Protein AF-A0A968SR70-F1 (afdb_monomer_lite)

Sequence (744 aa):
PLADAAARPAPLVAADLVRGLHWPAAMPRSLVYAEPDGQPLRLDLYQPPVSSAAAPAVIVIHGGSWQSGDSAQLASLNSYLAEHGYVVAAINYRFSPQHVWPAARDDVLAAIAYLKTNAAEFGLDPERLVLLGRSAGGQLALATAYGSADPAIRGVVSFYAPTDLLYGYENPSNPLVIDSRGTLEAYLAGTPASAEAAYMAASAALLVNENTPPTLIFHGDRDELVRVRHAEILSERLSAAGRSHLFVRLPWATHGFDFNFGGPGGQISTYAIEHFFGGGSSVRIQDSGFRSRTAAALNCHVTPSAATLGWKVLYLNRVSALTPTPLCFQSRIGASGSTGTRYLPPARTPPARNPLPGKGMQRKTMQHHVDGSHITDHTSRISGILNPESGILNPESGIPNAPMNILLIHTGGTIGMCRQDDGSYAPAPGYLAALMAAMPELRAAQIPQYTIHEHAPLLDSANMTPSDWNGIAAVIAAHYNDYDGFVVLHGTDTMAYTASALAFMLRNLRKPVLLTGSQIPLCELRSDGRDNLITALIVAARYRLPEVCLLFGDCLLRGCRATKLSATGFDAFESPNFPVLGSFGIHIEIAERLLLPMPAADAPLAVQTIDPELAVGALRLFPGISARLIARVLEPLSGLVLEAYGAGNAPANDGALLDVLAAATARGVVIVVCTQCVRGGVDLSTYATGAALARAGAISGFDMTAEAALAKLRYLFSAGYSSAQARRLMQQDLRGELSGRRQE

pLDDT: mean 81.17, std 25.19, range [20.86, 98.88]

Radius of gyration: 33.08 Å; chains: 1; bounding box: 105×76×99 Å

Structure (mmCIF, N/CA/C/O backbone):
data_AF-A0A968SR70-F1
#
_entry.id   AF-A0A968SR70-F1
#
loop_
_atom_site.group_PDB
_atom_site.id
_atom_site.type_symbol
_atom_site.label_atom_id
_atom_site.label_alt_id
_atom_site.label_comp_id
_atom_site.label_asym_id
_atom_site.label_entity_id
_atom_site.label_seq_id
_atom_site.pdbx_PDB_ins_code
_atom_site.Cartn_x
_atom_site.Cartn_y
_atom_site.Cartn_z
_atom_site.occupancy
_atom_site.B_iso_or_equiv
_atom_site.auth_seq_id
_atom_site.auth_comp_id
_atom_site.auth_asym_id
_atom_site.auth_atom_id
_atom_site.pdbx_PDB_model_num
ATOM 1 N N . PRO A 1 1 ? -1.082 26.981 33.521 1.00 27.78 1 PRO A N 1
ATOM 2 C CA . PRO A 1 1 ? -2.450 27.092 32.963 1.00 27.78 1 PRO A CA 1
ATOM 3 C C . PRO A 1 1 ? -2.381 27.078 31.433 1.00 27.78 1 PRO A C 1
ATOM 5 O O . PRO A 1 1 ? -1.737 27.950 30.861 1.00 27.78 1 PRO A O 1
ATOM 8 N N . LEU A 1 2 ? -2.953 26.051 30.804 1.00 33.69 2 LEU A N 1
ATOM 9 C CA . LEU A 1 2 ? -3.063 25.949 29.344 1.00 33.69 2 LEU A CA 1
ATOM 10 C C . LEU A 1 2 ? -4.369 26.622 28.895 1.00 33.69 2 LEU A C 1
ATOM 12 O O . LEU A 1 2 ? -5.319 26.665 29.678 1.00 33.69 2 LEU A O 1
ATOM 16 N N . ALA A 1 3 ? -4.399 27.169 27.681 1.00 30.38 3 ALA A N 1
ATOM 17 C CA . ALA A 1 3 ? -5.535 27.929 27.164 1.00 30.38 3 ALA A CA 1
ATOM 18 C C . ALA A 1 3 ? -6.407 27.074 26.233 1.00 30.38 3 ALA A C 1
ATOM 20 O O . ALA A 1 3 ? -5.918 26.615 25.208 1.00 30.38 3 ALA A O 1
ATOM 21 N N . ASP A 1 4 ? -7.673 26.888 26.617 1.00 35.72 4 ASP A N 1
ATOM 22 C CA . ASP A 1 4 ? -8.902 26.669 25.824 1.00 35.72 4 ASP A CA 1
ATOM 23 C C . ASP A 1 4 ? -8.918 25.765 24.566 1.00 35.72 4 ASP A C 1
ATOM 25 O O . ASP A 1 4 ? -9.938 25.693 23.879 1.00 35.72 4 ASP A O 1
ATOM 29 N N . ALA A 1 5 ? -7.885 24.961 24.314 1.00 45.00 5 ALA A N 1
ATOM 30 C CA . ALA A 1 5 ? -7.999 23.755 23.501 1.00 45.00 5 ALA A CA 1
ATOM 31 C C . ALA A 1 5 ? -8.715 22.668 24.327 1.00 45.00 5 ALA A C 1
ATOM 33 O O . ALA A 1 5 ? -8.144 22.071 25.244 1.00 45.00 5 ALA A O 1
ATOM 34 N N . ALA A 1 6 ? -10.001 22.446 24.051 1.00 54.94 6 ALA A N 1
ATOM 35 C CA . ALA A 1 6 ? -10.818 21.487 24.789 1.00 54.94 6 ALA A CA 1
ATOM 36 C C . ALA A 1 6 ? -10.435 20.038 24.431 1.00 54.94 6 ALA A C 1
ATOM 38 O O . ALA A 1 6 ? -10.835 19.532 23.383 1.00 54.94 6 ALA A O 1
ATOM 39 N N . ALA A 1 7 ? -9.693 19.375 25.328 1.00 63.03 7 ALA A N 1
ATOM 40 C CA . ALA A 1 7 ? -9.310 17.964 25.207 1.00 63.03 7 ALA A CA 1
ATOM 41 C C . ALA A 1 7 ? -10.513 17.053 24.898 1.00 63.03 7 ALA A C 1
ATOM 43 O O . ALA A 1 7 ? -11.646 17.325 25.317 1.00 63.03 7 ALA A O 1
ATOM 44 N N . ARG A 1 8 ? -10.271 15.953 24.172 1.00 70.69 8 ARG A N 1
ATOM 45 C CA . ARG A 1 8 ? -11.327 15.119 23.586 1.00 70.69 8 ARG A CA 1
ATOM 46 C C . ARG A 1 8 ? -12.319 14.640 24.656 1.00 70.69 8 ARG A C 1
ATOM 48 O O . ARG A 1 8 ? -11.908 14.058 25.659 1.00 70.69 8 ARG A O 1
ATOM 55 N N . PRO A 1 9 ? -13.642 14.795 24.444 1.00 70.25 9 PRO A N 1
ATOM 56 C CA . PRO A 1 9 ? -14.648 14.517 25.475 1.00 70.25 9 PRO A CA 1
ATOM 57 C C . PRO A 1 9 ? -14.836 13.021 25.777 1.00 70.25 9 PRO A C 1
ATOM 59 O O . PRO A 1 9 ? -15.522 12.666 26.735 1.00 70.25 9 PRO A O 1
ATOM 62 N N . ALA A 1 10 ? -14.267 12.135 24.954 1.00 78.81 10 ALA A N 1
ATOM 63 C CA . ALA A 1 10 ? -14.294 10.690 25.135 1.00 78.81 10 ALA A CA 1
ATOM 64 C C . ALA A 1 10 ? -13.070 10.033 24.464 1.00 78.81 10 ALA A C 1
ATOM 66 O O . ALA A 1 10 ? -12.607 10.535 23.437 1.00 78.81 10 ALA A O 1
ATOM 67 N N . PRO A 1 11 ? -12.602 8.869 24.962 1.00 80.19 11 PRO A N 1
ATOM 68 C CA . PRO A 1 11 ? -11.508 8.109 24.344 1.00 80.19 11 PRO A CA 1
ATOM 69 C C . PRO A 1 11 ? -11.862 7.523 22.972 1.00 80.19 11 PRO A C 1
ATOM 71 O O . PRO A 1 11 ? -10.977 7.112 22.232 1.00 80.19 11 PRO A O 1
ATOM 74 N N . LEU A 1 12 ? -13.149 7.460 22.626 1.00 81.94 12 LEU A N 1
ATOM 75 C CA . LEU A 1 12 ? -13.618 7.022 21.319 1.00 81.94 12 LEU A CA 1
ATOM 76 C C . LEU A 1 12 ? -14.918 7.746 20.971 1.00 81.94 12 LEU A C 1
ATOM 78 O O . LEU A 1 12 ? -15.869 7.731 21.756 1.00 81.94 12 LEU A O 1
ATOM 82 N N . VAL A 1 13 ? -14.970 8.339 19.782 1.00 81.19 13 VAL A N 1
ATOM 83 C CA . VAL A 1 13 ? -16.135 9.039 19.242 1.00 81.19 13 VAL A CA 1
ATOM 84 C C . VAL A 1 13 ? -16.549 8.345 17.946 1.00 81.19 13 VAL A C 1
ATOM 86 O O . VAL A 1 13 ? -15.812 8.308 16.962 1.00 81.19 13 VAL A O 1
ATOM 89 N N . ALA A 1 14 ? -17.755 7.773 17.935 1.00 78.12 14 ALA A N 1
ATOM 90 C CA . ALA A 1 14 ? -18.233 6.970 16.808 1.00 78.12 14 ALA A CA 1
ATOM 91 C C . ALA A 1 14 ? -18.461 7.781 15.515 1.00 78.12 14 ALA A C 1
ATOM 93 O O . ALA A 1 14 ? -18.447 7.207 14.432 1.00 78.12 14 ALA A O 1
ATOM 94 N N . ALA A 1 15 ? -18.647 9.103 15.614 1.00 76.31 15 ALA A N 1
ATOM 95 C CA . ALA A 1 15 ? -18.710 9.986 14.449 1.00 76.31 15 ALA A CA 1
ATOM 96 C C . ALA A 1 15 ? -17.329 10.159 13.791 1.00 76.31 15 ALA A C 1
ATOM 98 O O . ALA A 1 15 ? -17.220 10.066 12.570 1.00 76.31 15 ALA A O 1
ATOM 99 N N . ASP A 1 16 ? -16.280 10.338 14.594 1.00 77.31 16 ASP A N 1
ATOM 100 C CA . ASP A 1 16 ? -14.891 10.514 14.149 1.00 77.31 16 ASP A CA 1
ATOM 101 C C . ASP A 1 16 ? -14.359 9.248 13.448 1.00 77.31 16 ASP A C 1
ATOM 103 O O . ASP A 1 16 ? -13.570 9.344 12.515 1.00 77.31 16 ASP A O 1
ATOM 107 N N . LEU A 1 17 ? -14.860 8.056 13.812 1.00 74.25 17 LEU A N 1
ATOM 108 C CA . LEU A 1 17 ? -14.570 6.799 13.096 1.00 74.25 17 LEU A CA 1
ATOM 109 C C . LEU A 1 17 ? -15.104 6.762 11.651 1.00 74.25 17 LEU A C 1
ATOM 111 O O . LEU A 1 17 ? -14.649 5.941 10.860 1.00 74.25 17 LEU A O 1
ATOM 115 N N . VAL A 1 18 ? -16.087 7.605 11.318 1.00 73.50 18 VAL A N 1
ATOM 116 C CA . VAL A 1 18 ? -16.736 7.660 9.993 1.00 73.50 18 VAL A CA 1
ATOM 117 C C . VAL A 1 18 ? -16.327 8.915 9.218 1.00 73.50 18 VAL A C 1
ATOM 119 O O . VAL A 1 18 ? -16.268 8.888 7.993 1.00 73.50 18 VAL A O 1
ATOM 122 N N . ARG A 1 19 ? -16.047 10.018 9.920 1.00 69.19 19 ARG A N 1
ATOM 123 C CA . ARG A 1 19 ? -15.651 11.312 9.333 1.00 69.19 19 ARG A CA 1
ATOM 124 C C . ARG A 1 19 ? -14.135 11.507 9.249 1.00 69.19 19 ARG A C 1
ATOM 126 O O . ARG A 1 19 ? -13.679 12.373 8.511 1.00 69.19 19 ARG A O 1
ATOM 133 N N . GLY A 1 20 ? -13.370 10.717 10.000 1.00 64.00 20 GLY A N 1
ATOM 134 C CA . GLY A 1 20 ? -11.992 11.036 10.351 1.00 64.00 20 GLY A CA 1
ATOM 135 C C . GLY A 1 20 ? -11.920 12.090 11.460 1.00 64.00 20 GLY A C 1
ATOM 136 O O . GLY A 1 20 ? -12.928 12.657 11.889 1.00 64.00 20 GLY A O 1
ATOM 137 N N . LEU A 1 21 ? -10.700 12.361 11.922 1.00 64.88 21 LEU A N 1
ATOM 138 C CA . LEU A 1 21 ? -10.409 13.511 12.775 1.00 64.88 21 LEU A CA 1
ATOM 139 C C . LEU A 1 21 ? -10.043 14.691 11.872 1.00 64.88 21 LEU A C 1
ATOM 141 O O . LEU A 1 21 ? -9.039 14.624 11.170 1.00 64.88 21 LEU A O 1
ATOM 145 N N . HIS A 1 22 ? -10.854 15.749 11.881 1.00 59.81 22 HIS A N 1
ATOM 146 C CA . HIS A 1 22 ? -10.579 16.974 11.128 1.00 59.81 22 HIS A CA 1
ATOM 147 C C . HIS A 1 22 ? -9.769 17.960 11.982 1.00 59.81 22 HIS A C 1
ATOM 149 O O . HIS A 1 22 ? -10.242 18.414 13.022 1.00 59.81 22 HIS A O 1
ATOM 155 N N . TRP A 1 23 ? -8.573 18.305 11.517 1.00 65.38 23 TRP A N 1
ATOM 156 C CA . TRP A 1 23 ? -7.678 19.338 12.055 1.00 65.38 23 TRP A CA 1
ATOM 157 C C . TRP A 1 23 ? -6.812 19.857 10.888 1.00 65.38 23 TRP A C 1
ATOM 159 O O . TRP A 1 23 ? -6.639 19.131 9.903 1.00 65.38 23 TRP A O 1
ATOM 169 N N . PRO A 1 24 ? -6.304 21.102 10.930 1.00 66.75 24 PRO A N 1
ATOM 170 C CA . PRO A 1 24 ? -5.429 21.624 9.883 1.00 66.75 24 PRO A CA 1
ATOM 171 C C . PRO A 1 24 ? -4.128 20.824 9.762 1.00 66.75 24 PRO A C 1
ATOM 173 O O . PRO A 1 24 ? -3.431 20.599 10.749 1.00 66.75 24 PRO A O 1
ATOM 176 N N . ALA A 1 25 ? -3.759 20.433 8.541 1.00 73.00 25 ALA A N 1
ATOM 177 C CA . ALA A 1 25 ? -2.441 19.866 8.277 1.00 73.00 25 ALA A CA 1
ATOM 178 C C . ALA A 1 25 ? -1.374 20.967 8.399 1.00 73.00 25 ALA A C 1
ATOM 180 O O . ALA A 1 25 ? -1.136 21.727 7.459 1.00 73.00 25 ALA A O 1
ATOM 181 N N . ALA A 1 26 ? -0.752 21.071 9.574 1.00 78.00 26 ALA A N 1
ATOM 182 C CA . ALA A 1 26 ? 0.340 22.004 9.817 1.00 78.00 26 ALA A CA 1
ATOM 183 C C . ALA A 1 26 ? 1.557 21.612 8.962 1.00 78.00 26 ALA A C 1
ATOM 185 O O . ALA A 1 26 ? 2.097 20.516 9.121 1.00 78.00 26 ALA A O 1
ATOM 186 N N . MET A 1 27 ? 1.986 22.498 8.058 1.00 83.19 27 MET A N 1
ATOM 187 C CA . MET A 1 27 ? 3.170 22.271 7.226 1.00 83.19 27 MET A CA 1
ATOM 188 C C . MET A 1 27 ? 4.445 22.430 8.072 1.00 83.19 27 MET A C 1
ATOM 190 O O . MET A 1 27 ? 4.660 23.517 8.614 1.00 83.19 27 MET A O 1
ATOM 194 N N . PRO A 1 28 ? 5.297 21.397 8.194 1.00 91.88 28 PRO A N 1
ATOM 195 C CA . PRO A 1 28 ? 6.516 21.499 8.981 1.00 91.88 28 PRO A CA 1
ATOM 196 C C . PRO A 1 28 ? 7.602 22.310 8.272 1.00 91.88 28 PRO A C 1
ATOM 198 O O . PRO A 1 28 ? 7.694 22.341 7.043 1.00 91.88 28 PRO A O 1
ATOM 201 N N . ARG A 1 29 ? 8.497 22.897 9.068 1.00 94.75 29 ARG A N 1
ATOM 202 C CA . ARG A 1 29 ? 9.779 23.432 8.609 1.00 94.75 29 ARG A CA 1
ATOM 203 C C . ARG A 1 29 ? 10.866 22.380 8.830 1.00 94.75 29 ARG A C 1
ATOM 205 O O . ARG A 1 29 ? 11.270 22.152 9.969 1.00 94.75 29 ARG A O 1
ATOM 212 N N . SER A 1 30 ? 11.345 21.759 7.755 1.00 95.75 30 SER A N 1
ATOM 213 C CA . SER A 1 30 ? 12.465 20.813 7.815 1.00 95.75 30 SER A CA 1
ATOM 214 C C . SER A 1 30 ? 13.789 21.546 8.076 1.00 95.75 30 SER A C 1
ATOM 216 O O . SER A 1 30 ? 14.155 22.457 7.332 1.00 95.75 30 SER A O 1
ATOM 218 N N . LEU A 1 31 ? 14.523 21.138 9.110 1.00 96.31 31 LEU A N 1
ATOM 219 C CA . LEU A 1 31 ? 15.784 21.734 9.567 1.00 96.31 31 LEU A CA 1
ATOM 220 C C . LEU A 1 31 ? 16.865 20.657 9.712 1.00 96.31 31 LEU A C 1
ATOM 222 O O . LEU A 1 31 ? 16.553 19.526 10.073 1.00 96.31 31 LEU A O 1
ATOM 226 N N . VAL A 1 32 ? 18.135 21.003 9.482 1.00 97.75 32 VAL A N 1
ATOM 227 C CA . VAL A 1 32 ? 19.276 20.163 9.896 1.00 97.75 32 VAL A CA 1
ATOM 228 C C . VAL A 1 32 ? 19.615 20.506 11.344 1.00 97.75 32 VAL A C 1
ATOM 230 O O . VAL A 1 32 ? 19.763 21.684 11.670 1.00 97.75 32 VAL A O 1
ATOM 233 N N . TYR A 1 33 ? 19.716 19.491 12.205 1.00 97.44 33 TYR A N 1
ATOM 234 C CA . TYR A 1 33 ? 19.955 19.677 13.642 1.00 97.44 33 TYR A CA 1
ATOM 235 C C . TYR A 1 33 ? 21.336 19.196 14.111 1.00 97.44 33 TYR A C 1
ATOM 237 O O . TYR A 1 33 ? 21.834 19.667 15.133 1.00 97.44 33 TYR A O 1
ATOM 245 N N . ALA A 1 34 ? 21.957 18.274 13.372 1.00 97.00 34 ALA A N 1
ATOM 246 C CA . ALA A 1 34 ? 23.304 17.769 13.614 1.00 97.00 34 ALA A CA 1
ATOM 247 C C . ALA A 1 34 ? 23.901 17.208 12.312 1.00 97.00 34 ALA A C 1
ATOM 249 O O . ALA A 1 34 ? 23.157 16.767 11.439 1.00 97.00 34 ALA A O 1
ATOM 250 N N . GLU A 1 35 ? 25.231 17.181 12.199 1.00 95.88 35 GLU A N 1
ATOM 251 C CA . GLU A 1 35 ? 25.947 16.577 11.058 1.00 95.88 35 GLU A CA 1
ATOM 252 C C . GLU A 1 35 ? 27.024 15.566 11.520 1.00 95.88 35 GLU A C 1
ATOM 254 O O . GLU A 1 35 ? 28.208 15.731 11.208 1.00 95.88 35 GLU A O 1
ATOM 259 N N . PRO A 1 36 ? 26.670 14.543 12.330 1.00 92.38 36 PRO A N 1
ATOM 260 C CA . PRO A 1 36 ? 27.632 13.546 12.797 1.00 92.38 36 PRO A CA 1
ATOM 261 C C . PRO A 1 36 ? 28.261 12.803 11.614 1.00 92.38 36 PRO A C 1
ATOM 263 O O . PRO A 1 36 ? 27.571 12.415 10.674 1.00 92.38 36 PRO A O 1
ATOM 266 N N . ASP A 1 37 ? 29.581 12.624 11.654 1.00 88.12 37 ASP A N 1
ATOM 267 C CA . ASP A 1 37 ? 30.374 11.966 10.603 1.00 88.12 37 ASP A CA 1
ATOM 268 C C . ASP A 1 37 ? 30.199 12.578 9.188 1.00 88.12 37 ASP A C 1
ATOM 270 O O . ASP A 1 37 ? 30.536 11.954 8.183 1.00 88.12 37 ASP A O 1
ATOM 274 N N . GLY A 1 38 ? 29.690 13.817 9.099 1.00 87.62 38 GLY A N 1
ATOM 275 C CA . GLY A 1 38 ? 29.356 14.496 7.841 1.00 87.62 38 GLY A CA 1
ATOM 276 C C . GLY A 1 38 ? 27.986 14.129 7.253 1.00 87.62 38 GLY A C 1
ATOM 277 O O . GLY A 1 38 ? 27.662 14.576 6.154 1.00 87.62 38 GLY A O 1
ATOM 278 N N . GLN A 1 39 ? 27.170 13.339 7.959 1.00 89.00 39 GLN A N 1
ATOM 279 C CA . GLN A 1 39 ? 25.808 12.986 7.556 1.00 89.00 39 GLN A CA 1
ATOM 280 C C . GLN A 1 39 ? 24.790 13.974 8.163 1.00 89.00 39 GLN A C 1
ATOM 282 O O . GLN A 1 39 ? 24.600 13.967 9.380 1.00 89.00 39 GLN A O 1
ATOM 287 N N . PRO A 1 40 ? 24.088 14.802 7.364 1.00 94.31 40 PRO A N 1
ATOM 288 C CA . PRO A 1 40 ? 23.146 15.786 7.895 1.00 94.31 40 PRO A CA 1
ATOM 289 C C . PRO A 1 40 ? 21.841 15.140 8.378 1.00 94.31 40 PRO A C 1
ATOM 291 O O . PRO A 1 40 ? 21.027 14.669 7.580 1.00 94.31 40 PRO A O 1
ATOM 294 N N . LEU A 1 41 ? 21.612 15.175 9.692 1.00 95.44 41 LEU A N 1
ATOM 295 C CA . LEU A 1 41 ? 20.391 14.701 10.339 1.00 95.44 41 LEU A CA 1
ATOM 296 C C . LEU A 1 41 ? 19.340 15.801 10.415 1.00 95.44 41 LEU A C 1
ATOM 298 O O . LEU A 1 41 ? 19.619 16.946 10.783 1.00 95.44 41 LEU A O 1
ATOM 302 N N . ARG A 1 42 ? 18.110 15.437 10.047 1.00 97.00 42 ARG A N 1
ATOM 303 C CA . ARG A 1 42 ? 17.001 16.371 9.850 1.00 97.00 42 ARG A CA 1
ATOM 304 C C . ARG A 1 42 ? 15.893 16.174 10.870 1.00 97.00 42 ARG A C 1
ATOM 306 O O . ARG A 1 42 ? 15.603 15.046 11.265 1.00 97.00 42 ARG A O 1
ATOM 313 N N . LEU A 1 43 ? 15.235 17.270 11.229 1.00 97.38 43 LEU A N 1
ATOM 314 C CA . LEU A 1 43 ? 13.963 17.263 11.937 1.00 97.38 43 LEU A CA 1
ATOM 315 C C . LEU A 1 43 ? 12.917 18.085 11.191 1.00 97.38 43 LEU A C 1
ATOM 317 O O . LEU A 1 43 ? 13.251 19.073 10.543 1.00 97.38 43 LEU A O 1
ATOM 321 N N . ASP A 1 44 ? 11.659 17.688 11.319 1.00 97.88 44 ASP A N 1
ATOM 322 C CA . ASP A 1 44 ? 10.494 18.428 10.856 1.00 97.88 44 ASP A CA 1
ATOM 323 C C . ASP A 1 44 ? 9.863 19.149 12.048 1.00 97.88 44 ASP A C 1
ATOM 325 O O . ASP A 1 44 ? 9.348 18.516 12.976 1.00 97.88 44 ASP A O 1
ATOM 329 N N . LEU A 1 45 ? 9.944 20.482 12.033 1.00 97.31 45 LEU A N 1
ATOM 330 C CA . LEU A 1 45 ? 9.439 21.349 13.092 1.00 97.31 45 LEU A CA 1
ATOM 331 C C . LEU A 1 45 ? 8.020 21.831 12.765 1.00 97.31 45 LEU A C 1
ATOM 333 O O . LEU A 1 45 ? 7.824 22.619 11.840 1.00 97.31 45 LEU A O 1
ATOM 337 N N . TYR A 1 46 ? 7.045 21.401 13.558 1.00 95.62 46 TYR A N 1
ATOM 338 C CA . TYR A 1 46 ? 5.662 21.872 13.539 1.00 95.62 46 TYR A CA 1
ATOM 339 C C . TYR A 1 46 ? 5.487 22.857 14.705 1.00 95.62 46 TYR A C 1
ATOM 341 O O . TYR A 1 46 ? 5.826 22.538 15.848 1.00 95.62 46 TYR A O 1
ATOM 349 N N . GLN A 1 47 ? 4.981 24.059 14.433 1.00 90.06 47 GLN A N 1
ATOM 350 C CA . GLN A 1 47 ? 4.815 25.125 15.429 1.00 90.06 47 GLN A CA 1
ATOM 351 C C . GLN A 1 47 ? 3.327 25.485 15.586 1.00 90.06 47 GLN A C 1
ATOM 353 O O . GLN A 1 47 ? 2.585 25.385 14.607 1.00 90.06 47 GLN A O 1
ATOM 358 N N . PRO A 1 48 ? 2.876 25.903 16.784 1.00 87.06 48 PRO A N 1
ATOM 359 C CA . PRO A 1 48 ? 1.478 26.256 17.010 1.00 87.06 48 PRO A CA 1
ATOM 360 C C . PRO A 1 48 ? 1.085 27.521 16.226 1.00 87.06 48 PRO A C 1
ATOM 362 O O . PRO A 1 48 ? 1.865 28.478 16.198 1.00 87.06 48 PRO A O 1
ATOM 365 N N . PRO A 1 49 ? -0.124 27.582 15.632 1.00 76.56 49 PRO A N 1
ATOM 366 C CA . PRO A 1 49 ? -0.528 28.680 14.743 1.00 76.56 49 PRO A CA 1
ATOM 367 C C . PRO A 1 49 ? -0.657 30.036 15.456 1.00 76.56 49 PRO A C 1
ATOM 369 O O . PRO A 1 49 ? -0.560 31.084 14.819 1.00 76.56 49 PRO A O 1
ATOM 372 N N . VAL A 1 50 ? -0.854 30.032 16.779 1.00 67.00 50 VAL A N 1
ATOM 373 C CA . VAL A 1 50 ? -0.808 31.222 17.637 1.00 67.00 50 VAL A CA 1
ATOM 374 C C . VAL A 1 50 ? -0.110 30.859 18.946 1.00 67.00 50 VAL A C 1
ATOM 376 O O . VAL A 1 50 ? -0.599 30.015 19.693 1.00 67.00 50 VAL A O 1
ATOM 379 N N . SER A 1 51 ? 0.990 31.540 19.275 1.00 58.16 51 SER A N 1
ATOM 380 C CA . SER A 1 51 ? 1.511 31.570 20.645 1.00 58.16 51 SER A CA 1
ATOM 381 C C . SER A 1 51 ? 2.150 32.916 20.980 1.00 58.16 51 SER A C 1
ATOM 383 O O . SER A 1 51 ? 2.871 33.498 20.173 1.00 58.16 51 SER A O 1
ATOM 385 N N . SER A 1 52 ? 1.900 33.392 22.200 1.00 55.34 52 SER A N 1
ATOM 386 C CA . SER A 1 52 ? 2.546 34.560 22.815 1.00 55.34 52 SER A CA 1
ATOM 387 C C . SER A 1 52 ? 3.468 34.183 23.985 1.00 55.34 52 SER A C 1
ATOM 389 O O . SER A 1 52 ? 3.923 35.055 24.724 1.00 55.34 52 SER A O 1
ATOM 391 N N . ALA A 1 53 ? 3.733 32.886 24.175 1.00 69.25 53 ALA A N 1
ATOM 392 C CA . ALA A 1 53 ? 4.541 32.343 25.263 1.00 69.25 53 ALA A CA 1
ATOM 393 C C . ALA A 1 53 ? 5.341 31.110 24.807 1.00 69.25 53 ALA A C 1
ATOM 395 O O . ALA A 1 53 ? 5.006 30.472 23.810 1.00 69.25 53 ALA A O 1
ATOM 396 N N . ALA A 1 54 ? 6.377 30.746 25.566 1.00 85.25 54 ALA A N 1
ATOM 397 C CA . ALA A 1 54 ? 7.162 29.544 25.302 1.00 85.25 54 ALA A CA 1
ATOM 398 C C . ALA A 1 54 ? 6.285 28.278 25.427 1.00 85.25 54 ALA A C 1
ATOM 400 O O . ALA A 1 54 ? 5.736 27.979 26.496 1.00 85.25 54 ALA A O 1
ATOM 401 N N . ALA A 1 55 ? 6.125 27.549 24.326 1.00 89.75 55 ALA A N 1
ATOM 402 C CA . ALA A 1 55 ? 5.288 26.359 24.229 1.00 89.75 55 ALA A CA 1
ATOM 403 C C . ALA A 1 55 ? 6.033 25.098 24.714 1.00 89.75 55 ALA A C 1
ATOM 405 O O . ALA A 1 55 ? 7.227 24.958 24.454 1.00 89.75 55 ALA A O 1
ATOM 406 N N . PRO A 1 56 ? 5.374 24.151 25.407 1.00 93.31 56 PRO A N 1
ATOM 407 C CA . PRO A 1 56 ? 5.989 22.858 25.710 1.00 93.31 56 PRO A CA 1
ATOM 408 C C . PRO A 1 56 ? 6.318 22.106 24.410 1.00 93.31 56 PRO A C 1
ATOM 410 O O . PRO A 1 56 ? 5.560 22.182 23.441 1.00 93.31 56 PRO A O 1
ATOM 413 N N . ALA A 1 57 ? 7.431 21.372 24.387 1.00 96.12 57 ALA A N 1
ATOM 414 C CA . ALA A 1 57 ? 7.912 20.696 23.184 1.00 96.12 57 ALA A CA 1
ATOM 415 C C . ALA A 1 57 ? 7.695 19.175 23.234 1.00 96.12 57 ALA A C 1
ATOM 417 O O . ALA A 1 57 ? 7.892 18.545 24.274 1.00 96.12 57 ALA A O 1
ATOM 418 N N . VAL A 1 58 ? 7.345 18.570 22.097 1.00 98.12 58 VAL A N 1
ATOM 419 C CA . VAL A 1 58 ? 7.251 17.111 21.927 1.00 98.12 58 VAL A CA 1
ATOM 420 C C . VAL A 1 58 ? 8.237 16.674 20.850 1.00 98.12 58 VAL A C 1
ATOM 422 O O . VAL A 1 58 ? 8.141 17.092 19.699 1.00 98.12 58 VAL A O 1
ATOM 425 N N . ILE A 1 59 ? 9.193 15.830 21.222 1.00 98.69 59 ILE A N 1
ATOM 426 C CA . ILE A 1 59 ? 10.206 15.283 20.319 1.00 98.69 59 ILE A CA 1
ATOM 427 C C . ILE A 1 59 ? 9.726 13.905 19.877 1.00 98.69 59 ILE A C 1
ATOM 429 O O . ILE A 1 59 ? 9.547 13.018 20.712 1.00 98.69 59 ILE A O 1
ATOM 433 N N . VAL A 1 60 ? 9.478 13.745 18.580 1.00 98.69 60 VAL A N 1
ATOM 434 C CA . VAL A 1 60 ? 8.815 12.570 18.005 1.00 98.69 60 VAL A CA 1
ATOM 435 C C . VAL A 1 60 ? 9.826 11.711 17.249 1.00 98.69 60 VAL A C 1
ATOM 437 O O . VAL A 1 60 ? 10.503 12.186 16.341 1.00 98.69 60 VAL A O 1
ATOM 440 N N . ILE A 1 61 ? 9.923 10.439 17.632 1.00 98.75 61 ILE A N 1
ATOM 441 C CA . ILE A 1 61 ? 10.943 9.498 17.159 1.00 98.75 61 ILE A CA 1
ATOM 442 C C . ILE A 1 61 ? 10.255 8.316 16.465 1.00 98.75 61 ILE A C 1
ATOM 444 O O . ILE A 1 61 ? 9.465 7.584 17.073 1.00 98.75 61 ILE A O 1
ATOM 448 N N . HIS A 1 62 ? 10.541 8.132 15.178 1.00 98.12 62 HIS A N 1
ATOM 449 C CA . HIS A 1 62 ? 9.856 7.150 14.339 1.00 98.12 62 HIS A CA 1
ATOM 450 C C . HIS A 1 62 ? 10.270 5.696 14.622 1.00 98.12 62 HIS A C 1
ATOM 452 O O . HIS A 1 62 ? 11.387 5.402 15.057 1.00 98.12 62 HIS A O 1
ATOM 458 N N . GLY A 1 63 ? 9.355 4.766 14.337 1.00 95.38 63 GLY A N 1
ATOM 459 C CA . GLY A 1 63 ? 9.659 3.335 14.276 1.00 95.38 63 GLY A CA 1
ATOM 460 C C . GLY A 1 63 ? 10.332 2.941 12.958 1.00 95.38 63 GLY A C 1
ATOM 461 O O . GLY A 1 63 ? 10.456 3.769 12.057 1.00 95.38 63 GLY A O 1
ATOM 462 N N . GLY A 1 64 ? 10.713 1.666 12.847 1.00 93.19 64 GLY A N 1
ATOM 463 C CA . GLY A 1 64 ? 11.382 1.101 11.662 1.00 93.19 64 GLY A CA 1
ATOM 464 C C . GLY A 1 64 ? 12.588 0.216 11.991 1.00 93.19 64 GLY A C 1
ATOM 465 O O . GLY A 1 64 ? 13.594 0.262 11.290 1.00 93.19 64 GLY A O 1
ATOM 466 N N . SER A 1 65 ? 12.517 -0.552 13.089 1.00 93.19 65 SER A N 1
ATOM 467 C CA . SER A 1 65 ? 13.546 -1.524 13.514 1.00 93.19 65 SER A CA 1
ATOM 468 C C . SER A 1 65 ? 14.981 -0.976 13.609 1.00 93.19 65 SER A C 1
ATOM 470 O O . SER A 1 65 ? 15.931 -1.722 13.408 1.00 93.19 65 SER A O 1
ATOM 472 N N . TRP A 1 66 ? 15.139 0.325 13.888 1.00 97.81 66 TRP A N 1
ATOM 473 C CA . TRP A 1 66 ? 16.418 1.060 13.859 1.00 97.81 66 TRP A CA 1
ATOM 474 C C . TRP A 1 66 ? 17.171 0.990 12.513 1.00 97.81 66 TRP A C 1
ATOM 476 O O . TRP A 1 66 ? 18.377 1.227 12.470 1.00 97.81 66 TRP A O 1
ATOM 486 N N . GLN A 1 67 ? 16.470 0.639 11.431 1.00 95.00 67 GLN A N 1
ATOM 487 C CA . GLN A 1 67 ? 17.005 0.368 10.089 1.00 95.00 67 GLN A CA 1
ATOM 488 C C . GLN A 1 67 ? 16.317 1.213 8.995 1.00 95.00 67 GLN A C 1
ATOM 490 O O . GLN A 1 67 ? 16.803 1.281 7.871 1.00 95.00 67 GLN A O 1
ATOM 495 N N . SER A 1 68 ? 15.166 1.827 9.299 1.00 93.12 68 SER A N 1
ATOM 496 C CA . SER A 1 68 ? 14.317 2.552 8.343 1.00 93.12 68 SER A CA 1
ATOM 497 C C . SER A 1 68 ? 13.350 3.531 9.035 1.00 93.12 68 SER A C 1
ATOM 499 O O . SER A 1 68 ? 13.285 3.597 10.267 1.00 93.12 68 SER A O 1
ATOM 501 N N . GLY A 1 69 ? 12.557 4.251 8.234 1.00 90.19 69 GLY A N 1
ATOM 502 C CA . GLY A 1 69 ? 11.548 5.223 8.668 1.00 90.19 69 GLY A CA 1
ATOM 503 C C . GLY A 1 69 ? 12.018 6.675 8.540 1.00 90.19 69 GLY A C 1
ATOM 504 O O . GLY A 1 69 ? 13.151 6.923 8.138 1.00 90.19 69 GLY A O 1
ATOM 505 N N . ASP A 1 70 ? 11.135 7.623 8.858 1.00 94.44 70 ASP A N 1
ATOM 506 C CA . ASP A 1 70 ? 11.410 9.059 8.765 1.00 94.44 70 ASP A CA 1
ATOM 507 C C . ASP A 1 70 ? 10.558 9.908 9.735 1.00 94.44 70 ASP A C 1
ATOM 509 O O . ASP A 1 70 ? 9.644 9.420 10.412 1.00 94.44 70 ASP A O 1
ATOM 513 N N . SER A 1 71 ? 10.839 11.211 9.782 1.00 92.56 71 SER A N 1
ATOM 514 C CA . SER A 1 71 ? 10.108 12.224 10.557 1.00 92.56 71 SER A CA 1
ATOM 515 C C . SER A 1 71 ? 8.649 12.465 10.122 1.00 92.56 71 SER A C 1
ATOM 517 O O . SER A 1 71 ? 7.871 13.033 10.898 1.00 92.56 71 SER A O 1
ATOM 519 N N . ALA A 1 72 ? 8.228 12.008 8.939 1.00 89.50 72 ALA A N 1
ATOM 520 C CA . ALA A 1 72 ? 6.855 12.144 8.450 1.00 89.50 72 ALA A CA 1
ATOM 521 C C . ALA A 1 72 ? 5.915 11.033 8.964 1.00 89.50 72 ALA A C 1
ATOM 523 O O . ALA A 1 72 ? 4.698 11.232 8.979 1.00 89.50 72 ALA A O 1
ATOM 524 N N . GLN A 1 73 ? 6.447 9.914 9.477 1.00 86.69 73 GLN A N 1
ATOM 525 C CA . GLN A 1 73 ? 5.685 8.740 9.952 1.00 86.69 73 GLN A CA 1
ATOM 526 C C . GLN A 1 73 ? 4.561 9.045 10.977 1.00 86.69 73 GLN A C 1
ATOM 528 O O . GLN A 1 73 ? 3.645 8.239 11.146 1.00 86.69 73 GLN A O 1
ATOM 533 N N . LEU A 1 74 ? 4.612 10.188 11.672 1.00 87.44 74 LEU A N 1
ATOM 534 C CA . LEU A 1 74 ? 3.588 10.644 12.626 1.00 87.44 74 LEU A CA 1
ATOM 535 C C . LEU A 1 74 ? 2.959 12.009 12.290 1.00 87.44 74 LEU A C 1
ATOM 537 O O . LEU A 1 74 ? 2.298 12.592 13.149 1.00 87.44 74 LEU A O 1
ATOM 541 N N . ALA A 1 75 ? 3.095 12.506 11.055 1.00 89.81 75 ALA A N 1
ATOM 542 C CA . ALA A 1 75 ? 2.664 13.851 10.649 1.00 89.81 75 ALA A CA 1
ATOM 543 C C . ALA A 1 75 ? 1.245 14.244 11.117 1.00 89.81 75 ALA A C 1
ATOM 545 O O . ALA A 1 75 ? 1.035 15.382 11.520 1.00 89.81 75 ALA A O 1
ATOM 546 N N . SER A 1 76 ? 0.293 13.300 11.167 1.00 89.81 76 SER A N 1
ATOM 547 C CA . SER A 1 76 ? -1.060 13.557 11.694 1.00 89.81 76 SER A CA 1
ATOM 548 C C . SER A 1 76 ? -1.101 13.893 13.191 1.00 89.81 76 SER A C 1
ATOM 550 O O . SER A 1 76 ? -1.726 14.874 13.590 1.00 89.81 76 SER A O 1
ATOM 552 N N . LEU A 1 77 ? -0.411 13.113 14.032 1.00 90.75 77 LEU A N 1
ATOM 553 C CA . LEU A 1 77 ? -0.298 13.404 15.465 1.00 90.75 77 LEU A CA 1
ATOM 554 C C . LEU A 1 77 ? 0.549 14.664 15.698 1.00 90.75 77 LEU A C 1
ATOM 556 O O . LEU A 1 77 ? 0.247 15.438 16.603 1.00 90.75 77 LEU A O 1
ATOM 560 N N . ASN A 1 78 ? 1.569 14.892 14.865 1.00 94.38 78 ASN A N 1
ATOM 561 C CA . ASN A 1 78 ? 2.422 16.076 14.940 1.00 94.38 78 ASN A CA 1
ATOM 562 C C . ASN A 1 78 ? 1.618 17.359 14.678 1.00 94.38 78 ASN A C 1
ATOM 564 O O . ASN A 1 78 ? 1.664 18.282 15.488 1.00 94.38 78 ASN A O 1
ATOM 568 N N . SER A 1 79 ? 0.829 17.400 13.597 1.00 91.69 79 SER A N 1
ATOM 569 C CA . SER A 1 79 ? -0.077 18.517 13.309 1.00 91.69 79 SER A CA 1
ATOM 570 C C . SER A 1 79 ? -1.134 18.687 14.401 1.00 91.69 79 SER A C 1
ATOM 572 O O . SER A 1 79 ? -1.344 19.804 14.862 1.00 91.69 79 SER A O 1
ATOM 574 N N . TYR A 1 80 ? -1.750 17.597 14.880 1.00 89.81 80 TYR A N 1
ATOM 575 C CA . TYR A 1 80 ? -2.722 17.661 15.976 1.00 89.81 80 TYR A CA 1
ATOM 576 C C . TYR A 1 80 ? -2.129 18.313 17.232 1.00 89.81 80 TYR A C 1
ATOM 578 O O . TYR A 1 80 ? -2.733 19.217 17.805 1.00 89.81 80 TYR A O 1
ATOM 586 N N . LEU A 1 81 ? -0.934 17.889 17.653 1.00 90.81 81 LEU A N 1
ATOM 587 C CA . LEU A 1 81 ? -0.253 18.451 18.820 1.00 90.81 81 LEU A CA 1
ATOM 588 C C . LEU A 1 81 ? 0.196 19.905 18.592 1.00 90.81 81 LEU A C 1
ATOM 590 O O . LEU A 1 81 ? 0.098 20.707 19.519 1.00 90.81 81 LEU A O 1
ATOM 594 N N . ALA A 1 82 ? 0.608 20.276 17.376 1.00 91.38 82 ALA A N 1
ATOM 595 C CA . ALA A 1 82 ? 0.917 21.667 17.038 1.00 91.38 82 ALA A CA 1
ATOM 596 C C . ALA A 1 82 ? -0.311 22.583 17.197 1.00 91.38 82 ALA A C 1
ATOM 598 O O . ALA A 1 82 ? -0.250 23.589 17.902 1.00 91.38 82 ALA A O 1
ATOM 599 N N . GLU A 1 83 ? -1.458 22.184 16.646 1.00 88.00 83 GLU A N 1
ATOM 600 C CA . GLU A 1 83 ? -2.735 22.900 16.799 1.00 88.00 83 GLU A CA 1
ATOM 601 C C . GLU A 1 83 ? -3.198 22.986 18.270 1.00 88.00 83 GLU A C 1
ATOM 603 O O . GLU A 1 83 ? -3.857 23.948 18.657 1.00 88.00 83 GLU A O 1
ATOM 608 N N . HIS A 1 84 ? -2.798 22.033 19.122 1.00 84.75 84 HIS A N 1
ATOM 609 C CA . HIS A 1 84 ? -3.078 22.030 20.567 1.00 84.75 84 HIS A CA 1
ATOM 610 C C . HIS A 1 84 ? -2.003 22.746 21.416 1.00 84.75 84 HIS A C 1
ATOM 612 O O . HIS A 1 84 ? -1.973 22.590 22.639 1.00 84.75 84 HIS A O 1
ATOM 618 N N . GLY A 1 85 ? -1.140 23.564 20.802 1.00 88.56 85 GLY A N 1
ATOM 619 C CA . GLY A 1 85 ? -0.241 24.479 21.517 1.00 88.56 85 GLY A CA 1
ATOM 620 C C . GLY A 1 85 ? 1.129 23.908 21.898 1.00 88.56 85 GLY A C 1
ATOM 621 O O . GLY A 1 85 ? 1.803 24.487 22.752 1.00 88.56 85 GLY A O 1
ATOM 622 N N . TYR A 1 86 ? 1.550 22.797 21.288 1.00 91.31 86 TYR A N 1
ATOM 623 C CA . TYR A 1 86 ? 2.882 22.208 21.472 1.00 91.31 86 TYR A CA 1
ATOM 624 C C . TYR A 1 86 ? 3.800 22.572 20.298 1.00 91.31 86 TYR A C 1
ATOM 626 O O . TYR A 1 86 ? 3.346 22.695 19.166 1.00 91.31 86 TYR A O 1
ATOM 634 N N . VAL A 1 87 ? 5.107 22.696 20.532 1.00 95.44 87 VAL A N 1
ATOM 635 C CA . VAL A 1 87 ? 6.090 22.686 19.431 1.00 95.44 87 VAL A CA 1
ATOM 636 C C . VAL A 1 87 ? 6.525 21.244 19.210 1.00 95.44 87 VAL A C 1
ATOM 638 O O . VAL A 1 87 ? 7.063 20.615 20.119 1.00 95.44 87 VAL A O 1
ATOM 641 N N . VAL A 1 88 ? 6.279 20.694 18.023 1.00 97.62 88 VAL A N 1
ATOM 642 C CA . VAL A 1 88 ? 6.597 19.293 17.722 1.00 97.62 88 VAL A CA 1
ATOM 643 C C . VAL A 1 88 ? 7.817 19.229 16.820 1.00 97.62 88 VAL A C 1
ATOM 645 O O . VAL A 1 88 ? 7.837 19.842 15.758 1.00 97.62 88 VAL A O 1
ATOM 648 N N . ALA A 1 89 ? 8.827 18.471 17.229 1.00 98.38 89 ALA A N 1
ATOM 649 C CA . ALA A 1 89 ? 10.026 18.216 16.443 1.00 98.38 89 ALA A CA 1
ATOM 650 C C . ALA A 1 89 ? 10.114 16.716 16.155 1.00 98.38 89 ALA A C 1
ATOM 652 O O . ALA A 1 89 ? 10.499 15.936 17.026 1.00 98.38 89 ALA A O 1
ATOM 653 N N . ALA A 1 90 ? 9.726 16.301 14.950 1.00 98.50 90 ALA A N 1
ATOM 654 C CA . ALA A 1 90 ? 9.861 14.912 14.524 1.00 98.50 90 ALA A CA 1
ATOM 655 C C . ALA A 1 90 ? 11.241 14.700 13.899 1.00 98.50 90 ALA A C 1
ATOM 657 O O . ALA A 1 90 ? 11.612 15.450 13.002 1.00 98.50 90 ALA A O 1
ATOM 658 N N . ILE A 1 91 ? 12.020 13.729 14.378 1.00 98.62 91 ILE A N 1
ATOM 659 C CA . ILE A 1 91 ? 13.461 13.637 14.085 1.00 98.62 91 ILE A CA 1
ATOM 660 C C . ILE A 1 91 ? 13.823 12.367 13.312 1.00 98.62 91 ILE A C 1
ATOM 662 O O . ILE A 1 91 ? 13.257 11.304 13.565 1.00 98.62 91 ILE A O 1
ATOM 666 N N . ASN A 1 92 ? 14.807 12.480 12.419 1.00 98.12 92 ASN A N 1
ATOM 667 C CA . ASN A 1 92 ? 15.466 11.360 11.747 1.00 98.12 92 ASN A CA 1
ATOM 668 C C . ASN A 1 92 ? 16.804 11.074 12.447 1.00 98.12 92 ASN A C 1
ATOM 670 O O . ASN A 1 92 ? 17.561 12.008 12.708 1.00 98.12 92 ASN A O 1
ATOM 674 N N . TYR A 1 93 ? 17.106 9.805 12.713 1.00 98.12 93 TYR A N 1
ATOM 675 C CA . TYR A 1 93 ? 18.332 9.342 13.381 1.00 98.12 93 TYR A CA 1
ATOM 676 C C . TYR A 1 93 ? 19.121 8.378 12.480 1.00 98.12 93 TYR A C 1
ATOM 678 O O . TYR A 1 93 ? 18.591 7.892 11.482 1.00 98.12 93 TYR A O 1
ATOM 686 N N . ARG A 1 94 ? 20.389 8.089 12.800 1.00 97.69 94 ARG A N 1
ATOM 687 C CA . ARG A 1 94 ? 21.212 7.165 12.000 1.00 97.69 94 ARG A CA 1
ATOM 688 C C . ARG A 1 94 ? 20.827 5.706 12.218 1.00 97.69 94 ARG A C 1
ATOM 690 O O . ARG A 1 94 ? 20.495 5.295 13.328 1.00 97.69 94 ARG A O 1
ATOM 697 N N . PHE A 1 95 ? 20.902 4.918 11.150 1.00 97.25 95 PHE A N 1
ATOM 698 C CA . PHE A 1 95 ? 20.423 3.538 11.130 1.00 97.25 95 PHE A CA 1
ATOM 699 C C . PHE A 1 95 ? 21.533 2.505 11.317 1.00 97.25 95 PHE A C 1
ATOM 701 O O . PHE A 1 95 ? 22.664 2.666 10.859 1.00 97.25 95 PHE A O 1
ATOM 708 N N . SER A 1 96 ? 21.164 1.408 11.967 1.00 92.38 96 SER A N 1
ATOM 709 C CA . SER A 1 96 ? 21.938 0.171 12.015 1.00 92.38 96 SER A CA 1
ATOM 710 C C . SER A 1 96 ? 21.769 -0.620 10.702 1.00 92.38 96 SER A C 1
ATOM 712 O O . SER A 1 96 ? 20.770 -0.417 10.011 1.00 92.38 96 SER A O 1
ATOM 714 N N . PRO A 1 97 ? 22.699 -1.524 10.334 1.00 94.00 97 PRO A N 1
ATOM 715 C CA . PRO A 1 97 ? 23.943 -1.874 11.030 1.00 94.00 97 PRO A CA 1
ATOM 716 C C . PRO A 1 97 ? 25.084 -0.852 10.880 1.00 94.00 97 PRO A C 1
ATOM 718 O O . PRO A 1 97 ? 26.098 -0.995 11.555 1.00 94.00 97 PRO A O 1
ATOM 721 N N . GLN A 1 98 ? 24.956 0.168 10.024 1.00 95.25 98 GLN A N 1
ATOM 722 C CA . GLN A 1 98 ? 26.021 1.153 9.776 1.00 95.25 98 GLN A CA 1
ATOM 723 C C . GLN A 1 98 ? 26.349 1.973 11.034 1.00 95.25 98 GLN A C 1
ATOM 725 O O . GLN A 1 98 ? 27.516 2.216 11.333 1.00 95.25 98 GLN A O 1
ATOM 730 N N . HIS A 1 99 ? 25.320 2.353 11.794 1.00 96.81 99 HIS A N 1
ATOM 731 C CA . HIS A 1 99 ? 25.423 3.104 13.040 1.00 96.81 99 HIS A CA 1
ATOM 732 C C . HIS A 1 99 ? 24.721 2.337 14.167 1.00 96.81 99 HIS A C 1
ATOM 734 O O . HIS A 1 99 ? 23.521 2.471 14.409 1.00 96.81 99 HIS A O 1
ATOM 740 N N . VAL A 1 100 ? 25.497 1.490 14.840 1.00 97.50 100 VAL A N 1
ATOM 741 C CA . VAL A 1 100 ? 25.072 0.698 16.004 1.00 97.50 100 VAL A CA 1
ATOM 742 C C . VAL A 1 100 ? 24.839 1.572 17.245 1.00 97.50 100 VAL A C 1
ATOM 744 O O . VAL A 1 100 ? 25.276 2.723 17.318 1.00 97.50 100 VAL A O 1
ATOM 747 N N . TRP A 1 101 ? 24.175 1.020 18.260 1.00 97.69 101 TRP A N 1
ATOM 748 C CA . TRP A 1 101 ? 24.035 1.644 19.577 1.00 97.69 101 TRP A CA 1
ATOM 749 C C . TRP A 1 101 ? 25.405 2.075 20.150 1.00 97.69 101 TRP A C 1
ATOM 751 O O . TRP A 1 101 ? 26.340 1.272 20.131 1.00 97.69 101 TRP A O 1
ATOM 761 N N . PRO A 1 102 ? 25.547 3.298 20.703 1.00 97.75 102 PRO A N 1
ATOM 762 C CA . PRO A 1 102 ? 24.490 4.251 21.063 1.00 97.75 102 PRO A CA 1
ATOM 763 C C . PRO A 1 102 ? 24.124 5.300 19.997 1.00 97.75 102 PRO A C 1
ATOM 765 O O . PRO A 1 102 ? 23.333 6.185 20.314 1.00 97.75 102 PRO A O 1
ATOM 768 N N . ALA A 1 103 ? 24.636 5.227 18.760 1.00 98.12 103 ALA A N 1
ATOM 769 C CA . ALA A 1 103 ? 24.572 6.326 17.783 1.00 98.12 103 ALA A CA 1
ATOM 770 C C . ALA A 1 103 ? 23.170 6.945 17.621 1.00 98.12 103 ALA A C 1
ATOM 772 O O . ALA A 1 103 ? 23.001 8.141 17.843 1.00 98.12 103 ALA A O 1
ATOM 773 N N . ALA A 1 104 ? 22.145 6.126 17.361 1.00 97.81 104 ALA A N 1
ATOM 774 C CA . ALA A 1 104 ? 20.762 6.587 17.219 1.00 97.81 104 ALA A CA 1
ATOM 775 C C . ALA A 1 104 ? 20.189 7.278 18.476 1.00 97.81 104 ALA A C 1
ATOM 777 O O . ALA A 1 104 ? 19.302 8.116 18.360 1.00 97.81 104 ALA A O 1
ATOM 778 N N . ARG A 1 105 ? 20.678 6.957 19.683 1.00 98.19 105 ARG A N 1
ATOM 779 C CA . ARG A 1 105 ? 20.296 7.608 20.954 1.00 98.19 105 ARG A CA 1
ATOM 780 C C . ARG A 1 105 ? 21.073 8.902 21.182 1.00 98.19 105 ARG A C 1
ATOM 782 O O . ARG A 1 105 ? 20.507 9.869 21.690 1.00 98.19 105 ARG A O 1
ATOM 789 N N . ASP A 1 106 ? 22.335 8.945 20.777 1.00 98.44 106 ASP A N 1
ATOM 790 C CA . ASP A 1 106 ? 23.134 10.171 20.809 1.00 98.44 106 ASP A CA 1
ATOM 791 C C . ASP A 1 106 ? 22.611 11.196 19.787 1.00 98.44 106 ASP A C 1
ATOM 793 O O . ASP A 1 106 ? 22.587 12.392 20.071 1.00 98.44 106 ASP A O 1
ATOM 797 N N . ASP A 1 107 ? 22.047 10.731 18.670 1.00 98.62 107 ASP A N 1
ATOM 798 C CA . ASP A 1 107 ? 21.321 11.560 17.704 1.00 98.62 107 ASP A CA 1
ATOM 799 C C . ASP A 1 107 ? 20.033 12.170 18.304 1.00 98.62 107 ASP A C 1
ATOM 801 O O . ASP A 1 107 ? 19.694 13.312 17.989 1.00 98.62 107 ASP A O 1
ATOM 805 N N . VAL A 1 108 ? 19.334 11.471 19.214 1.00 98.75 108 VAL A N 1
ATOM 806 C CA . VAL A 1 108 ? 18.198 12.042 19.975 1.00 98.75 108 VAL A CA 1
ATOM 807 C C . VAL A 1 108 ? 18.689 13.103 20.967 1.00 98.75 108 VAL A C 1
ATOM 809 O O . VAL A 1 108 ? 18.058 14.150 21.112 1.00 98.75 108 VAL A O 1
ATOM 812 N N . LEU A 1 109 ? 19.823 12.871 21.638 1.00 98.62 109 LEU A N 1
ATOM 813 C CA . LEU A 1 109 ? 20.433 13.864 22.533 1.00 98.62 109 LEU A CA 1
ATOM 814 C C . LEU A 1 109 ? 20.892 15.115 21.774 1.00 98.62 109 LEU A C 1
ATOM 816 O O . LEU A 1 109 ? 20.690 16.227 22.263 1.00 98.62 109 LEU A O 1
ATOM 820 N N . ALA A 1 110 ? 21.440 14.956 20.569 1.00 98.56 110 ALA A N 1
ATOM 821 C CA . ALA A 1 110 ? 21.790 16.072 19.698 1.00 98.56 110 ALA A CA 1
ATOM 822 C C . ALA A 1 110 ? 20.547 16.879 19.275 1.00 98.56 110 ALA A C 1
ATOM 824 O O . ALA A 1 110 ? 20.594 18.109 19.288 1.00 98.56 110 ALA A O 1
ATOM 825 N N . ALA A 1 111 ? 19.411 16.224 19.000 1.00 98.62 111 ALA A N 1
ATOM 826 C CA . ALA A 1 111 ? 18.146 16.916 18.746 1.00 98.62 111 ALA A CA 1
ATOM 827 C C . ALA A 1 111 ? 17.640 17.687 19.980 1.00 98.62 111 ALA A C 1
ATOM 829 O O . ALA A 1 111 ? 17.255 18.849 19.859 1.00 98.62 111 ALA A O 1
ATOM 830 N N . ILE A 1 112 ? 17.690 17.085 21.177 1.00 98.62 112 ILE A N 1
ATOM 831 C CA . ILE A 1 112 ? 17.346 17.761 22.444 1.00 98.62 112 ILE A CA 1
ATOM 832 C C . ILE A 1 112 ? 18.228 19.002 22.648 1.00 98.62 112 ILE A C 1
ATOM 834 O O . ILE A 1 112 ? 17.711 20.079 22.949 1.00 98.62 112 ILE A O 1
ATOM 838 N N . ALA A 1 113 ? 19.543 18.878 22.448 1.00 98.38 113 ALA A N 1
ATOM 839 C CA . ALA A 1 113 ? 20.484 19.986 22.575 1.00 98.38 113 ALA A CA 1
ATOM 840 C C . ALA A 1 113 ? 20.198 21.103 21.557 1.00 98.38 113 ALA A C 1
ATOM 842 O O . ALA A 1 113 ? 20.092 22.265 21.944 1.00 98.38 113 ALA A O 1
ATOM 843 N N . TYR A 1 114 ? 19.986 20.760 20.283 1.00 98.44 114 TYR A N 1
ATOM 844 C CA . TYR A 1 114 ? 19.641 21.714 19.225 1.00 98.44 114 TYR A CA 1
ATOM 845 C C . TYR A 1 114 ? 18.341 22.477 19.524 1.00 98.44 114 TYR A C 1
ATOM 847 O O . TYR A 1 114 ? 18.290 23.699 19.371 1.00 98.44 114 TYR A O 1
ATOM 855 N N . LEU A 1 115 ? 17.300 21.783 19.996 1.00 98.00 115 LEU A N 1
ATOM 856 C CA . LEU A 1 115 ? 16.023 22.396 20.371 1.00 98.00 115 LEU A CA 1
ATOM 857 C C . LEU A 1 115 ? 16.162 23.301 21.604 1.00 98.00 115 LEU A C 1
ATOM 859 O O . LEU A 1 115 ? 15.585 24.385 21.616 1.00 98.00 115 LEU A O 1
ATOM 863 N N . LYS A 1 116 ? 16.962 22.908 22.607 1.00 97.69 116 LYS A N 1
ATOM 864 C CA . LYS A 1 116 ? 17.269 23.751 23.776 1.00 97.69 116 LYS A CA 1
ATOM 865 C C . LYS A 1 116 ? 18.069 25.003 23.392 1.00 97.69 116 LYS A C 1
ATOM 867 O O . LYS A 1 116 ? 17.734 26.093 23.848 1.00 97.69 116 LYS A O 1
ATOM 872 N N . THR A 1 117 ? 19.082 24.881 22.530 1.00 97.88 117 THR A N 1
ATOM 873 C CA . THR A 1 117 ? 19.899 26.013 22.052 1.00 97.88 117 THR A CA 1
ATOM 874 C C . THR A 1 117 ? 19.081 27.023 21.246 1.00 97.88 117 THR A C 1
ATOM 876 O O . THR A 1 117 ? 19.224 28.225 21.454 1.00 97.88 117 THR A O 1
ATOM 879 N N . ASN A 1 118 ? 18.196 26.555 20.364 1.00 96.69 118 ASN A N 1
ATOM 880 C CA . ASN A 1 118 ? 17.399 27.411 19.477 1.00 96.69 118 ASN A CA 1
ATOM 881 C C . ASN A 1 118 ? 15.986 27.705 20.023 1.00 96.69 118 ASN A C 1
ATOM 883 O O . ASN A 1 118 ? 15.116 28.180 19.291 1.00 96.69 118 ASN A O 1
ATOM 887 N N . ALA A 1 119 ? 15.745 27.452 21.315 1.00 95.25 119 ALA A N 1
ATOM 888 C CA . ALA A 1 119 ? 14.412 27.475 21.918 1.00 95.25 119 ALA A CA 1
ATOM 889 C C . ALA A 1 119 ? 13.644 28.791 21.688 1.00 95.25 119 ALA A C 1
ATOM 891 O O . ALA A 1 119 ? 12.445 28.778 21.403 1.00 95.25 119 ALA A O 1
ATOM 892 N N . ALA A 1 120 ? 14.354 29.923 21.749 1.00 92.19 120 ALA A N 1
ATOM 893 C CA . ALA A 1 120 ? 13.793 31.253 21.525 1.00 92.19 120 ALA A CA 1
ATOM 894 C C . ALA A 1 120 ? 13.381 31.518 20.063 1.00 92.19 120 ALA A C 1
ATOM 896 O O . ALA A 1 120 ? 12.437 32.271 19.841 1.00 92.19 120 ALA A O 1
ATOM 897 N N . GLU A 1 121 ? 14.041 30.902 19.075 1.00 92.12 121 GLU A N 1
ATOM 898 C CA . GLU A 1 121 ? 13.632 30.996 17.664 1.00 92.12 121 GLU A CA 1
ATOM 899 C C . GLU A 1 121 ? 12.388 30.136 17.404 1.00 92.12 121 GLU A C 1
ATOM 901 O O . GLU A 1 121 ? 11.460 30.543 16.709 1.00 92.12 121 GLU A O 1
ATOM 906 N N . PHE A 1 122 ? 12.348 28.941 17.998 1.00 92.81 122 PHE A N 1
ATOM 907 C CA . PHE A 1 122 ? 11.269 27.976 17.776 1.00 92.81 122 PHE A CA 1
ATOM 908 C C . PHE A 1 122 ? 10.023 28.257 18.634 1.00 92.81 122 PHE A C 1
ATOM 910 O O . PHE A 1 122 ? 8.992 27.607 18.451 1.00 92.81 122 PHE A O 1
ATOM 917 N N . GLY A 1 123 ? 10.097 29.226 19.553 1.00 91.44 123 GLY A N 1
ATOM 918 C CA . GLY A 1 123 ? 9.012 29.583 20.467 1.00 91.44 123 GLY A CA 1
ATOM 919 C C . GLY A 1 123 ? 8.721 28.513 21.525 1.00 91.44 123 GLY A C 1
ATOM 920 O O . GLY A 1 123 ? 7.610 28.476 22.054 1.00 91.44 123 GLY A O 1
ATOM 921 N N . LEU A 1 124 ? 9.685 27.635 21.823 1.00 93.81 124 LEU A N 1
ATOM 922 C CA . LEU A 1 124 ? 9.522 26.517 22.757 1.00 93.81 124 LEU A CA 1
ATOM 923 C C . LEU A 1 124 ? 10.134 26.802 24.134 1.00 93.81 124 LEU A C 1
ATOM 925 O O . LEU A 1 124 ? 11.004 27.655 24.297 1.00 93.81 124 LEU A O 1
ATOM 929 N N . ASP A 1 125 ? 9.672 26.065 25.138 1.00 93.94 125 ASP A N 1
ATOM 930 C CA . ASP A 1 125 ? 10.207 26.063 26.495 1.00 93.94 125 ASP A CA 1
ATOM 931 C C . ASP A 1 125 ? 11.232 24.922 26.646 1.00 93.94 125 ASP A C 1
ATOM 933 O O . ASP A 1 125 ? 10.845 23.748 26.584 1.00 93.94 125 ASP A O 1
ATOM 937 N N . PRO A 1 126 ? 12.530 25.230 26.846 1.00 95.81 126 PRO A N 1
ATOM 938 C CA . PRO A 1 126 ? 13.584 24.221 26.908 1.00 95.81 126 PRO A CA 1
ATOM 939 C C . PRO A 1 126 ? 13.480 23.316 28.143 1.00 95.81 126 PRO A C 1
ATOM 941 O O . PRO A 1 126 ? 14.072 22.241 28.135 1.00 95.81 126 PRO A O 1
ATOM 944 N N . GLU A 1 127 ? 12.715 23.707 29.169 1.00 95.94 127 GLU A N 1
ATOM 945 C CA . GLU A 1 127 ? 12.512 22.962 30.418 1.00 95.94 127 GLU A CA 1
ATOM 946 C C . GLU A 1 127 ? 11.190 22.167 30.434 1.00 95.94 127 GLU A C 1
ATOM 948 O O . GLU A 1 127 ? 10.850 21.528 31.434 1.00 95.94 127 GLU A O 1
ATOM 953 N N . ARG A 1 128 ? 10.417 22.183 29.335 1.00 94.88 128 ARG A N 1
ATOM 954 C CA . ARG A 1 128 ? 9.155 21.434 29.198 1.00 94.88 128 ARG A CA 1
ATOM 955 C C . ARG A 1 128 ? 9.129 20.557 27.949 1.00 94.88 128 ARG A C 1
ATOM 957 O O . ARG A 1 128 ? 8.321 20.771 27.048 1.00 94.88 128 ARG A O 1
ATOM 964 N N . LEU A 1 129 ? 9.988 19.540 27.938 1.00 97.44 129 LEU A N 1
ATOM 965 C CA . LEU A 1 129 ? 10.110 18.554 26.864 1.00 97.44 129 LEU A CA 1
ATOM 966 C C . LEU A 1 129 ? 9.342 17.258 27.178 1.00 97.44 129 LEU A C 1
ATOM 968 O O . LEU A 1 129 ? 9.267 16.821 28.328 1.00 97.44 129 LEU A O 1
ATOM 972 N N . VAL A 1 130 ? 8.839 16.594 26.141 1.00 98.12 130 VAL A N 1
ATOM 973 C CA . VAL A 1 130 ? 8.349 15.207 26.165 1.00 98.12 130 VAL A CA 1
ATOM 974 C C . VAL A 1 130 ? 9.023 14.435 25.037 1.00 98.12 130 VAL A C 1
ATOM 976 O O . VAL A 1 130 ? 9.091 14.941 23.919 1.00 98.12 130 VAL A O 1
ATOM 979 N N . LEU A 1 131 ? 9.474 13.203 25.295 1.00 98.69 131 LEU A N 1
ATOM 980 C CA . LEU A 1 131 ? 9.887 12.286 24.224 1.00 98.69 131 LEU A CA 1
ATOM 981 C C . LEU A 1 131 ? 8.723 11.351 23.871 1.00 98.69 131 LEU A C 1
ATOM 983 O O . LEU A 1 131 ? 8.143 10.727 24.759 1.00 98.69 131 LEU A O 1
ATOM 987 N N . LEU A 1 132 ? 8.382 11.238 22.590 1.00 98.62 132 LEU A N 1
ATOM 988 C CA . LEU A 1 132 ? 7.330 10.360 22.076 1.00 98.62 132 LEU A CA 1
ATOM 989 C C . LEU A 1 132 ? 7.907 9.459 20.985 1.00 98.62 132 LEU A C 1
ATOM 991 O O . LEU A 1 132 ? 8.600 9.943 20.096 1.00 98.62 132 LEU A O 1
ATOM 995 N N . GLY A 1 133 ? 7.609 8.159 21.003 1.00 98.25 133 GLY A N 1
ATOM 996 C CA . GLY A 1 133 ? 8.087 7.277 19.937 1.00 98.25 133 GLY A CA 1
ATOM 997 C C . GLY A 1 133 ? 7.362 5.944 19.795 1.00 98.25 133 GLY A C 1
ATOM 998 O O . GLY A 1 133 ? 6.690 5.473 20.716 1.00 98.25 133 GLY A O 1
ATOM 999 N N . ARG A 1 134 ? 7.528 5.335 18.614 1.00 97.69 134 ARG A N 1
ATOM 1000 C CA . ARG A 1 134 ? 6.881 4.080 18.186 1.00 97.69 134 ARG A CA 1
ATOM 1001 C C . ARG A 1 134 ? 7.911 2.977 17.969 1.00 97.69 134 ARG A C 1
ATOM 1003 O O . ARG A 1 134 ? 8.917 3.223 17.310 1.00 97.69 134 ARG A O 1
ATOM 1010 N N . SER A 1 135 ? 7.657 1.759 18.455 1.00 98.12 135 SER A N 1
ATOM 1011 C CA . SER A 1 135 ? 8.549 0.598 18.267 1.00 98.12 135 SER A CA 1
ATOM 1012 C C . SER A 1 135 ? 10.006 0.948 18.635 1.00 98.12 135 SER A C 1
ATOM 1014 O O . SER A 1 135 ? 10.248 1.433 19.741 1.00 98.12 135 SER A O 1
ATOM 1016 N N . ALA A 1 136 ? 10.954 0.786 17.708 1.00 98.25 136 ALA A N 1
ATOM 1017 C CA . ALA A 1 136 ? 12.337 1.265 17.786 1.00 98.25 136 ALA A CA 1
ATOM 1018 C C . ALA A 1 136 ? 12.482 2.705 18.331 1.00 98.25 136 ALA A C 1
ATOM 1020 O O . ALA A 1 136 ? 13.188 2.925 19.314 1.00 98.25 136 ALA A O 1
ATOM 1021 N N . GLY A 1 137 ? 11.749 3.678 17.780 1.00 98.56 137 GLY A N 1
ATOM 1022 C CA . GLY A 1 137 ? 11.749 5.061 18.268 1.00 98.56 137 GLY A CA 1
ATOM 1023 C C . GLY A 1 137 ? 11.159 5.218 19.673 1.00 98.56 137 GLY A C 1
ATOM 1024 O O . GLY A 1 137 ? 11.559 6.102 20.425 1.00 98.56 137 GLY A O 1
ATOM 1025 N N . GLY A 1 138 ? 10.252 4.324 20.072 1.00 98.50 138 GLY A N 1
ATOM 1026 C CA . GLY A 1 138 ? 9.726 4.250 21.438 1.00 98.50 138 GLY A CA 1
ATOM 1027 C C . GLY A 1 138 ? 10.742 3.688 22.436 1.00 98.50 138 GLY A C 1
ATOM 1028 O O . GLY A 1 138 ? 10.755 4.114 23.591 1.00 98.50 138 GLY A O 1
ATOM 1029 N N . GLN A 1 139 ? 11.624 2.784 21.996 1.00 98.62 139 GLN A N 1
ATOM 1030 C CA . GLN A 1 139 ? 12.785 2.342 22.773 1.00 98.62 139 GLN A CA 1
ATOM 1031 C C . GLN A 1 139 ? 13.816 3.468 22.891 1.00 98.62 139 GLN A C 1
ATOM 1033 O O . GLN A 1 139 ? 14.283 3.724 23.999 1.00 98.62 139 GLN A O 1
ATOM 1038 N N . LEU A 1 140 ? 14.107 4.189 21.801 1.00 98.81 140 LEU A N 1
ATOM 1039 C CA . LEU A 1 140 ? 14.988 5.362 21.823 1.00 98.81 140 LEU A CA 1
ATOM 1040 C C . LEU A 1 140 ? 14.455 6.445 22.776 1.00 98.81 140 LEU A C 1
ATOM 1042 O O . LEU A 1 140 ? 15.204 6.932 23.618 1.00 98.81 140 LEU A O 1
ATOM 1046 N N . ALA A 1 141 ? 13.157 6.766 22.727 1.00 98.81 141 ALA A N 1
ATOM 1047 C CA . ALA A 1 141 ? 12.523 7.721 23.641 1.00 98.81 141 ALA A CA 1
ATOM 1048 C C . ALA A 1 141 ? 12.718 7.332 25.119 1.00 98.81 141 ALA A C 1
ATOM 1050 O O . ALA A 1 141 ? 13.137 8.155 25.934 1.00 98.81 141 ALA A O 1
ATOM 1051 N N . LEU A 1 142 ? 12.454 6.068 25.467 1.00 98.75 142 LEU A N 1
ATOM 1052 C CA . LEU A 1 142 ? 12.612 5.565 26.833 1.00 98.75 142 LEU A CA 1
ATOM 1053 C C . LEU A 1 142 ? 14.085 5.534 27.274 1.00 98.75 142 LEU A C 1
ATOM 1055 O O . LEU A 1 142 ? 14.416 6.049 28.341 1.00 98.75 142 LEU A O 1
ATOM 1059 N N . ALA A 1 143 ? 14.979 4.964 26.461 1.00 98.25 143 ALA A N 1
ATOM 1060 C CA . ALA A 1 143 ? 16.387 4.792 26.815 1.00 98.25 143 ALA A CA 1
ATOM 1061 C C . ALA A 1 143 ? 17.135 6.136 26.901 1.00 98.25 143 ALA A C 1
ATOM 1063 O O . ALA A 1 143 ? 17.928 6.339 27.823 1.00 98.25 143 ALA A O 1
ATOM 1064 N N . THR A 1 144 ? 16.832 7.094 26.016 1.00 98.62 144 THR A N 1
ATOM 1065 C CA . THR A 1 144 ? 17.361 8.463 26.103 1.00 98.62 144 THR A CA 1
ATOM 1066 C C . THR A 1 144 ? 16.871 9.173 27.362 1.00 98.62 144 THR A C 1
ATOM 1068 O O . THR A 1 144 ? 17.683 9.720 28.108 1.00 98.62 144 THR A O 1
ATOM 1071 N N . ALA A 1 145 ? 15.565 9.152 27.644 1.00 98.12 145 ALA A N 1
ATOM 1072 C CA . ALA A 1 145 ? 15.009 9.840 28.809 1.00 98.12 145 ALA A CA 1
ATOM 1073 C C . ALA A 1 145 ? 15.514 9.260 30.139 1.00 98.12 145 ALA A C 1
ATOM 1075 O O . ALA A 1 145 ? 15.856 10.003 31.056 1.00 98.12 145 ALA A O 1
ATOM 1076 N N . TYR A 1 146 ? 15.581 7.932 30.251 1.00 97.75 146 TYR A N 1
ATOM 1077 C CA . TYR A 1 146 ? 15.949 7.272 31.503 1.00 97.75 146 TYR A CA 1
ATOM 1078 C C . TYR A 1 146 ? 17.469 7.284 31.722 1.00 97.75 146 TYR A C 1
ATOM 1080 O O . TYR A 1 146 ? 17.917 7.387 32.861 1.00 97.75 146 TYR A O 1
ATOM 1088 N N . GLY A 1 147 ? 18.254 7.212 30.639 1.00 95.31 147 GLY A N 1
ATOM 1089 C CA . GLY A 1 147 ? 19.718 7.224 30.667 1.00 95.31 147 GLY A CA 1
ATOM 1090 C C . GLY A 1 147 ? 20.374 8.610 30.596 1.00 95.31 147 GLY A C 1
ATOM 1091 O O . GLY A 1 147 ? 21.598 8.684 30.649 1.00 95.31 147 GLY A O 1
ATOM 1092 N N . SER A 1 148 ? 19.609 9.698 30.441 1.00 93.69 148 SER A N 1
ATOM 1093 C CA . SER A 1 148 ? 20.120 11.081 30.548 1.00 93.69 148 SER A CA 1
ATOM 1094 C C . SER A 1 148 ? 19.814 11.736 31.895 1.00 93.69 148 SER A C 1
ATOM 1096 O O . SER A 1 148 ? 20.581 12.588 32.331 1.00 93.69 148 SER A O 1
ATOM 1098 N N . ALA A 1 149 ? 18.702 11.350 32.537 1.00 88.00 149 ALA A N 1
ATOM 1099 C CA . ALA A 1 149 ? 18.153 12.003 33.729 1.00 88.00 149 ALA A CA 1
ATOM 1100 C C . ALA A 1 149 ? 17.938 13.530 33.572 1.00 88.00 149 ALA A C 1
ATOM 1102 O O . ALA A 1 149 ? 17.953 14.265 34.559 1.00 88.00 149 ALA A O 1
ATOM 1103 N N . ASP A 1 150 ? 17.724 14.011 32.340 1.00 95.12 150 ASP A N 1
ATOM 1104 C CA . ASP A 1 150 ? 17.504 15.431 32.044 1.00 95.12 150 ASP A CA 1
ATOM 1105 C C . ASP A 1 150 ? 16.167 15.916 32.658 1.00 95.12 150 ASP A C 1
ATOM 1107 O O . ASP A 1 150 ? 15.100 15.439 32.254 1.00 95.12 150 ASP A O 1
ATOM 1111 N N . PRO A 1 151 ? 16.177 16.863 33.622 1.00 94.38 151 PRO A N 1
ATOM 1112 C CA . PRO A 1 151 ? 14.974 17.284 34.348 1.00 94.38 151 PRO A CA 1
ATOM 1113 C C . PRO A 1 151 ? 13.942 18.008 33.468 1.00 94.38 151 PRO A C 1
ATOM 1115 O O . PRO A 1 151 ? 12.759 18.070 33.840 1.00 94.38 151 PRO A O 1
ATOM 1118 N N . ALA A 1 152 ? 14.366 18.508 32.301 1.00 95.75 152 ALA A N 1
ATOM 1119 C CA . ALA A 1 152 ? 13.490 19.099 31.297 1.00 95.75 152 ALA A CA 1
ATOM 1120 C C . ALA A 1 152 ? 12.575 18.067 30.625 1.00 95.75 152 ALA A C 1
ATOM 1122 O O . ALA A 1 152 ? 11.533 18.441 30.086 1.00 95.75 152 ALA A O 1
ATOM 1123 N N . ILE A 1 153 ? 12.923 16.773 30.656 1.00 97.31 153 ILE A N 1
ATOM 1124 C CA . ILE A 1 153 ? 12.065 15.702 30.141 1.00 97.31 153 ILE A CA 1
ATOM 1125 C C . ILE A 1 153 ? 10.956 15.453 31.168 1.00 97.31 153 ILE A C 1
ATOM 1127 O O . ILE A 1 153 ? 11.098 14.710 32.138 1.00 97.31 153 ILE A O 1
ATOM 1131 N N . ARG A 1 154 ? 9.818 16.121 30.964 1.00 95.69 154 ARG A N 1
ATOM 1132 C CA . ARG A 1 154 ? 8.656 16.102 31.865 1.00 95.69 154 ARG A CA 1
ATOM 1133 C C . ARG A 1 154 ? 7.832 14.823 31.754 1.00 95.69 154 ARG A C 1
ATOM 1135 O O . ARG A 1 154 ? 7.061 14.530 32.666 1.00 95.69 154 ARG A O 1
ATOM 1142 N N . GLY A 1 155 ? 8.002 14.069 30.670 1.00 96.50 155 GLY A N 1
ATOM 1143 C CA . GLY A 1 155 ? 7.395 12.757 30.485 1.00 96.50 155 GLY A CA 1
ATOM 1144 C C . GLY A 1 155 ? 7.874 12.040 29.223 1.00 96.50 155 GLY A C 1
ATOM 1145 O O . GLY A 1 155 ? 8.536 12.630 28.368 1.00 96.50 155 GLY A O 1
ATOM 1146 N N . VAL A 1 156 ? 7.514 10.762 29.107 1.00 98.44 156 VAL A N 1
ATOM 1147 C CA . VAL A 1 156 ? 7.752 9.925 27.920 1.00 98.44 156 VAL A CA 1
ATOM 1148 C C . VAL A 1 156 ? 6.447 9.272 27.476 1.00 98.44 156 VAL A C 1
ATOM 1150 O O . VAL A 1 156 ? 5.669 8.817 28.313 1.00 98.44 156 VAL A O 1
ATOM 1153 N N . VAL A 1 157 ? 6.218 9.194 26.166 1.00 98.62 157 VAL A N 1
ATOM 1154 C CA . VAL A 1 157 ? 5.095 8.478 25.548 1.00 98.62 157 VAL A CA 1
ATOM 1155 C C . VAL A 1 157 ? 5.645 7.363 24.659 1.00 98.62 157 VAL A C 1
ATOM 1157 O O . VAL A 1 157 ? 6.329 7.621 23.671 1.00 98.62 157 VAL A O 1
ATOM 1160 N N . SER A 1 158 ? 5.352 6.114 25.008 1.00 98.31 158 SER A N 1
ATOM 1161 C CA . SER A 1 158 ? 5.894 4.931 24.343 1.00 98.31 158 SER A CA 1
ATOM 1162 C C . SER A 1 158 ? 4.786 4.093 23.710 1.00 98.31 158 SER A C 1
ATOM 1164 O O . SER A 1 158 ? 3.894 3.600 24.403 1.00 98.31 158 SER A O 1
ATOM 1166 N N . PHE A 1 159 ? 4.852 3.920 22.391 1.00 98.31 159 PHE A N 1
ATOM 1167 C CA . PHE A 1 159 ? 3.982 3.031 21.626 1.00 98.31 159 PHE A CA 1
ATOM 1168 C C . PHE A 1 159 ? 4.726 1.731 21.309 1.00 98.31 159 PHE A C 1
ATOM 1170 O O . PHE A 1 159 ? 5.694 1.748 20.546 1.00 98.31 159 PHE A O 1
ATOM 1177 N N . TYR A 1 160 ? 4.264 0.620 21.894 1.00 98.06 160 TYR A N 1
ATOM 1178 C CA . TYR A 1 160 ? 4.676 -0.763 21.605 1.00 98.06 160 TYR A CA 1
ATOM 1179 C C . TYR A 1 160 ? 6.200 -0.979 21.484 1.00 98.06 160 TYR A C 1
ATOM 1181 O O . TYR A 1 160 ? 6.697 -1.703 20.620 1.00 98.06 160 TYR A O 1
ATOM 1189 N N . ALA A 1 161 ? 6.966 -0.313 22.350 1.00 98.31 161 ALA A N 1
ATOM 1190 C CA . ALA A 1 161 ? 8.421 -0.354 22.320 1.00 98.31 161 ALA A CA 1
ATOM 1191 C C . ALA A 1 161 ? 8.991 -1.677 22.867 1.00 98.31 161 ALA A C 1
ATOM 1193 O O . ALA A 1 161 ? 8.473 -2.210 23.853 1.00 98.31 161 ALA A O 1
ATOM 1194 N N . PRO A 1 162 ? 10.113 -2.173 22.316 1.00 98.00 162 PRO A N 1
ATOM 1195 C CA . PRO A 1 162 ? 10.909 -3.208 22.960 1.00 98.00 162 PRO A CA 1
ATOM 1196 C C . PRO A 1 162 ? 11.695 -2.575 24.125 1.00 98.00 162 PRO A C 1
ATOM 1198 O O . PRO A 1 162 ? 12.704 -1.903 23.938 1.00 98.00 162 PRO A O 1
ATOM 1201 N N . THR A 1 163 ? 11.187 -2.738 25.347 1.00 97.94 163 THR A N 1
ATOM 1202 C CA . THR A 1 163 ? 11.681 -2.059 26.570 1.00 97.94 163 THR A CA 1
ATOM 1203 C C . THR A 1 163 ? 12.865 -2.758 27.248 1.00 97.94 163 THR A C 1
ATOM 1205 O O . THR A 1 163 ? 13.545 -2.162 28.084 1.00 97.94 163 THR A O 1
ATOM 1208 N N . ASP A 1 164 ? 13.077 -4.026 26.906 1.00 97.88 164 ASP A N 1
ATOM 1209 C CA . ASP A 1 164 ? 14.038 -4.955 27.497 1.00 97.88 164 ASP A CA 1
ATOM 1210 C C . ASP A 1 164 ? 14.562 -5.833 26.357 1.00 97.88 164 ASP A C 1
ATOM 1212 O O . ASP A 1 164 ? 13.871 -6.735 25.876 1.00 97.88 164 ASP A O 1
ATOM 1216 N N . LEU A 1 165 ? 15.735 -5.482 25.836 1.00 98.00 165 LEU A N 1
ATOM 1217 C CA . LEU A 1 165 ? 16.292 -6.086 24.626 1.00 98.00 165 LEU A CA 1
ATOM 1218 C C . LEU A 1 165 ? 16.948 -7.438 24.921 1.00 98.00 165 LEU A C 1
ATOM 1220 O O . LEU A 1 165 ? 17.032 -8.279 24.030 1.00 98.00 165 LEU A O 1
ATOM 1224 N N . LEU A 1 166 ? 17.344 -7.683 26.176 1.00 95.94 166 LEU A N 1
ATOM 1225 C CA . LEU A 1 166 ? 17.802 -8.996 26.624 1.00 95.94 166 LEU A CA 1
ATOM 1226 C C . LEU A 1 166 ? 16.637 -9.994 26.601 1.00 95.94 166 LEU A C 1
ATOM 1228 O O . LEU A 1 166 ? 16.731 -11.023 25.932 1.00 95.94 166 LEU A O 1
ATOM 1232 N N . TYR A 1 167 ? 15.501 -9.641 27.219 1.00 96.75 167 TYR A N 1
ATOM 1233 C CA . TYR A 1 167 ? 14.275 -10.440 27.143 1.00 96.75 167 TYR A CA 1
ATOM 1234 C C . TYR A 1 167 ? 13.852 -10.694 25.687 1.00 96.75 167 TYR A C 1
ATOM 1236 O O . TYR A 1 167 ? 13.517 -11.830 25.344 1.00 96.75 167 TYR A O 1
ATOM 1244 N N . GLY A 1 168 ? 13.907 -9.667 24.827 1.00 95.44 168 GLY A N 1
ATOM 1245 C CA . GLY A 1 168 ? 13.552 -9.768 23.405 1.00 95.44 168 GLY A CA 1
ATOM 1246 C C . GLY A 1 168 ? 14.476 -10.674 22.580 1.00 95.44 168 GLY A C 1
ATOM 1247 O O . GLY A 1 168 ? 14.008 -11.357 21.673 1.00 95.44 168 GLY A O 1
ATOM 1248 N N . TYR A 1 169 ? 15.769 -10.741 22.910 1.00 96.50 169 TYR A N 1
ATOM 1249 C CA . TYR A 1 169 ? 16.713 -11.655 22.260 1.00 96.50 169 TYR A CA 1
ATOM 1250 C C . TYR A 1 169 ? 16.551 -13.102 22.749 1.00 96.50 169 TYR A C 1
ATOM 1252 O O . TYR A 1 169 ? 16.568 -14.050 21.956 1.00 96.50 169 TYR A O 1
ATOM 1260 N N . GLU A 1 170 ? 16.382 -13.303 24.058 1.00 95.62 170 GLU A N 1
ATOM 1261 C CA . GLU A 1 170 ? 16.127 -14.627 24.639 1.00 95.62 170 GLU A CA 1
ATOM 1262 C C . GLU A 1 170 ? 14.804 -15.213 24.131 1.00 95.62 170 GLU A C 1
ATOM 1264 O O . GLU A 1 170 ? 14.745 -16.387 23.759 1.00 95.62 170 GLU A O 1
ATOM 1269 N N . ASN A 1 171 ? 13.776 -14.365 24.039 1.00 94.75 171 ASN A N 1
ATOM 1270 C CA . ASN A 1 171 ? 12.414 -14.689 23.634 1.00 94.75 171 ASN A CA 1
ATOM 1271 C C . ASN A 1 171 ? 12.091 -13.980 22.302 1.00 94.75 171 ASN A C 1
ATOM 1273 O O . ASN A 1 171 ? 11.273 -13.057 22.295 1.00 94.75 171 ASN A O 1
ATOM 1277 N N . PRO A 1 172 ? 12.688 -14.389 21.166 1.00 90.81 172 PRO A N 1
ATOM 1278 C CA . PRO A 1 172 ? 12.456 -13.735 19.882 1.00 90.81 172 PRO A CA 1
ATOM 1279 C C . PRO A 1 172 ? 11.007 -13.910 19.422 1.00 90.81 172 PRO A C 1
ATOM 1281 O O . PRO A 1 172 ? 10.303 -14.838 19.847 1.00 90.81 172 PRO A O 1
ATOM 1284 N N . SER A 1 173 ? 10.552 -13.021 18.548 1.00 86.88 173 SER A N 1
ATOM 1285 C CA . SER A 1 173 ? 9.291 -13.168 17.819 1.00 86.88 173 SER A CA 1
ATOM 1286 C C . SER A 1 173 ? 9.391 -14.287 16.770 1.00 86.88 173 SER A C 1
ATOM 1288 O O . SER A 1 173 ? 10.419 -14.955 16.641 1.00 86.88 173 SER A O 1
ATOM 1290 N N . ASN A 1 174 ? 8.303 -14.569 16.052 1.00 80.00 174 ASN A N 1
ATOM 1291 C CA . ASN A 1 174 ? 8.344 -15.555 14.971 1.00 80.00 174 ASN A CA 1
ATOM 1292 C C . ASN A 1 174 ? 9.236 -15.015 13.828 1.00 80.00 174 ASN A C 1
ATOM 1294 O O . ASN A 1 174 ? 8.921 -13.939 13.321 1.00 80.00 174 ASN A O 1
ATOM 1298 N N . PRO A 1 175 ? 10.287 -15.727 13.369 1.00 78.38 175 PRO A N 1
ATOM 1299 C CA . PRO A 1 175 ? 11.165 -15.241 12.298 1.00 78.38 175 PRO A CA 1
ATOM 1300 C C . PRO A 1 175 ? 10.455 -15.064 10.943 1.00 78.38 175 PRO A C 1
ATOM 1302 O O . PRO A 1 175 ? 10.965 -14.363 10.079 1.00 78.38 175 PRO A O 1
ATOM 1305 N N . LEU A 1 176 ? 9.258 -15.640 10.758 1.00 76.25 176 LEU A N 1
ATOM 1306 C CA . LEU A 1 176 ? 8.383 -15.362 9.605 1.00 76.25 176 LEU A CA 1
ATOM 1307 C C . LEU A 1 176 ? 7.632 -14.016 9.707 1.00 76.25 176 LEU A C 1
ATOM 1309 O O . LEU A 1 176 ? 6.907 -13.653 8.784 1.00 76.25 176 LEU A O 1
ATOM 1313 N N . VAL A 1 177 ? 7.762 -13.313 10.835 1.00 76.06 177 VAL A N 1
ATOM 1314 C CA . VAL A 1 177 ? 7.163 -11.999 11.127 1.00 76.06 177 VAL A CA 1
ATOM 1315 C C . VAL A 1 177 ? 8.263 -10.950 11.308 1.00 76.06 177 VAL A C 1
ATOM 1317 O O . VAL A 1 177 ? 8.192 -9.886 10.703 1.00 76.06 177 VAL A O 1
ATOM 1320 N N . ILE A 1 178 ? 9.285 -11.255 12.116 1.00 85.56 178 ILE A N 1
ATOM 1321 C CA . ILE A 1 178 ? 10.525 -10.478 12.248 1.00 85.56 178 ILE A CA 1
ATOM 1322 C C . ILE A 1 178 ? 11.624 -11.356 12.866 1.00 85.56 178 ILE A C 1
ATOM 1324 O O . ILE A 1 178 ? 11.387 -12.032 13.870 1.00 85.56 178 ILE A O 1
ATOM 1328 N N . ASP A 1 179 ? 12.841 -11.323 12.315 1.00 92.62 179 ASP A N 1
ATOM 1329 C CA . ASP A 1 179 ? 14.012 -11.884 12.999 1.00 92.62 179 ASP A CA 1
ATOM 1330 C C . ASP A 1 179 ? 14.495 -10.925 14.095 1.00 92.62 179 ASP A C 1
ATOM 1332 O O . ASP A 1 179 ? 15.393 -10.105 13.904 1.00 92.62 179 ASP A O 1
ATOM 1336 N N . SER A 1 180 ? 13.897 -11.051 15.281 1.00 90.38 180 SER A N 1
ATOM 1337 C CA . SER A 1 180 ? 14.282 -10.256 16.449 1.00 90.38 180 SER A CA 1
ATOM 1338 C C . SER A 1 180 ? 15.760 -10.402 16.825 1.00 90.38 180 SER A C 1
ATOM 1340 O O . SER A 1 180 ? 16.292 -9.489 17.449 1.00 90.38 180 SER A O 1
ATOM 1342 N N . ARG A 1 181 ? 16.433 -11.516 16.490 1.00 95.38 181 ARG A N 1
ATOM 1343 C CA . ARG A 1 181 ? 17.852 -11.701 16.830 1.00 95.38 181 ARG A CA 1
ATOM 1344 C C . ARG A 1 181 ? 18.739 -10.986 15.832 1.00 95.38 181 ARG A C 1
ATOM 1346 O O . ARG A 1 181 ? 19.473 -10.103 16.256 1.00 95.38 181 ARG A O 1
ATOM 1353 N N . GLY A 1 182 ? 18.583 -11.242 14.534 1.00 95.50 182 GLY A N 1
ATOM 1354 C CA . GLY A 1 182 ? 19.301 -10.512 13.488 1.00 95.50 182 GLY A CA 1
ATOM 1355 C C . GLY A 1 182 ? 19.132 -8.991 13.602 1.00 95.50 182 GLY A C 1
ATOM 1356 O O . GLY A 1 182 ? 20.118 -8.259 13.528 1.00 95.50 182 GLY A O 1
ATOM 1357 N N . THR A 1 183 ? 17.917 -8.500 13.887 1.00 94.56 183 THR A N 1
ATOM 1358 C CA . THR A 1 183 ? 17.674 -7.068 14.144 1.00 94.56 183 THR A CA 1
ATOM 1359 C C . THR A 1 183 ? 18.434 -6.548 15.372 1.00 94.56 183 THR A C 1
ATOM 1361 O O . THR A 1 183 ? 19.052 -5.486 15.293 1.00 94.56 183 THR A O 1
ATOM 1364 N N . LEU A 1 184 ? 18.415 -7.263 16.504 1.00 97.81 184 LEU A N 1
ATOM 1365 C CA . LEU A 1 184 ? 19.100 -6.819 17.726 1.00 97.81 184 LEU A CA 1
ATOM 1366 C C . LEU A 1 184 ? 20.625 -6.944 17.627 1.00 97.81 184 LEU A C 1
ATOM 1368 O O . LEU A 1 184 ? 21.328 -6.063 18.109 1.00 97.81 184 LEU A O 1
ATOM 1372 N N . GLU A 1 185 ? 21.144 -7.970 16.955 1.00 97.81 185 GLU A N 1
ATOM 1373 C CA . GLU A 1 185 ? 22.578 -8.131 16.698 1.00 97.81 185 GLU A CA 1
ATOM 1374 C C . GLU A 1 185 ? 23.108 -7.031 15.771 1.00 97.81 185 GLU A C 1
ATOM 1376 O O . GLU A 1 185 ? 24.148 -6.440 16.066 1.00 97.81 185 GLU A O 1
ATOM 1381 N N . ALA A 1 186 ? 22.360 -6.688 14.715 1.00 96.75 186 ALA A N 1
ATOM 1382 C CA . ALA A 1 186 ? 22.666 -5.558 13.840 1.00 96.75 186 ALA A CA 1
ATOM 1383 C C . ALA A 1 186 ? 22.632 -4.210 14.581 1.00 96.75 186 ALA A C 1
ATOM 1385 O O . ALA A 1 186 ? 23.470 -3.351 14.319 1.00 96.75 186 ALA A O 1
ATOM 1386 N N . TYR A 1 187 ? 21.697 -4.019 15.518 1.00 98.12 187 TYR A N 1
ATOM 1387 C CA . TYR A 1 187 ? 21.561 -2.775 16.285 1.00 98.12 187 TYR A CA 1
ATOM 1388 C C . TYR A 1 187 ? 22.594 -2.628 17.413 1.00 98.12 187 TYR A C 1
ATOM 1390 O O . TYR A 1 187 ? 23.077 -1.525 17.665 1.00 98.12 187 TYR A O 1
ATOM 1398 N N . LEU A 1 188 ? 22.953 -3.721 18.091 1.00 98.06 188 LEU A N 1
ATOM 1399 C CA . LEU A 1 188 ? 23.759 -3.719 19.322 1.00 98.06 188 LEU A CA 1
ATOM 1400 C C . LEU A 1 188 ? 25.192 -4.246 19.117 1.00 98.06 188 LEU A C 1
ATOM 1402 O O . LEU A 1 188 ? 25.901 -4.477 20.094 1.00 98.06 188 LEU A O 1
ATOM 1406 N N . ALA A 1 189 ? 25.621 -4.423 17.862 1.00 96.69 189 ALA A N 1
ATOM 1407 C CA . ALA A 1 189 ? 26.921 -4.980 17.471 1.00 96.69 189 ALA A CA 1
ATOM 1408 C C . ALA A 1 189 ? 27.192 -6.407 18.004 1.00 96.69 189 ALA A C 1
ATOM 1410 O O . ALA A 1 189 ? 28.321 -6.755 18.357 1.00 96.69 189 ALA A O 1
ATOM 1411 N N . GLY A 1 190 ? 26.153 -7.248 18.038 1.00 96.38 190 GLY A N 1
ATOM 1412 C CA . GLY A 1 190 ? 26.252 -8.684 18.308 1.00 96.38 190 GLY A CA 1
ATOM 1413 C C . GLY A 1 190 ? 25.266 -9.218 19.350 1.00 96.38 190 GLY A C 1
ATOM 1414 O O . GLY A 1 190 ? 24.268 -8.590 19.699 1.00 96.38 190 GLY A O 1
ATOM 1415 N N . THR A 1 191 ? 25.547 -10.425 19.838 1.00 97.94 191 THR A N 1
ATOM 1416 C CA . THR A 1 191 ? 24.725 -11.156 20.820 1.00 97.94 191 THR A CA 1
ATOM 1417 C C . THR A 1 191 ? 24.831 -10.562 22.237 1.00 97.94 191 THR A C 1
ATOM 1419 O O . THR A 1 191 ? 25.835 -9.909 22.543 1.00 97.94 191 THR A O 1
ATOM 1422 N N . PRO A 1 192 ? 23.905 -10.868 23.169 1.00 97.31 192 PRO A N 1
ATOM 1423 C CA . PRO A 1 192 ? 24.044 -10.482 24.576 1.00 97.31 192 PRO A CA 1
ATOM 1424 C C . PRO A 1 192 ? 25.339 -10.963 25.244 1.00 97.31 192 PRO A C 1
ATOM 1426 O O . PRO A 1 192 ? 25.848 -10.290 26.131 1.00 97.31 192 PRO A O 1
ATOM 1429 N N . ALA A 1 193 ? 25.907 -12.094 24.807 1.00 96.56 193 ALA A N 1
ATOM 1430 C CA . ALA A 1 193 ? 27.151 -12.634 25.360 1.00 96.56 193 ALA A CA 1
ATOM 1431 C C . ALA A 1 193 ? 28.415 -11.901 24.867 1.00 96.56 193 ALA A C 1
ATOM 1433 O O . ALA A 1 193 ? 29.462 -11.988 25.504 1.00 96.56 193 ALA A O 1
ATOM 1434 N N . SER A 1 194 ? 28.331 -11.193 23.735 1.00 97.62 194 SER A N 1
ATOM 1435 C CA . SER A 1 194 ? 29.430 -10.405 23.155 1.00 97.62 194 SER A CA 1
ATOM 1436 C C . SER A 1 194 ? 29.275 -8.897 23.371 1.00 97.62 194 SER A C 1
ATOM 1438 O O . SER A 1 194 ? 30.268 -8.177 23.349 1.00 97.62 194 SER A O 1
ATOM 1440 N N . ALA A 1 195 ? 28.045 -8.422 23.585 1.00 97.12 195 ALA A N 1
ATOM 1441 C CA . ALA A 1 195 ? 27.687 -7.007 23.656 1.00 97.12 195 ALA A CA 1
ATOM 1442 C C . ALA A 1 195 ? 26.826 -6.663 24.891 1.00 97.12 195 ALA A C 1
ATOM 1444 O O . ALA A 1 195 ? 26.034 -5.723 24.847 1.00 97.12 195 ALA A O 1
ATOM 1445 N N . GLU A 1 196 ? 26.971 -7.401 26.001 1.00 97.19 196 GLU A N 1
ATOM 1446 C CA . GLU A 1 196 ? 26.169 -7.271 27.237 1.00 97.19 196 GLU A CA 1
ATOM 1447 C C . GLU A 1 196 ? 25.914 -5.809 27.647 1.00 97.19 196 GLU A C 1
ATOM 1449 O O . GLU A 1 196 ? 24.771 -5.405 27.853 1.00 97.19 196 GLU A O 1
ATOM 1454 N N . ALA A 1 197 ? 26.962 -4.979 27.677 1.00 97.06 197 ALA A N 1
ATOM 1455 C CA . ALA A 1 197 ? 26.864 -3.566 28.043 1.00 97.06 197 ALA A CA 1
ATOM 1456 C C . ALA A 1 197 ? 25.933 -2.747 27.122 1.00 97.06 197 ALA A C 1
ATOM 1458 O O . ALA A 1 197 ? 25.253 -1.842 27.603 1.00 97.06 197 ALA A O 1
ATOM 1459 N N . ALA A 1 198 ? 25.858 -3.071 25.825 1.00 97.81 198 ALA A N 1
ATOM 1460 C CA . ALA A 1 198 ? 24.936 -2.432 24.887 1.00 97.81 198 ALA A CA 1
ATOM 1461 C C . ALA A 1 198 ? 23.486 -2.872 25.147 1.00 97.81 198 ALA A C 1
ATOM 1463 O O . ALA A 1 198 ? 22.610 -2.017 25.257 1.00 97.81 198 ALA A O 1
ATOM 1464 N N . TYR A 1 199 ? 23.237 -4.174 25.349 1.00 98.38 199 TYR A N 1
ATOM 1465 C CA . TYR A 1 199 ? 21.908 -4.682 25.726 1.00 98.38 199 TYR A CA 1
ATOM 1466 C C . TYR A 1 199 ? 21.418 -4.057 27.036 1.00 98.38 199 TYR A C 1
ATOM 1468 O O . TYR A 1 199 ? 20.275 -3.606 27.107 1.00 98.38 199 TYR A O 1
ATOM 1476 N N . MET A 1 200 ? 22.282 -3.971 28.050 1.00 97.25 200 MET A N 1
ATOM 1477 C CA . MET A 1 200 ? 21.964 -3.352 29.340 1.00 97.25 200 MET A CA 1
ATOM 1478 C C . MET A 1 200 ? 21.665 -1.851 29.201 1.00 97.25 200 MET A C 1
ATOM 1480 O O . MET A 1 200 ? 20.664 -1.380 29.735 1.00 97.25 200 MET A O 1
ATOM 1484 N N . ALA A 1 201 ? 22.486 -1.105 28.452 1.00 97.06 201 ALA A N 1
ATOM 1485 C CA . ALA A 1 201 ? 22.313 0.338 28.264 1.00 97.06 201 ALA A CA 1
ATOM 1486 C C . ALA A 1 201 ? 21.116 0.711 27.367 1.00 97.06 201 ALA A C 1
ATOM 1488 O O . ALA A 1 201 ? 20.523 1.771 27.554 1.00 97.06 201 ALA A O 1
ATOM 1489 N N . ALA A 1 202 ? 20.746 -0.143 26.409 1.00 98.00 202 ALA A N 1
ATOM 1490 C CA . ALA A 1 202 ? 19.612 0.075 25.510 1.00 98.00 202 ALA A CA 1
ATOM 1491 C C . ALA A 1 202 ? 18.260 -0.380 26.102 1.00 98.00 202 ALA A C 1
ATOM 1493 O O . ALA A 1 202 ? 17.201 0.033 25.621 1.00 98.00 202 ALA A O 1
ATOM 1494 N N . SER A 1 203 ? 18.272 -1.212 27.147 1.00 98.44 203 SER A N 1
ATOM 1495 C CA . SER A 1 203 ? 17.071 -1.764 27.788 1.00 98.44 203 SER A CA 1
ATOM 1496 C C . SER A 1 203 ? 16.521 -0.828 28.863 1.00 98.44 203 SER A C 1
ATOM 1498 O O . SER A 1 203 ? 16.876 -0.927 30.036 1.00 98.44 203 SER A O 1
ATOM 1500 N N . ALA A 1 204 ? 15.607 0.069 28.491 1.00 97.25 204 ALA A N 1
ATOM 1501 C CA . ALA A 1 204 ? 15.031 1.055 29.408 1.00 97.25 204 ALA A CA 1
ATOM 1502 C C . ALA A 1 204 ? 14.386 0.458 30.679 1.00 97.25 204 ALA A C 1
ATOM 1504 O O . ALA A 1 204 ? 14.430 1.090 31.733 1.00 97.25 204 ALA A O 1
ATOM 1505 N N . ALA A 1 205 ? 13.858 -0.771 30.633 1.00 97.19 205 ALA A N 1
ATOM 1506 C CA . ALA A 1 205 ? 13.356 -1.483 31.814 1.00 97.19 205 ALA A CA 1
ATOM 1507 C C . ALA A 1 205 ? 14.432 -1.741 32.896 1.00 97.19 205 ALA A C 1
ATOM 1509 O O . ALA A 1 205 ? 14.095 -1.948 34.063 1.00 97.19 205 ALA A O 1
ATOM 1510 N N . LEU A 1 206 ? 15.714 -1.708 32.519 1.00 97.12 206 LEU A N 1
ATOM 1511 C CA . LEU A 1 206 ? 16.878 -1.873 33.394 1.00 97.12 206 LEU A CA 1
ATOM 1512 C C . LEU A 1 206 ? 17.479 -0.524 33.838 1.00 97.12 206 LEU A C 1
ATOM 1514 O O . LEU A 1 206 ? 18.289 -0.494 34.759 1.00 97.12 206 LEU A O 1
ATOM 1518 N N . LEU A 1 207 ? 17.046 0.590 33.231 1.00 97.31 207 LEU A N 1
ATOM 1519 C CA . LEU A 1 207 ? 17.466 1.958 33.567 1.00 97.31 207 LEU A CA 1
ATOM 1520 C C . LEU A 1 207 ? 16.549 2.653 34.593 1.00 97.31 207 LEU A C 1
ATOM 1522 O O . LEU A 1 207 ? 16.806 3.799 34.962 1.00 97.31 207 LEU A O 1
ATOM 1526 N N . VAL A 1 208 ? 15.458 2.013 35.029 1.00 97.56 208 VAL A N 1
ATOM 1527 C CA . VAL A 1 208 ? 14.452 2.630 35.914 1.00 97.56 208 VAL A CA 1
ATOM 1528 C C . VAL A 1 208 ? 15.050 2.983 37.285 1.00 97.56 208 VAL A C 1
ATOM 1530 O O . VAL A 1 208 ? 15.507 2.106 38.015 1.00 97.56 208 VAL A O 1
ATOM 1533 N N . ASN A 1 209 ? 14.997 4.268 37.648 1.00 93.81 209 ASN A N 1
ATOM 1534 C CA . ASN A 1 209 ? 15.558 4.843 38.875 1.00 93.81 209 ASN A CA 1
ATOM 1535 C C . ASN A 1 209 ? 14.698 6.015 39.411 1.00 93.81 209 ASN A C 1
ATOM 1537 O O . ASN A 1 209 ? 13.660 6.362 38.843 1.00 93.81 209 ASN A O 1
ATOM 1541 N N . GLU A 1 210 ? 15.108 6.653 40.508 1.00 90.44 210 GLU A N 1
ATOM 1542 C CA . GLU A 1 210 ? 14.376 7.748 41.163 1.00 90.44 210 GLU A CA 1
ATOM 1543 C C . GLU A 1 210 ? 14.268 9.051 40.345 1.00 90.44 210 GLU A C 1
ATOM 1545 O O . GLU A 1 210 ? 13.446 9.913 40.675 1.00 90.44 210 GLU A O 1
ATOM 1550 N N . ASN A 1 211 ? 15.021 9.182 39.251 1.00 90.12 211 ASN A N 1
ATOM 1551 C CA . ASN A 1 211 ? 14.943 10.303 38.310 1.00 90.12 211 ASN A CA 1
ATOM 1552 C C . ASN A 1 211 ? 14.094 9.977 37.068 1.00 90.12 211 ASN A C 1
ATOM 1554 O O . ASN A 1 211 ? 13.720 10.888 36.336 1.00 90.12 211 ASN A O 1
ATOM 1558 N N . THR A 1 212 ? 13.717 8.709 36.848 1.00 95.69 212 THR A N 1
ATOM 1559 C CA . THR A 1 212 ? 12.922 8.273 35.687 1.00 95.69 212 THR A CA 1
ATOM 1560 C C . THR A 1 212 ? 11.625 9.089 35.551 1.00 95.69 212 THR A C 1
ATOM 1562 O O . THR A 1 212 ? 10.824 9.102 36.496 1.00 95.69 212 THR A O 1
ATOM 1565 N N . PRO A 1 213 ? 11.387 9.777 34.418 1.00 95.75 213 PRO A N 1
ATOM 1566 C CA . PRO A 1 213 ? 10.246 10.675 34.264 1.00 95.75 213 PRO A CA 1
ATOM 1567 C C . PRO A 1 213 ? 8.905 9.925 34.167 1.00 95.75 213 PRO A C 1
ATOM 1569 O O . PRO A 1 213 ? 8.878 8.723 33.871 1.00 95.75 213 PRO A O 1
ATOM 1572 N N . PRO A 1 214 ? 7.771 10.621 34.388 1.00 96.31 214 PRO A N 1
ATOM 1573 C CA . PRO A 1 214 ? 6.444 10.064 34.162 1.00 96.31 214 PRO A CA 1
ATOM 1574 C C . PRO A 1 214 ? 6.328 9.408 32.784 1.00 96.31 214 PRO A C 1
ATOM 1576 O O . PRO A 1 214 ? 6.797 9.970 31.797 1.00 96.31 214 PRO A O 1
ATOM 1579 N N . THR A 1 215 ? 5.724 8.223 32.697 1.00 97.62 215 THR A N 1
ATOM 1580 C CA . THR A 1 215 ? 5.692 7.455 31.438 1.00 97.62 215 THR A CA 1
ATOM 1581 C C . THR A 1 215 ? 4.279 6.994 31.076 1.00 97.62 215 THR A C 1
ATOM 1583 O O . THR A 1 215 ? 3.602 6.339 31.866 1.00 97.62 215 THR A O 1
ATOM 1586 N N . LEU A 1 216 ? 3.842 7.303 29.859 1.00 98.25 216 LEU A N 1
ATOM 1587 C CA . LEU A 1 216 ? 2.640 6.762 29.231 1.00 98.25 216 LEU A CA 1
ATOM 1588 C C . LEU A 1 216 ? 3.050 5.618 28.296 1.00 98.25 216 LEU A C 1
ATOM 1590 O O . LEU A 1 216 ? 3.880 5.811 27.411 1.00 98.25 216 LEU A O 1
ATOM 1594 N N . ILE A 1 217 ? 2.486 4.430 28.504 1.00 98.31 217 ILE A N 1
ATOM 1595 C CA . ILE A 1 217 ? 2.798 3.214 27.744 1.00 98.31 217 ILE A CA 1
ATOM 1596 C C . ILE A 1 217 ? 1.526 2.748 27.040 1.00 98.31 217 ILE A C 1
ATOM 1598 O O . ILE A 1 217 ? 0.510 2.523 27.698 1.00 98.31 217 ILE A O 1
ATOM 1602 N N . PHE A 1 218 ? 1.593 2.535 25.729 1.00 98.19 218 PHE A N 1
ATOM 1603 C CA . PHE A 1 218 ? 0.549 1.861 24.963 1.00 98.19 218 PHE A CA 1
ATOM 1604 C C . PHE A 1 218 ? 1.071 0.551 24.379 1.00 98.19 218 PHE A C 1
ATOM 1606 O O . PHE A 1 218 ? 2.130 0.539 23.755 1.00 98.19 218 PHE A O 1
ATOM 1613 N N . HIS A 1 219 ? 0.307 -0.537 24.498 1.00 97.94 219 HIS A N 1
ATOM 1614 C CA . HIS A 1 219 ? 0.638 -1.804 23.831 1.00 97.94 219 HIS A CA 1
ATOM 1615 C C . HIS A 1 219 ? -0.627 -2.579 23.450 1.00 97.94 219 HIS A C 1
ATOM 1617 O O . HIS A 1 219 ? -1.609 -2.591 24.198 1.00 97.94 219 HIS A O 1
ATOM 1623 N N . GLY A 1 220 ? -0.597 -3.230 22.286 1.00 93.38 220 GLY A N 1
ATOM 1624 C CA . GLY A 1 220 ? -1.620 -4.183 21.864 1.00 93.38 220 GLY A CA 1
ATOM 1625 C C . GLY A 1 220 ? -1.322 -5.608 22.335 1.00 93.38 220 GLY A C 1
ATOM 1626 O O . GLY A 1 220 ? -0.186 -6.067 22.249 1.00 93.38 220 GLY A O 1
ATOM 1627 N N . ASP A 1 221 ? -2.337 -6.332 22.808 1.00 90.88 221 ASP A N 1
ATOM 1628 C CA . ASP A 1 221 ? -2.185 -7.721 23.277 1.00 90.88 221 ASP A CA 1
ATOM 1629 C C . ASP A 1 221 ? -1.822 -8.713 22.162 1.00 90.88 221 ASP A C 1
ATOM 1631 O O . ASP A 1 221 ? -1.365 -9.815 22.454 1.00 90.88 221 ASP A O 1
ATOM 1635 N N . ARG A 1 222 ? -2.045 -8.341 20.896 1.00 89.62 222 ARG A N 1
ATOM 1636 C CA . ARG A 1 222 ? -1.815 -9.171 19.700 1.00 89.62 222 ARG A CA 1
ATOM 1637 C C . ARG A 1 222 ? -0.601 -8.694 18.905 1.00 89.62 222 ARG A C 1
ATOM 1639 O O . ARG A 1 222 ? -0.564 -8.784 17.679 1.00 89.62 222 ARG A O 1
ATOM 1646 N N . ASP A 1 223 ? 0.357 -8.087 19.596 1.00 92.75 223 ASP A N 1
ATOM 1647 C CA . ASP A 1 223 ? 1.608 -7.642 19.003 1.00 92.75 223 ASP A CA 1
ATOM 1648 C C . ASP A 1 223 ? 2.593 -8.815 18.872 1.00 92.75 223 ASP A C 1
ATOM 1650 O O . ASP A 1 223 ? 3.301 -9.180 19.812 1.00 92.75 223 ASP A O 1
ATOM 1654 N N . GLU A 1 224 ? 2.597 -9.417 17.681 1.00 89.62 224 GLU A N 1
ATOM 1655 C CA . GLU A 1 224 ? 3.495 -10.512 17.289 1.00 89.62 224 GLU A CA 1
ATOM 1656 C C . GLU A 1 224 ? 4.885 -10.025 16.831 1.00 89.62 224 GLU A C 1
ATOM 1658 O O . GLU A 1 224 ? 5.761 -10.851 16.575 1.00 89.62 224 GLU A O 1
ATOM 1663 N N . LEU A 1 225 ? 5.108 -8.706 16.707 1.00 90.75 225 LEU A N 1
ATOM 1664 C CA . LEU A 1 225 ? 6.417 -8.133 16.367 1.00 90.75 225 LEU A CA 1
ATOM 1665 C C . LEU A 1 225 ? 7.209 -7.853 17.645 1.00 90.75 225 LEU A C 1
ATOM 1667 O O . LEU A 1 225 ? 8.352 -8.290 17.775 1.00 90.75 225 LEU A O 1
ATOM 1671 N N . VAL A 1 226 ? 6.581 -7.165 18.602 1.00 95.06 226 VAL A N 1
ATOM 1672 C CA . VAL A 1 226 ? 7.139 -6.818 19.913 1.00 95.06 226 VAL A CA 1
ATOM 1673 C C . VAL A 1 226 ? 6.124 -7.219 20.977 1.00 95.06 226 VAL A C 1
ATOM 1675 O O . VAL A 1 226 ? 5.137 -6.524 21.195 1.00 95.06 226 VAL A O 1
ATOM 1678 N N . ARG A 1 227 ? 6.347 -8.338 21.673 1.00 92.38 227 ARG A N 1
ATOM 1679 C CA . ARG A 1 227 ? 5.345 -8.878 22.610 1.00 92.38 227 ARG A CA 1
ATOM 1680 C C . ARG A 1 227 ? 4.966 -7.881 23.709 1.00 92.38 227 ARG A C 1
ATOM 1682 O O . ARG A 1 227 ? 5.837 -7.280 24.338 1.00 92.38 227 ARG A O 1
ATOM 1689 N N . VAL A 1 228 ? 3.674 -7.833 24.052 1.00 95.38 228 VAL A N 1
ATOM 1690 C CA . VAL A 1 228 ? 3.108 -7.028 25.162 1.00 95.38 228 VAL A CA 1
ATOM 1691 C C . VAL A 1 228 ? 3.853 -7.189 26.499 1.00 95.38 228 VAL A C 1
ATOM 1693 O O . VAL A 1 228 ? 3.862 -6.272 27.321 1.00 95.38 228 VAL A O 1
ATOM 1696 N N . ARG A 1 229 ? 4.558 -8.313 26.700 1.00 96.38 229 ARG A N 1
ATOM 1697 C CA . ARG A 1 229 ? 5.406 -8.560 27.873 1.00 96.38 229 ARG A CA 1
ATOM 1698 C C . ARG A 1 229 ? 6.493 -7.493 28.080 1.00 96.38 229 ARG A C 1
ATOM 1700 O O . ARG A 1 229 ? 6.846 -7.239 29.225 1.00 96.38 229 ARG A O 1
ATOM 1707 N N . HIS A 1 230 ? 6.967 -6.812 27.033 1.00 98.06 230 HIS A N 1
ATOM 1708 C CA . HIS A 1 230 ? 7.870 -5.661 27.178 1.00 98.06 230 HIS A CA 1
ATOM 1709 C C . HIS A 1 230 ? 7.215 -4.507 27.967 1.00 98.06 230 HIS A C 1
ATOM 1711 O O . HIS A 1 230 ? 7.805 -3.985 28.919 1.00 98.06 230 HIS A O 1
ATOM 1717 N N . ALA A 1 231 ? 5.979 -4.127 27.630 1.00 97.50 231 ALA A N 1
ATOM 1718 C CA . ALA A 1 231 ? 5.238 -3.106 28.372 1.00 97.50 231 ALA A CA 1
ATOM 1719 C C . ALA A 1 231 ? 4.886 -3.558 29.799 1.00 97.50 231 ALA A C 1
ATOM 1721 O O . ALA A 1 231 ? 4.972 -2.754 30.727 1.00 97.50 231 ALA A O 1
ATOM 1722 N N . GLU A 1 232 ? 4.559 -4.842 29.996 1.00 96.50 232 GLU A N 1
ATOM 1723 C CA . GLU A 1 232 ? 4.346 -5.412 31.334 1.00 96.50 232 GLU A CA 1
ATOM 1724 C C . GLU A 1 232 ? 5.610 -5.315 32.203 1.00 96.50 232 GLU A C 1
ATOM 1726 O O . GLU A 1 232 ? 5.539 -4.770 33.301 1.00 96.50 232 GLU A O 1
ATOM 1731 N N . ILE A 1 233 ? 6.774 -5.758 31.705 1.00 97.25 233 ILE A N 1
ATOM 1732 C CA . ILE A 1 233 ? 8.059 -5.678 32.425 1.00 97.25 233 ILE A CA 1
ATOM 1733 C C . ILE A 1 233 ? 8.385 -4.223 32.789 1.00 97.25 233 ILE A C 1
ATOM 1735 O O . ILE A 1 233 ? 8.779 -3.943 33.921 1.00 97.25 233 ILE A O 1
ATOM 1739 N N . LEU A 1 234 ? 8.193 -3.275 31.866 1.00 98.19 234 LEU A N 1
ATOM 1740 C CA . LEU A 1 234 ? 8.440 -1.859 32.147 1.00 98.19 234 LEU A CA 1
ATOM 1741 C C . LEU A 1 234 ? 7.472 -1.302 33.206 1.00 98.19 234 LEU A C 1
ATOM 1743 O O . LEU A 1 234 ? 7.911 -0.609 34.122 1.00 98.19 234 LEU A O 1
ATOM 1747 N N . SER A 1 235 ? 6.179 -1.629 33.129 1.00 97.38 235 SER A N 1
ATOM 1748 C CA . SER A 1 235 ? 5.184 -1.225 34.134 1.00 97.38 235 SER A CA 1
ATOM 1749 C C . SER A 1 235 ? 5.494 -1.825 35.513 1.00 97.38 235 SER A C 1
ATOM 1751 O O . SER A 1 235 ? 5.501 -1.099 36.505 1.00 97.38 235 SER A O 1
ATOM 1753 N N . GLU A 1 236 ? 5.870 -3.107 35.584 1.00 96.44 236 GLU A N 1
ATOM 1754 C CA . GLU A 1 236 ? 6.321 -3.777 36.813 1.00 96.44 236 GLU A CA 1
ATOM 1755 C C . GLU A 1 236 ? 7.529 -3.059 37.446 1.00 96.44 236 GLU A C 1
ATOM 1757 O O . GLU A 1 236 ? 7.536 -2.799 38.654 1.00 96.44 236 GLU A O 1
ATOM 1762 N N . ARG A 1 237 ? 8.528 -2.673 36.638 1.00 96.69 237 ARG A N 1
ATOM 1763 C CA . ARG A 1 237 ? 9.719 -1.926 37.087 1.00 96.69 237 ARG A CA 1
ATOM 1764 C C . ARG A 1 237 ? 9.369 -0.518 37.575 1.00 96.69 237 ARG A C 1
ATOM 1766 O O . ARG A 1 237 ? 9.830 -0.114 38.642 1.00 96.69 237 ARG A O 1
ATOM 1773 N N . LEU A 1 238 ? 8.530 0.214 36.839 1.00 95.62 238 LEU A N 1
ATOM 1774 C CA . LEU A 1 238 ? 8.083 1.559 37.213 1.00 95.62 238 LEU A CA 1
ATOM 1775 C C . LEU A 1 238 ? 7.242 1.539 38.499 1.00 95.62 238 LEU A C 1
ATOM 1777 O O . LEU A 1 238 ? 7.464 2.377 39.373 1.00 95.62 238 LEU A O 1
ATOM 1781 N N . SER A 1 239 ? 6.347 0.558 38.674 1.00 92.81 239 SER A N 1
ATOM 1782 C CA . SER A 1 239 ? 5.630 0.334 39.939 1.00 92.81 239 SER A CA 1
ATOM 1783 C C . SER A 1 239 ? 6.588 0.054 41.098 1.00 92.81 239 SER A C 1
ATOM 1785 O O . SER A 1 239 ? 6.437 0.653 42.163 1.00 92.81 239 SER A O 1
ATOM 1787 N N . ALA A 1 240 ? 7.579 -0.825 40.907 1.00 92.31 240 ALA A N 1
ATOM 1788 C CA . ALA A 1 240 ? 8.543 -1.186 41.949 1.00 92.31 240 ALA A CA 1
ATOM 1789 C C . ALA A 1 240 ? 9.421 0.001 42.391 1.00 92.31 240 ALA A C 1
ATOM 1791 O O . ALA A 1 240 ? 9.722 0.131 43.576 1.00 92.31 240 ALA A O 1
ATOM 1792 N N . ALA A 1 241 ? 9.778 0.891 41.462 1.00 92.81 241 ALA A N 1
ATOM 1793 C CA . ALA A 1 241 ? 10.522 2.124 41.728 1.00 92.81 241 ALA A CA 1
ATOM 1794 C C . ALA A 1 241 ? 9.631 3.328 42.119 1.00 92.81 241 ALA A C 1
ATOM 1796 O O . ALA A 1 241 ? 10.120 4.455 42.211 1.00 92.81 241 ALA A O 1
ATOM 1797 N N . GLY A 1 242 ? 8.321 3.126 42.324 1.00 91.62 242 GLY A N 1
ATOM 1798 C CA . GLY A 1 242 ? 7.385 4.185 42.722 1.00 91.62 242 GLY A CA 1
ATOM 1799 C C . GLY A 1 242 ? 7.216 5.306 41.688 1.00 91.62 242 GLY A C 1
ATOM 1800 O O . GLY A 1 242 ? 6.920 6.442 42.057 1.00 91.62 242 GLY A O 1
ATOM 1801 N N . ARG A 1 243 ? 7.442 5.024 40.399 1.00 93.38 243 ARG A N 1
ATOM 1802 C CA . ARG A 1 243 ? 7.396 6.015 39.315 1.00 93.38 243 ARG A CA 1
ATOM 1803 C C . ARG A 1 243 ? 5.997 6.115 38.717 1.00 93.38 243 ARG A C 1
ATOM 1805 O O . ARG A 1 243 ? 5.400 5.112 38.319 1.00 93.38 243 ARG A O 1
ATOM 1812 N N . SER A 1 244 ? 5.495 7.344 38.614 1.00 91.56 244 SER A N 1
ATOM 1813 C CA . SER A 1 244 ? 4.204 7.652 37.993 1.00 91.56 244 SER A CA 1
ATOM 1814 C C . SER A 1 244 ? 4.166 7.175 36.545 1.00 91.56 244 SER A C 1
ATOM 1816 O O . SER A 1 244 ? 4.937 7.643 35.711 1.00 91.56 244 SER A O 1
ATOM 1818 N N . HIS A 1 245 ? 3.247 6.273 36.223 1.00 94.75 245 HIS A N 1
ATOM 1819 C CA . HIS A 1 245 ? 3.053 5.815 34.855 1.00 94.75 245 HIS A CA 1
ATOM 1820 C C . HIS A 1 245 ? 1.605 5.394 34.611 1.00 94.75 245 HIS A C 1
ATOM 1822 O O . HIS A 1 245 ? 0.846 5.149 35.551 1.00 94.75 245 HIS A O 1
ATOM 1828 N N . LEU A 1 246 ? 1.231 5.317 33.336 1.00 94.06 246 LEU A N 1
ATOM 1829 C CA . LEU A 1 246 ? -0.057 4.806 32.884 1.00 94.06 246 LEU A CA 1
ATOM 1830 C C . LEU A 1 246 ? 0.190 3.789 31.771 1.00 94.06 246 LEU A C 1
ATOM 1832 O O . LEU A 1 246 ? 0.705 4.149 30.716 1.00 94.06 246 LEU A O 1
ATOM 1836 N N . PHE A 1 247 ? -0.193 2.533 32.000 1.00 95.88 247 PHE A N 1
ATOM 1837 C CA . PHE A 1 247 ? -0.209 1.502 30.964 1.00 95.88 247 PHE A CA 1
ATOM 1838 C C . PHE A 1 247 ? -1.631 1.368 30.403 1.00 95.88 247 PHE A C 1
ATOM 1840 O O . PHE A 1 247 ? -2.563 0.977 31.110 1.00 95.88 247 PHE A O 1
ATOM 1847 N N . VAL A 1 248 ? -1.790 1.726 29.128 1.00 93.50 248 VAL A N 1
ATOM 1848 C CA . VAL A 1 248 ? -3.013 1.569 28.339 1.00 93.50 248 VAL A CA 1
ATOM 1849 C C . VAL A 1 248 ? -2.869 0.317 27.478 1.00 93.50 248 VAL A C 1
ATOM 1851 O O . VAL A 1 248 ? -2.126 0.294 26.494 1.00 93.50 248 VAL A O 1
ATOM 1854 N N . ARG A 1 249 ? -3.586 -0.740 27.861 1.00 92.06 249 ARG A N 1
ATOM 1855 C CA . ARG A 1 249 ? -3.515 -2.057 27.227 1.00 92.06 249 ARG A CA 1
ATOM 1856 C C . ARG A 1 249 ? -4.732 -2.308 26.332 1.00 92.06 249 ARG A C 1
ATOM 1858 O O . ARG A 1 249 ? -5.871 -2.131 26.774 1.00 92.06 249 ARG A O 1
ATOM 1865 N N . LEU A 1 250 ? -4.489 -2.710 25.081 1.00 90.19 250 LEU A N 1
ATOM 1866 C CA . LEU A 1 250 ? -5.498 -2.825 24.018 1.00 90.19 250 LEU A CA 1
ATOM 1867 C C . LEU A 1 250 ? -5.680 -4.296 23.551 1.00 90.19 250 LEU A C 1
ATOM 1869 O O . LEU A 1 250 ? -4.928 -4.758 22.689 1.00 90.19 250 LEU A O 1
ATOM 1873 N N . PRO A 1 251 ? -6.713 -5.032 24.027 1.00 86.06 251 PRO A N 1
ATOM 1874 C CA . PRO A 1 251 ? -6.848 -6.492 23.828 1.00 86.06 251 PRO A CA 1
ATOM 1875 C C . PRO A 1 251 ? -7.025 -6.984 22.380 1.00 86.06 251 PRO A C 1
ATOM 1877 O O . PRO A 1 251 ? -6.921 -8.178 22.080 1.00 86.06 251 PRO A O 1
ATOM 1880 N N . TRP A 1 252 ? -7.387 -6.072 21.483 1.00 87.50 252 TRP A N 1
ATOM 1881 C CA . TRP A 1 252 ? -7.681 -6.331 20.073 1.00 87.50 252 TRP A CA 1
ATOM 1882 C C . TRP A 1 252 ? -6.583 -5.813 19.133 1.00 87.50 252 TRP A C 1
ATOM 1884 O O . TRP A 1 252 ? -6.620 -6.124 17.946 1.00 87.50 252 TRP A O 1
ATOM 1894 N N . ALA A 1 253 ? -5.631 -5.032 19.647 1.00 89.44 253 ALA A N 1
ATOM 1895 C CA . ALA A 1 253 ? -4.642 -4.316 18.853 1.00 89.44 253 ALA A CA 1
ATOM 1896 C C . ALA A 1 253 ? -3.374 -5.144 18.596 1.00 89.44 253 ALA A C 1
ATOM 1898 O O . ALA A 1 253 ? -2.933 -5.913 19.451 1.00 89.44 253 ALA A O 1
ATOM 1899 N N . THR A 1 254 ? -2.780 -4.930 17.424 1.00 93.62 254 THR A N 1
ATOM 1900 C CA . THR A 1 254 ? -1.473 -5.443 16.985 1.00 93.62 254 THR A CA 1
ATOM 1901 C C . THR A 1 254 ? -0.397 -4.355 17.116 1.00 93.62 254 THR A C 1
ATOM 1903 O O . THR A 1 254 ? -0.694 -3.241 17.558 1.00 93.62 254 THR A O 1
ATOM 1906 N N . HIS A 1 255 ? 0.831 -4.624 16.659 1.00 93.94 255 HIS A N 1
ATOM 1907 C CA . HIS A 1 255 ? 1.789 -3.562 16.322 1.00 93.94 255 HIS A CA 1
ATOM 1908 C C . HIS A 1 255 ? 1.131 -2.528 15.384 1.00 93.94 255 HIS A C 1
ATOM 1910 O O . HIS A 1 255 ? 0.313 -2.901 14.536 1.00 93.94 255 HIS A O 1
ATOM 1916 N N . GLY A 1 256 ? 1.471 -1.242 15.518 1.00 91.94 256 GLY A N 1
ATOM 1917 C CA . GLY A 1 256 ? 1.021 -0.201 14.581 1.00 91.94 256 GLY A CA 1
ATOM 1918 C C . GLY A 1 256 ? -0.455 0.215 14.665 1.00 91.94 256 GLY A C 1
ATOM 1919 O O . GLY A 1 256 ? -0.960 0.826 13.726 1.00 91.94 256 GLY A O 1
ATOM 1920 N N . PHE A 1 257 ? -1.173 -0.093 15.753 1.00 91.81 257 PHE A N 1
ATOM 1921 C CA . PHE A 1 257 ? -2.618 0.185 15.885 1.00 91.81 257 PHE A CA 1
ATOM 1922 C C . PHE A 1 257 ? -3.029 1.668 15.726 1.00 91.81 257 PHE A C 1
ATOM 1924 O O . PHE A 1 257 ? -4.214 1.974 15.588 1.00 91.81 257 PHE A O 1
ATOM 1931 N N . ASP A 1 258 ? -2.066 2.582 15.801 1.00 91.25 258 ASP A N 1
ATOM 1932 C CA . ASP A 1 258 ? -2.178 4.038 15.734 1.00 91.25 258 ASP A CA 1
ATOM 1933 C C . ASP A 1 258 ? -1.932 4.620 14.327 1.00 91.25 258 ASP A C 1
ATOM 1935 O O . ASP A 1 258 ? -2.208 5.799 14.126 1.00 91.25 258 ASP A O 1
ATOM 1939 N N . PHE A 1 259 ? -1.471 3.821 13.347 1.00 85.06 259 PHE A N 1
ATOM 1940 C CA . PHE A 1 259 ? -1.226 4.287 11.966 1.00 85.06 259 PHE A CA 1
ATOM 1941 C C . PHE A 1 259 ? -2.449 4.985 11.351 1.00 85.06 259 PHE A C 1
ATOM 1943 O O . PHE A 1 259 ? -2.309 5.996 10.667 1.00 85.06 259 PHE A O 1
ATOM 1950 N N . ASN A 1 260 ? -3.659 4.487 11.626 1.00 85.00 260 ASN A N 1
ATOM 1951 C CA . ASN A 1 260 ? -4.882 5.230 11.341 1.00 85.00 260 ASN A CA 1
ATOM 1952 C C . ASN A 1 260 ? -5.214 6.142 12.531 1.00 85.00 260 ASN A C 1
ATOM 1954 O O . ASN A 1 260 ? -5.868 5.714 13.487 1.00 85.00 260 ASN A O 1
ATOM 1958 N N . PHE A 1 261 ? -4.810 7.410 12.429 1.00 85.06 261 PHE A N 1
ATOM 1959 C CA . PHE A 1 261 ? -5.046 8.439 13.446 1.00 85.06 261 PHE A CA 1
ATOM 1960 C C . PHE A 1 261 ? -6.537 8.609 13.801 1.00 85.06 261 PHE A C 1
ATOM 1962 O O . PHE A 1 261 ? -6.891 8.754 14.969 1.00 85.06 261 PHE A O 1
ATOM 1969 N N . GLY A 1 262 ? -7.431 8.529 12.807 1.00 83.38 262 GLY A N 1
ATOM 1970 C CA . GLY A 1 262 ? -8.884 8.585 13.014 1.00 83.38 262 GLY A CA 1
ATOM 1971 C C . GLY A 1 262 ? -9.508 7.274 13.509 1.00 83.38 262 GLY A C 1
ATOM 1972 O O . GLY A 1 262 ? -10.662 7.270 13.939 1.00 83.38 262 GLY A O 1
ATOM 1973 N N . GLY A 1 263 ? -8.767 6.165 13.461 1.00 85.94 263 GLY A N 1
ATOM 1974 C CA . GLY A 1 263 ? -9.213 4.844 13.893 1.00 85.94 263 GLY A CA 1
ATOM 1975 C C . GLY A 1 263 ? -9.289 4.694 15.419 1.00 85.94 263 GLY A C 1
ATOM 1976 O O . GLY A 1 263 ? -8.869 5.584 16.162 1.00 85.94 263 GLY A O 1
ATOM 1977 N N . PRO A 1 264 ? -9.792 3.552 15.930 1.00 87.38 264 PRO A N 1
ATOM 1978 C CA . PRO A 1 264 ? -9.976 3.361 17.369 1.00 87.38 264 PRO A CA 1
ATOM 1979 C C . PRO A 1 264 ? -8.672 3.461 18.167 1.00 87.38 264 PRO A C 1
ATOM 1981 O O . PRO A 1 264 ? -8.679 3.956 19.289 1.00 87.38 264 PRO A O 1
ATOM 1984 N N . GLY A 1 265 ? -7.556 3.012 17.585 1.00 89.19 265 GLY A N 1
ATOM 1985 C CA . GLY A 1 265 ? -6.240 3.067 18.215 1.00 89.19 265 GLY A CA 1
ATOM 1986 C C . GLY A 1 265 ? -5.714 4.493 18.361 1.00 89.19 265 GLY A C 1
ATOM 1987 O O . GLY A 1 265 ? -5.358 4.886 19.470 1.00 89.19 265 GLY A O 1
ATOM 1988 N N . GLY A 1 266 ? -5.743 5.274 17.274 1.00 90.06 266 GLY A N 1
ATOM 1989 C CA . GLY A 1 266 ? -5.366 6.689 17.278 1.00 90.06 266 GLY A CA 1
ATOM 1990 C C . GLY A 1 266 ? -6.246 7.534 18.203 1.00 90.06 266 GLY A C 1
ATOM 1991 O O . GLY A 1 266 ? -5.732 8.248 19.054 1.00 90.06 266 GLY A O 1
ATOM 1992 N N . GLN A 1 267 ? -7.574 7.384 18.149 1.00 88.88 267 GLN A N 1
ATOM 1993 C CA . GLN A 1 267 ? -8.469 8.140 19.036 1.00 88.88 267 GLN A CA 1
ATOM 1994 C C . GLN A 1 267 ? -8.218 7.878 20.530 1.00 88.88 267 GLN A C 1
ATOM 1996 O O . GLN A 1 267 ? -8.200 8.828 21.319 1.00 88.88 267 GLN A O 1
ATOM 2001 N N . ILE A 1 268 ? -8.013 6.611 20.917 1.00 89.19 268 ILE A N 1
ATOM 2002 C CA . ILE A 1 268 ? -7.753 6.233 22.313 1.00 89.19 268 ILE A CA 1
ATOM 2003 C C . ILE A 1 268 ? -6.372 6.727 22.757 1.00 89.19 268 ILE A C 1
ATOM 2005 O O . ILE A 1 268 ? -6.232 7.187 23.895 1.00 89.19 268 ILE A O 1
ATOM 2009 N N . SER A 1 269 ? -5.359 6.663 21.884 1.00 92.75 269 SER A N 1
ATOM 2010 C CA . SER A 1 269 ? -4.014 7.120 22.227 1.00 92.75 269 SER A CA 1
ATOM 2011 C C . SER A 1 269 ? -3.921 8.641 22.322 1.00 92.75 269 SER A C 1
ATOM 2013 O O . SER A 1 269 ? -3.423 9.139 23.329 1.00 92.75 269 SER A O 1
ATOM 2015 N N . THR A 1 270 ? -4.491 9.389 21.373 1.00 90.94 270 THR A N 1
ATOM 2016 C CA . THR A 1 270 ? -4.572 10.858 21.423 1.00 90.94 270 THR A CA 1
ATOM 2017 C C . THR A 1 270 ? -5.285 11.337 22.685 1.00 90.94 270 THR A C 1
ATOM 2019 O O . THR A 1 270 ? -4.733 12.162 23.409 1.00 90.94 270 THR A O 1
ATOM 2022 N N . TYR A 1 271 ? -6.448 10.766 23.025 1.00 89.50 271 TYR A N 1
ATOM 2023 C CA . TYR A 1 271 ? -7.160 11.099 24.267 1.00 89.50 271 TYR A CA 1
ATOM 2024 C C . TYR A 1 271 ? -6.282 10.888 25.512 1.00 89.50 271 TYR A C 1
ATOM 2026 O O . TYR A 1 271 ? -6.230 11.740 26.401 1.00 89.50 271 TYR A O 1
ATOM 2034 N N . ALA A 1 272 ? -5.570 9.760 25.594 1.00 89.38 272 ALA A N 1
ATOM 2035 C CA . ALA A 1 272 ? -4.700 9.471 26.732 1.00 89.38 272 ALA A CA 1
ATOM 2036 C C . ALA A 1 272 ? -3.445 10.366 26.770 1.00 89.38 272 ALA A C 1
ATOM 2038 O O . ALA A 1 272 ? -2.995 10.711 27.862 1.00 89.38 272 ALA A O 1
ATOM 2039 N N . ILE A 1 273 ? -2.920 10.793 25.615 1.00 92.50 273 ILE A N 1
ATOM 2040 C CA . ILE A 1 273 ? -1.822 11.768 25.504 1.00 92.50 273 ILE A CA 1
ATOM 2041 C C . ILE A 1 273 ? -2.252 13.138 26.046 1.00 92.50 273 ILE A C 1
ATOM 2043 O O . ILE A 1 273 ? -1.562 13.687 26.903 1.00 92.50 273 ILE A O 1
ATOM 2047 N N . GLU A 1 274 ? -3.413 13.658 25.636 1.00 85.88 274 GLU A N 1
ATOM 2048 C CA . GLU A 1 274 ? -3.955 14.933 26.142 1.00 85.88 274 GLU A CA 1
ATOM 2049 C C . GLU A 1 274 ? -4.088 14.927 27.672 1.00 85.88 274 GLU A C 1
ATOM 2051 O O . GLU A 1 274 ? -3.643 15.847 28.361 1.00 85.88 274 GLU A O 1
ATOM 2056 N N . HIS A 1 275 ? -4.659 13.851 28.221 1.00 83.31 275 HIS A N 1
ATOM 2057 C CA . HIS A 1 275 ? -4.878 13.702 29.660 1.00 83.31 275 HIS A CA 1
ATOM 2058 C C . HIS A 1 275 ? -3.574 13.487 30.445 1.00 83.31 275 HIS A C 1
ATOM 2060 O O . HIS A 1 275 ? -3.496 13.863 31.615 1.00 83.31 275 HIS A O 1
ATOM 2066 N N . PHE A 1 276 ? -2.544 12.920 29.813 1.00 87.00 276 PHE A N 1
ATOM 2067 C CA . PHE A 1 276 ? -1.200 12.789 30.376 1.00 87.00 276 PHE A CA 1
ATOM 2068 C C . PHE A 1 276 ? -0.442 14.127 30.374 1.00 87.00 276 PHE A C 1
ATOM 2070 O O . PHE A 1 276 ? 0.240 14.442 31.349 1.00 87.00 276 PHE A O 1
ATOM 2077 N N . PHE A 1 277 ? -0.602 14.953 29.334 1.00 83.94 277 PHE A N 1
ATOM 2078 C CA . PHE A 1 277 ? 0.031 16.274 29.253 1.00 83.94 277 PHE A CA 1
ATOM 2079 C C . PHE A 1 277 ? -0.670 17.343 30.116 1.00 83.94 277 PHE A C 1
ATOM 2081 O O . PHE A 1 277 ? -0.009 18.239 30.639 1.00 83.94 277 PHE A O 1
ATOM 2088 N N . GLY A 1 278 ? -1.992 17.258 30.302 1.00 69.25 278 GLY A N 1
ATOM 2089 C CA . GLY A 1 278 ? -2.811 18.254 31.014 1.00 69.25 278 GLY A CA 1
ATOM 2090 C C . GLY A 1 278 ? -2.765 18.217 32.553 1.00 69.25 278 GLY A C 1
ATOM 2091 O O . GLY A 1 278 ? -3.643 18.788 33.205 1.00 69.25 278 GLY A O 1
ATOM 2092 N N . GLY A 1 279 ? -1.795 17.525 33.160 1.00 52.12 279 GLY A N 1
ATOM 2093 C CA . GLY A 1 279 ? -1.763 17.237 34.600 1.00 52.12 279 GLY A CA 1
ATOM 2094 C C . GLY A 1 279 ? -1.704 18.478 35.506 1.00 52.12 279 GLY A C 1
ATOM 2095 O O . GLY A 1 279 ? -0.650 19.088 35.672 1.00 52.12 279 GLY A O 1
ATOM 2096 N N . GLY A 1 280 ? -2.821 18.815 36.161 1.00 33.75 280 GLY A N 1
ATOM 2097 C CA . GLY A 1 280 ? -2.884 19.904 37.148 1.00 33.75 280 GLY A CA 1
ATOM 2098 C C . GLY A 1 280 ? -4.261 20.132 37.781 1.00 33.75 280 GLY A C 1
ATOM 2099 O O . GLY A 1 280 ? -4.349 20.424 38.972 1.00 33.75 280 GLY A O 1
ATOM 2100 N N . SER A 1 281 ? -5.346 19.942 37.025 1.00 27.55 281 SER A N 1
ATOM 2101 C CA . SER A 1 281 ? -6.710 19.957 37.577 1.00 27.55 281 SER A CA 1
ATOM 2102 C C . SER A 1 281 ? -7.015 18.662 38.334 1.00 27.55 281 SER A C 1
ATOM 2104 O O . SER A 1 281 ? -6.561 17.583 37.955 1.00 27.55 281 SER A O 1
ATOM 2106 N N . SER A 1 282 ? -7.827 18.742 39.390 1.00 29.31 282 SER A N 1
ATOM 2107 C CA . SER A 1 282 ? -8.225 17.594 40.212 1.00 29.31 282 SER A CA 1
ATOM 2108 C C . SER A 1 282 ? -9.277 16.722 39.513 1.00 29.31 282 SER A C 1
ATOM 2110 O O . SER A 1 282 ? -10.450 16.695 39.890 1.00 29.31 282 SER A O 1
ATOM 2112 N N . VAL A 1 283 ? -8.842 15.982 38.486 1.00 29.73 283 VAL A N 1
ATOM 2113 C CA . VAL A 1 283 ? -9.675 15.049 37.717 1.00 29.73 283 VAL A CA 1
ATOM 2114 C C . VAL A 1 283 ? -10.135 13.894 38.610 1.00 29.73 283 VAL A C 1
ATOM 2116 O O . VAL A 1 283 ? -9.557 12.809 38.650 1.00 29.73 283 VAL A O 1
ATOM 2119 N N . ARG A 1 284 ? -11.265 14.111 39.290 1.00 23.89 284 ARG A N 1
ATOM 2120 C CA . ARG A 1 284 ? -12.194 13.024 39.577 1.00 23.89 284 ARG A CA 1
ATOM 2121 C C . ARG A 1 284 ? -12.641 12.480 38.224 1.00 23.89 284 ARG A C 1
ATOM 2123 O O . ARG A 1 284 ? -13.511 13.077 37.592 1.00 23.89 284 ARG A O 1
ATOM 2130 N N . ILE A 1 285 ? -12.095 11.340 37.804 1.00 31.69 285 ILE A N 1
ATOM 2131 C CA . ILE A 1 285 ? -12.797 10.496 36.836 1.00 31.69 285 ILE A CA 1
ATOM 2132 C C . ILE A 1 285 ? -14.102 10.116 37.536 1.00 31.69 285 ILE A C 1
ATOM 2134 O O . ILE A 1 285 ? -14.105 9.290 38.448 1.00 31.69 285 ILE A O 1
ATOM 2138 N N . GLN A 1 286 ? -15.199 10.795 37.193 1.00 25.67 286 GLN A N 1
ATOM 2139 C CA . GLN A 1 286 ? -16.501 10.412 37.714 1.00 25.67 286 GLN A CA 1
ATOM 2140 C C . GLN A 1 286 ? -16.809 9.006 37.208 1.00 25.67 286 GLN A C 1
ATOM 2142 O O . GLN A 1 286 ? -16.694 8.716 36.016 1.00 25.67 286 GLN A O 1
ATOM 2147 N N . ASP A 1 287 ? -17.229 8.147 38.133 1.00 32.56 287 ASP A N 1
ATOM 2148 C CA . ASP A 1 287 ? -17.407 6.704 37.938 1.00 32.56 287 ASP A CA 1
ATOM 2149 C C . ASP A 1 287 ? -18.507 6.328 36.915 1.00 32.56 287 ASP A C 1
ATOM 2151 O O . ASP A 1 287 ? -18.801 5.156 36.699 1.00 32.56 287 ASP A O 1
ATOM 2155 N N . SER A 1 288 ? -19.124 7.326 36.281 1.00 28.27 288 SER A N 1
ATOM 2156 C CA . SER A 1 288 ? -20.151 7.242 35.244 1.00 28.27 288 SER A CA 1
ATOM 2157 C C . SER A 1 288 ? -19.585 7.193 33.818 1.00 28.27 288 SER A C 1
ATOM 2159 O O . SER A 1 288 ? -20.128 6.476 32.978 1.00 28.27 288 SER A O 1
ATOM 2161 N N . GLY A 1 289 ? -18.506 7.932 33.531 1.00 29.14 289 GLY A N 1
ATOM 2162 C CA . GLY A 1 289 ? -18.005 8.143 32.166 1.00 29.14 289 GLY A CA 1
ATOM 2163 C C . GLY A 1 289 ? -17.439 6.867 31.548 1.00 29.14 289 GLY A C 1
ATOM 2164 O O . GLY A 1 289 ? -18.078 6.228 30.716 1.00 29.14 289 GLY A O 1
ATOM 2165 N N . PHE A 1 290 ? -16.263 6.440 32.014 1.00 33.72 290 PHE A N 1
ATOM 2166 C CA . PHE A 1 290 ? -15.559 5.272 31.465 1.00 33.72 290 PHE A CA 1
ATOM 2167 C C . PHE A 1 290 ? -16.313 3.942 31.682 1.00 33.72 290 PHE A C 1
ATOM 2169 O O . PHE A 1 290 ? -16.108 2.982 30.942 1.00 33.72 290 PHE A O 1
ATOM 2176 N N . ARG A 1 291 ? -17.217 3.875 32.674 1.00 34.09 291 ARG A N 1
ATOM 2177 C CA . ARG A 1 291 ? -18.024 2.674 32.962 1.00 34.09 291 ARG A CA 1
ATOM 2178 C C . ARG A 1 291 ? -19.244 2.502 32.051 1.00 34.09 291 ARG A C 1
ATOM 2180 O O . ARG A 1 291 ? -19.782 1.397 31.989 1.00 34.09 291 ARG A O 1
ATOM 2187 N N . SER A 1 292 ? -19.723 3.547 31.371 1.00 40.69 292 SER A N 1
ATOM 2188 C CA . SER A 1 292 ? -20.975 3.463 30.609 1.00 40.69 292 SER A CA 1
ATOM 2189 C C . SER A 1 292 ? -20.746 3.087 29.138 1.00 40.69 292 SER A C 1
ATOM 2191 O O . SER A 1 292 ? -20.268 3.867 28.324 1.00 40.69 292 SER A O 1
ATOM 2193 N N . ARG A 1 293 ? -21.150 1.856 28.793 1.00 35.03 293 ARG A N 1
ATOM 2194 C CA . ARG A 1 293 ? -21.228 1.261 27.439 1.00 35.03 293 ARG A CA 1
ATOM 2195 C C . ARG A 1 293 ? -19.902 1.046 26.689 1.00 35.03 293 ARG A C 1
ATOM 2197 O O . ARG A 1 293 ? -19.714 -0.052 26.179 1.00 35.03 293 ARG A O 1
ATOM 2204 N N . THR A 1 294 ? -18.979 2.007 26.631 1.00 35.94 294 THR A N 1
ATOM 2205 C CA . THR A 1 294 ? -17.815 1.927 25.721 1.00 35.94 294 THR A CA 1
ATOM 2206 C C . THR A 1 294 ? -16.754 0.915 26.169 1.00 35.94 294 THR A C 1
ATOM 2208 O O . THR A 1 294 ? -16.325 0.091 25.366 1.00 35.94 294 THR A O 1
ATOM 2211 N N . ALA A 1 295 ? -16.369 0.894 27.452 1.00 35.69 295 ALA A N 1
ATOM 2212 C CA . ALA A 1 295 ? -15.385 -0.078 27.953 1.00 35.69 295 ALA A CA 1
ATOM 2213 C C . ALA A 1 295 ? -15.880 -1.535 27.834 1.00 35.69 295 ALA A C 1
ATOM 2215 O O . ALA A 1 295 ? -15.110 -2.430 27.488 1.00 35.69 295 ALA A O 1
ATOM 2216 N N . ALA A 1 296 ? -17.185 -1.759 28.028 1.00 37.03 296 ALA A N 1
ATOM 2217 C CA . ALA A 1 296 ? -17.829 -3.067 27.878 1.00 37.03 296 ALA A CA 1
ATOM 2218 C C . ALA A 1 296 ? -17.909 -3.565 26.418 1.00 37.03 296 ALA A C 1
ATOM 2220 O O . ALA A 1 296 ? -18.224 -4.731 26.198 1.00 37.03 296 ALA A O 1
ATOM 2221 N N . ALA A 1 297 ? -17.631 -2.705 25.431 1.00 35.19 297 ALA A N 1
ATOM 2222 C CA . ALA A 1 297 ? -17.585 -3.068 24.015 1.00 35.19 297 ALA A CA 1
ATOM 2223 C C . ALA A 1 297 ? -16.160 -3.372 23.503 1.00 35.19 297 ALA A C 1
ATOM 2225 O O . ALA A 1 297 ? -16.019 -3.887 22.397 1.00 35.19 297 ALA A O 1
ATOM 2226 N N . LEU A 1 298 ? -15.111 -3.037 24.271 1.00 35.06 298 LEU A N 1
ATOM 2227 C CA . LEU A 1 298 ? -13.708 -3.071 23.814 1.00 35.06 298 LEU A CA 1
ATOM 2228 C C . LEU A 1 298 ? -12.722 -3.751 24.785 1.00 35.06 298 LEU A C 1
ATOM 2230 O O . LEU A 1 298 ? -11.560 -3.937 24.428 1.00 35.06 298 LEU A O 1
ATOM 2234 N N . ASN A 1 299 ? -13.166 -4.148 25.984 1.00 40.97 299 ASN A N 1
ATOM 2235 C CA . ASN A 1 299 ? -12.402 -4.897 26.999 1.00 40.97 299 ASN A CA 1
ATOM 2236 C C . ASN A 1 299 ? -11.088 -4.255 27.502 1.00 40.97 299 ASN A C 1
ATOM 2238 O O . ASN A 1 299 ? -10.314 -4.929 28.178 1.00 40.97 299 ASN A O 1
ATOM 2242 N N . CYS A 1 300 ? -10.822 -2.975 27.221 1.00 35.94 300 CYS A N 1
ATOM 2243 C CA . CYS A 1 300 ? -9.572 -2.311 27.609 1.00 35.94 300 CYS A CA 1
ATOM 2244 C C . CYS A 1 300 ? -9.280 -2.425 29.120 1.00 35.94 300 CYS A C 1
ATOM 2246 O O . CYS A 1 300 ? -10.165 -2.227 29.959 1.00 35.94 300 CYS A O 1
ATOM 2248 N N . HIS A 1 301 ? -8.021 -2.697 29.469 1.00 40.50 301 HIS A N 1
ATOM 2249 C CA . HIS A 1 301 ? -7.558 -2.819 30.853 1.00 40.50 301 HIS A CA 1
ATOM 2250 C C . HIS A 1 301 ? -6.600 -1.679 31.220 1.00 40.50 301 HIS A C 1
ATOM 2252 O O . HIS A 1 301 ? -5.790 -1.245 30.402 1.00 40.50 301 HIS A O 1
ATOM 2258 N N . VAL A 1 302 ? -6.709 -1.199 32.463 1.00 38.06 302 VAL A N 1
ATOM 2259 C CA . VAL A 1 302 ? -5.893 -0.112 33.026 1.00 38.06 302 VAL A CA 1
ATOM 2260 C C . VAL A 1 302 ? -5.461 -0.507 34.438 1.00 38.06 302 VAL A C 1
ATOM 2262 O O . VAL A 1 302 ? -6.305 -0.824 35.278 1.00 38.06 302 VAL A O 1
ATOM 2265 N N . THR A 1 303 ? -4.156 -0.482 34.705 1.00 34.78 303 THR A N 1
ATOM 2266 C CA . THR A 1 303 ? -3.549 -0.916 35.975 1.00 34.78 303 THR A CA 1
ATOM 2267 C C . THR A 1 303 ? -2.881 0.254 36.712 1.00 34.78 303 THR A C 1
ATOM 2269 O O . THR A 1 303 ? -1.886 0.778 36.217 1.00 34.78 303 THR A O 1
ATOM 2272 N N . PRO A 1 304 ? -3.387 0.678 37.889 1.00 33.41 304 PRO A N 1
ATOM 2273 C CA . PRO A 1 304 ? -2.769 1.726 38.707 1.00 33.41 304 PRO A CA 1
ATOM 2274 C C . PRO A 1 304 ? -1.858 1.161 39.816 1.00 33.41 304 PRO A C 1
ATOM 2276 O O . PRO A 1 304 ? -2.126 0.086 40.354 1.00 33.41 304 PRO A O 1
ATOM 2279 N N . SER A 1 305 ? -0.852 1.930 40.259 1.00 33.72 305 SER A N 1
ATOM 2280 C CA . SER A 1 305 ? -0.033 1.589 41.439 1.00 33.72 305 SER A CA 1
ATOM 2281 C C . SER A 1 305 ? 0.314 2.786 42.340 1.00 33.72 305 SER A C 1
ATOM 2283 O O . SER A 1 305 ? 0.664 3.851 41.848 1.00 33.72 305 SER A O 1
ATOM 2285 N N . ALA A 1 306 ? 0.314 2.550 43.660 1.00 30.42 306 ALA A N 1
ATOM 2286 C CA . ALA A 1 306 ? 1.048 3.311 44.689 1.00 30.42 306 ALA A CA 1
ATOM 2287 C C . ALA A 1 306 ? 0.652 4.780 45.014 1.00 30.42 306 ALA A C 1
ATOM 2289 O O . ALA A 1 306 ? 1.495 5.643 45.220 1.00 30.42 306 ALA A O 1
ATOM 2290 N N . ALA A 1 307 ? -0.646 5.021 45.213 1.00 29.58 307 ALA A N 1
ATOM 2291 C CA . ALA A 1 307 ? -1.180 5.734 46.389 1.00 29.58 307 ALA A CA 1
ATOM 2292 C C . ALA A 1 307 ? -0.404 6.941 46.998 1.00 29.58 307 ALA A C 1
ATOM 2294 O O . ALA A 1 307 ? 0.095 6.869 48.119 1.00 29.58 307 ALA A O 1
ATOM 2295 N N . THR A 1 308 ? -0.497 8.119 46.373 1.00 28.95 308 THR A N 1
ATOM 2296 C CA . THR A 1 308 ? -0.742 9.373 47.122 1.00 28.95 308 THR A CA 1
ATOM 2297 C C . THR A 1 308 ? -1.850 10.154 46.406 1.00 28.95 308 THR A C 1
ATOM 2299 O O . THR A 1 308 ? -1.885 10.183 45.181 1.00 28.95 308 THR A O 1
ATOM 2302 N N . LEU A 1 309 ? -2.780 10.744 47.169 1.00 29.38 309 LEU A N 1
ATOM 2303 C CA . LEU A 1 309 ? -4.163 11.046 46.752 1.00 29.38 309 LEU A CA 1
ATOM 2304 C C . LEU A 1 309 ? -4.996 9.788 46.406 1.00 29.38 309 LEU A C 1
ATOM 2306 O O . LEU A 1 309 ? -4.497 8.749 45.980 1.00 29.38 309 LEU A O 1
ATOM 2310 N N . GLY A 1 310 ? -6.291 9.848 46.729 1.00 28.05 310 GLY A N 1
ATOM 2311 C CA . GLY A 1 310 ? -7.104 8.653 46.967 1.00 28.05 310 GLY A CA 1
ATOM 2312 C C . GLY A 1 310 ? -7.753 8.036 45.729 1.00 28.05 310 GLY A C 1
ATOM 2313 O O . GLY A 1 310 ? -8.723 8.583 45.211 1.00 28.05 310 GLY A O 1
ATOM 2314 N N . TRP A 1 311 ? -7.319 6.825 45.371 1.00 23.86 311 TRP A N 1
ATOM 2315 C CA . TRP A 1 311 ? -8.015 5.916 44.454 1.00 23.86 311 TRP A CA 1
ATOM 2316 C C . TRP A 1 311 ? -8.259 4.561 45.140 1.00 23.86 311 TRP A C 1
ATOM 2318 O O . TRP A 1 311 ? -7.377 4.036 45.819 1.00 23.86 311 TRP A O 1
ATOM 2328 N N . LYS A 1 312 ? -9.461 3.989 44.983 1.00 20.86 312 LYS A N 1
ATOM 2329 C CA . LYS A 1 312 ? -9.841 2.658 45.497 1.00 20.86 312 LYS A CA 1
ATOM 2330 C C . LYS A 1 312 ? -10.798 1.963 44.529 1.00 20.86 312 LYS A C 1
ATOM 2332 O O . LYS A 1 312 ? -11.914 2.436 44.346 1.00 20.86 312 LYS A O 1
ATOM 2337 N N . VAL A 1 313 ? -10.405 0.803 44.006 1.00 26.55 313 VAL A N 1
ATOM 2338 C CA . VAL A 1 313 ? -11.294 -0.160 43.330 1.00 26.55 313 VAL A CA 1
ATOM 2339 C C . VAL A 1 313 ? -10.884 -1.575 43.757 1.00 26.55 313 VAL A C 1
ATOM 2341 O O . VAL A 1 313 ? -9.707 -1.824 44.013 1.00 26.55 313 VAL A O 1
ATOM 2344 N N . LEU A 1 314 ? -11.849 -2.489 43.889 1.00 21.05 314 LEU A N 1
ATOM 2345 C CA . LEU A 1 314 ? -11.598 -3.899 44.210 1.00 21.05 314 LEU A CA 1
ATOM 2346 C C . LEU A 1 314 ? -11.274 -4.714 42.951 1.00 21.05 314 LEU A C 1
ATOM 2348 O O . LEU A 1 314 ? -11.928 -4.559 41.922 1.00 21.05 314 LEU A O 1
ATOM 2352 N N . TYR A 1 315 ? -10.363 -5.677 43.090 1.00 22.30 315 TYR A N 1
ATOM 2353 C CA . TYR A 1 315 ? -10.325 -6.853 42.220 1.00 22.30 315 TYR A CA 1
ATOM 2354 C C . TYR A 1 315 ? -11.505 -7.783 42.524 1.00 22.30 315 TYR A C 1
ATOM 2356 O O . TYR A 1 315 ? -11.853 -7.987 43.688 1.00 22.30 315 TYR A O 1
ATOM 2364 N N . LEU A 1 316 ? -12.028 -8.456 41.497 1.00 22.95 316 LEU A N 1
ATOM 2365 C CA . LEU A 1 316 ? -12.735 -9.722 41.679 1.00 22.95 316 LEU A CA 1
ATOM 2366 C C . LEU A 1 316 ? -12.485 -10.645 40.484 1.00 22.95 316 LEU A C 1
ATOM 2368 O O . LEU A 1 316 ? -13.096 -10.503 39.430 1.00 22.95 316 LEU A O 1
ATOM 2372 N N . ASN A 1 317 ? -11.580 -11.605 40.668 1.00 22.75 317 ASN A N 1
ATOM 2373 C CA . ASN A 1 317 ? -11.363 -12.694 39.725 1.00 22.75 317 ASN A CA 1
ATOM 2374 C C . ASN A 1 317 ? -11.859 -13.995 40.377 1.00 22.75 317 ASN A C 1
ATOM 2376 O O . ASN A 1 317 ? -11.332 -14.412 41.409 1.00 22.75 317 ASN A O 1
ATOM 2380 N N . ARG A 1 318 ? -12.907 -14.605 39.814 1.00 24.34 318 ARG A N 1
ATOM 2381 C CA . ARG A 1 318 ? -13.392 -15.945 40.184 1.00 24.34 318 ARG A CA 1
ATOM 2382 C C . ARG A 1 318 ? -13.981 -16.652 38.966 1.00 24.34 318 ARG A C 1
ATOM 2384 O O . ARG A 1 318 ? -15.194 -16.699 38.786 1.00 24.34 318 ARG A O 1
ATOM 2391 N N . VAL A 1 319 ? -13.110 -17.290 38.193 1.00 22.89 319 VAL A N 1
ATOM 2392 C CA . VAL A 1 319 ? -13.485 -18.538 37.524 1.00 22.89 319 VAL A CA 1
ATOM 2393 C C . VAL A 1 319 ? -13.216 -19.662 38.522 1.00 22.89 319 VAL A C 1
ATOM 2395 O O . VAL A 1 319 ? -12.097 -19.835 38.999 1.00 22.89 319 VAL A O 1
ATOM 2398 N N . SER A 1 320 ? -14.254 -20.404 38.890 1.00 24.09 320 SER A N 1
ATOM 2399 C CA . SER A 1 320 ? -14.143 -21.655 39.644 1.00 24.09 320 SER A CA 1
ATOM 2400 C C . SER A 1 320 ? -14.797 -22.742 38.805 1.00 24.09 320 SER A C 1
ATOM 2402 O O . SER A 1 320 ? -15.860 -22.510 38.232 1.00 24.09 320 SER A O 1
ATOM 2404 N N . ALA A 1 321 ? -14.133 -23.889 38.668 1.00 23.55 321 ALA A N 1
ATOM 2405 C CA . ALA A 1 321 ? -14.554 -24.919 37.728 1.00 23.55 321 ALA A CA 1
ATOM 2406 C C . ALA A 1 321 ? -15.942 -25.485 38.075 1.00 23.55 321 ALA A C 1
ATOM 2408 O O . ALA A 1 321 ? -16.221 -25.806 39.229 1.00 23.55 321 ALA A O 1
ATOM 2409 N N . LEU A 1 322 ? -16.775 -25.656 37.047 1.00 23.25 322 LEU A N 1
ATOM 2410 C CA . LEU A 1 322 ? -18.025 -26.409 37.101 1.00 23.25 322 LEU A CA 1
ATOM 2411 C C . LEU A 1 322 ? -17.983 -27.506 36.036 1.00 23.25 322 LEU A C 1
ATOM 2413 O O . LEU A 1 322 ? -18.363 -27.298 34.886 1.00 23.25 322 LEU A O 1
ATOM 2417 N N . THR A 1 323 ? -17.515 -28.688 36.432 1.00 22.47 323 THR A N 1
ATOM 2418 C CA . THR A 1 323 ? -17.902 -29.939 35.769 1.00 22.47 323 THR A CA 1
ATOM 2419 C C . THR A 1 323 ? -19.345 -30.298 36.163 1.00 22.47 323 THR A C 1
ATOM 2421 O O . THR A 1 323 ? -19.829 -29.849 37.206 1.00 22.47 323 THR A O 1
ATOM 2424 N N . PRO A 1 324 ? -20.089 -31.026 35.312 1.00 27.38 324 PRO A N 1
ATOM 2425 C CA . PRO A 1 324 ? -21.548 -30.986 35.348 1.00 27.38 324 PRO A CA 1
ATOM 2426 C C . PRO A 1 324 ? -22.174 -31.892 36.415 1.00 27.38 324 PRO A C 1
ATOM 2428 O O . PRO A 1 324 ? -21.741 -33.022 36.633 1.00 27.38 324 PRO A O 1
ATOM 2431 N N . THR A 1 325 ? -23.298 -31.437 36.968 1.00 21.16 325 THR A N 1
ATOM 2432 C CA . THR A 1 325 ? -24.321 -32.283 37.602 1.00 21.16 325 THR A CA 1
ATOM 2433 C C . THR A 1 325 ? -25.700 -31.968 37.006 1.00 21.16 325 THR A C 1
ATOM 2435 O O . THR A 1 325 ? -25.917 -30.859 36.513 1.00 21.16 325 THR A O 1
ATOM 2438 N N . PRO A 1 326 ? -26.613 -32.956 36.936 1.00 24.56 326 PRO A N 1
ATOM 2439 C CA . PRO A 1 326 ? -27.726 -32.913 35.992 1.00 24.56 326 PRO A CA 1
ATOM 2440 C C . PRO A 1 326 ? -28.957 -32.152 36.500 1.00 24.56 326 PRO A C 1
ATOM 2442 O O . PRO A 1 326 ? -29.225 -32.067 37.698 1.00 24.56 326 PRO A O 1
ATOM 2445 N N . LEU A 1 327 ? -29.781 -31.716 35.543 1.00 22.44 327 LEU A N 1
ATOM 2446 C CA . LEU A 1 327 ? -31.209 -31.484 35.760 1.00 22.44 327 LEU A CA 1
ATOM 2447 C C . LEU A 1 327 ? -31.848 -32.743 36.361 1.00 22.44 327 LEU A C 1
ATOM 2449 O O . LEU A 1 327 ? -31.765 -33.817 35.766 1.00 22.44 327 LEU A O 1
ATOM 2453 N N . CYS A 1 328 ? -32.547 -32.601 37.486 1.00 21.00 328 CYS A N 1
ATOM 2454 C CA . CYS A 1 328 ? -33.463 -33.626 37.975 1.00 21.00 328 CYS A CA 1
ATOM 2455 C C . CYS A 1 328 ? -34.850 -33.016 38.201 1.00 21.00 328 CYS A C 1
ATOM 2457 O O . CYS A 1 328 ? -34.985 -31.939 38.784 1.00 21.00 328 CYS A O 1
ATOM 2459 N N . PHE A 1 329 ? -35.874 -33.697 37.690 1.00 23.02 329 PHE A N 1
ATOM 2460 C CA . PHE A 1 329 ? -37.275 -33.303 37.825 1.00 23.02 329 PHE A CA 1
ATOM 2461 C C . PHE A 1 329 ? -37.774 -33.464 39.268 1.00 23.02 329 PHE A C 1
ATOM 2463 O O . PHE A 1 329 ? -37.235 -34.240 40.057 1.00 23.02 329 PHE A O 1
ATOM 2470 N N . GLN A 1 330 ? -38.879 -32.790 39.594 1.00 22.23 330 GLN A N 1
ATOM 2471 C CA . GLN A 1 330 ? -39.618 -33.076 40.821 1.00 22.23 330 GLN A CA 1
ATOM 2472 C C . GLN A 1 330 ? -40.186 -34.504 40.800 1.00 22.23 330 GLN A C 1
ATOM 2474 O O . GLN A 1 330 ? -41.031 -34.832 39.970 1.00 22.23 330 GLN A O 1
ATOM 2479 N N . SER A 1 331 ? -39.810 -35.317 41.783 1.00 22.42 331 SER A N 1
ATOM 2480 C CA . SER A 1 331 ? -40.609 -36.455 42.253 1.00 22.42 331 SER A CA 1
ATOM 2481 C C . SER A 1 331 ? -40.412 -36.633 43.767 1.00 22.42 331 SER A C 1
ATOM 2483 O O . SER A 1 331 ? -39.491 -36.062 44.352 1.00 22.42 331 SER A O 1
ATOM 2485 N N . ARG A 1 332 ? -41.356 -37.306 44.435 1.00 24.34 332 ARG A N 1
ATOM 2486 C CA . ARG A 1 332 ? -41.419 -37.433 45.908 1.00 24.34 332 ARG A CA 1
ATOM 2487 C C . ARG A 1 332 ? -40.735 -38.726 46.395 1.00 24.34 332 ARG A C 1
ATOM 2489 O O . ARG A 1 332 ? -40.464 -39.598 45.582 1.00 24.34 332 ARG A O 1
ATOM 2496 N N . ILE A 1 333 ? -40.650 -38.879 47.730 1.00 24.47 333 ILE A N 1
ATOM 2497 C CA . ILE A 1 333 ? -40.169 -40.062 48.496 1.00 24.47 333 ILE A CA 1
ATOM 2498 C C . ILE A 1 333 ? -38.621 -40.117 48.592 1.00 24.47 333 ILE A C 1
ATOM 2500 O O . ILE A 1 333 ? -37.950 -39.898 47.597 1.00 24.47 333 ILE A O 1
ATOM 2504 N N . GLY A 1 334 ? -37.975 -40.391 49.739 1.00 22.47 334 GLY A N 1
ATOM 2505 C CA . GLY A 1 334 ? -38.463 -40.464 51.129 1.00 22.47 334 GLY A CA 1
ATOM 2506 C C . GLY A 1 334 ? -37.464 -41.119 52.120 1.00 22.47 334 GLY A C 1
ATOM 2507 O O . GLY A 1 334 ? -36.829 -42.100 51.768 1.00 22.47 334 GLY A O 1
ATOM 2508 N N . ALA A 1 335 ? -37.417 -40.610 53.365 1.00 24.03 335 ALA A N 1
ATOM 2509 C CA . ALA A 1 335 ? -36.854 -41.201 54.608 1.00 24.03 335 ALA A CA 1
ATOM 2510 C C . ALA A 1 335 ? -35.325 -41.478 54.785 1.00 24.03 335 ALA A C 1
ATOM 2512 O O . ALA A 1 335 ? -34.711 -42.203 54.017 1.00 24.03 335 ALA A O 1
ATOM 2513 N N . SER A 1 336 ? -34.794 -41.068 55.961 1.00 25.27 336 SER A N 1
ATOM 2514 C CA . SER A 1 336 ? -33.544 -41.519 56.652 1.00 25.27 336 SER A CA 1
ATOM 2515 C C . SER A 1 336 ? -32.167 -41.305 55.963 1.00 25.27 336 SER A C 1
ATOM 2517 O O . SER A 1 336 ? -32.095 -41.187 54.752 1.00 25.27 336 SER A O 1
ATOM 2519 N N . GLY A 1 337 ? -31.019 -41.218 56.667 1.00 24.33 337 GLY A N 1
ATOM 2520 C CA . GLY A 1 337 ? -30.775 -41.118 58.120 1.00 24.33 337 GLY A CA 1
ATOM 2521 C C . GLY A 1 337 ? -29.276 -41.107 58.541 1.00 24.33 337 GLY A C 1
ATOM 2522 O O . GLY A 1 337 ? -28.407 -41.504 57.777 1.00 24.33 337 GLY A O 1
ATOM 2523 N N . SER A 1 338 ? -29.020 -40.682 59.792 1.00 24.94 338 SER A N 1
ATOM 2524 C CA . SER A 1 338 ? -27.870 -40.992 60.692 1.00 24.94 338 SER A CA 1
ATOM 2525 C C . SER A 1 338 ? -26.390 -40.606 60.383 1.00 24.94 338 SER A C 1
ATOM 2527 O O . SER A 1 338 ? -25.704 -41.271 59.621 1.00 24.94 338 SER A O 1
ATOM 2529 N N . THR A 1 339 ? -25.877 -39.648 61.183 1.00 26.50 339 THR A N 1
ATOM 2530 C CA . THR A 1 339 ? -24.626 -39.665 62.014 1.00 26.50 339 THR A CA 1
ATOM 2531 C C . THR A 1 339 ? -23.226 -40.029 61.464 1.00 26.50 339 THR A C 1
ATOM 2533 O O . THR A 1 339 ? -23.021 -41.117 60.942 1.00 26.50 339 THR A O 1
ATOM 2536 N N . GLY A 1 340 ? -22.201 -39.241 61.853 1.00 26.12 340 GLY A N 1
ATOM 2537 C CA . GLY A 1 340 ? -20.796 -39.702 61.931 1.00 26.12 340 GLY A CA 1
ATOM 2538 C C . GLY A 1 340 ? -19.735 -38.608 62.188 1.00 26.12 340 GLY A C 1
ATOM 2539 O O . GLY A 1 340 ? -19.372 -37.884 61.269 1.00 26.12 340 GLY A O 1
ATOM 2540 N N . THR A 1 341 ? -19.187 -38.504 63.408 1.00 25.30 341 THR A N 1
ATOM 2541 C CA . THR A 1 341 ? -18.097 -37.563 63.788 1.00 25.30 341 THR A CA 1
ATOM 2542 C C . THR A 1 341 ? -16.870 -38.278 64.374 1.00 25.30 341 THR A C 1
ATOM 2544 O O . THR A 1 341 ? -17.026 -39.294 65.051 1.00 25.30 341 THR A O 1
ATOM 2547 N N . ARG A 1 342 ? -15.653 -37.721 64.181 1.00 24.92 342 ARG A N 1
ATOM 2548 C CA . ARG A 1 342 ? -14.450 -37.917 65.039 1.00 24.92 342 ARG A CA 1
ATOM 2549 C C . ARG A 1 342 ? -13.324 -36.899 64.740 1.00 24.92 342 ARG A C 1
ATOM 2551 O O . ARG A 1 342 ? -13.514 -36.011 63.918 1.00 24.92 342 ARG A O 1
ATOM 2558 N N . TYR A 1 343 ? -12.218 -36.962 65.493 1.00 23.91 343 TYR A N 1
ATOM 2559 C CA . TYR A 1 343 ? -11.321 -35.837 65.838 1.00 23.91 343 TYR A CA 1
ATOM 2560 C C . TYR A 1 343 ? -9.813 -36.218 65.786 1.00 23.91 343 TYR A C 1
ATOM 2562 O O . TYR A 1 343 ? -9.485 -37.246 66.363 1.00 23.91 343 TYR A O 1
ATOM 2570 N N . LEU A 1 344 ? -8.948 -35.327 65.243 1.00 23.98 344 LEU A N 1
ATOM 2571 C CA . LEU A 1 344 ? -7.581 -34.911 65.708 1.00 23.98 344 LEU A CA 1
ATOM 2572 C C . LEU A 1 344 ? -6.436 -35.960 65.978 1.00 23.98 344 LEU A C 1
ATOM 2574 O O . LEU A 1 344 ? -6.727 -37.130 66.188 1.00 23.98 344 LEU A O 1
ATOM 2578 N N . PRO A 1 345 ? -5.134 -35.575 66.169 1.00 39.50 345 PRO A N 1
ATOM 2579 C CA . PRO A 1 345 ? -4.287 -34.533 65.534 1.00 39.50 345 PRO A CA 1
ATOM 2580 C C . PRO A 1 345 ? -2.860 -35.076 65.067 1.00 39.50 345 PRO A C 1
ATOM 2582 O O . PRO A 1 345 ? -2.899 -36.051 64.323 1.00 39.50 345 PRO A O 1
ATOM 2585 N N . PRO A 1 346 ? -1.623 -34.511 65.302 1.00 47.03 346 PRO A N 1
ATOM 2586 C CA . PRO A 1 346 ? -0.620 -34.367 64.202 1.00 47.03 346 PRO A CA 1
ATOM 2587 C C . PRO A 1 346 ? 0.880 -34.755 64.479 1.00 47.03 346 PRO A C 1
ATOM 2589 O O . PRO A 1 346 ? 1.228 -35.148 65.589 1.00 47.03 346 PRO A O 1
ATOM 2592 N N . ALA A 1 347 ? 1.789 -34.527 63.493 1.00 26.55 347 ALA A N 1
ATOM 2593 C CA . ALA A 1 347 ? 3.071 -33.750 63.597 1.00 26.55 347 ALA A CA 1
ATOM 2594 C C . ALA A 1 347 ? 4.366 -34.302 62.902 1.00 26.55 347 ALA A C 1
ATOM 2596 O O . ALA A 1 347 ? 4.537 -35.503 62.731 1.00 26.55 347 ALA A O 1
ATOM 2597 N N . ARG A 1 348 ? 5.332 -33.372 62.682 1.00 27.00 348 ARG A N 1
ATOM 2598 C CA . ARG A 1 348 ? 6.811 -33.494 62.444 1.00 27.00 348 ARG A CA 1
ATOM 2599 C C . ARG A 1 348 ? 7.388 -33.564 61.006 1.00 27.00 348 ARG A C 1
ATOM 2601 O O . ARG A 1 348 ? 6.676 -33.775 60.034 1.00 27.00 348 ARG A O 1
ATOM 2608 N N . THR A 1 349 ? 8.690 -33.230 60.912 1.00 27.58 349 THR A N 1
ATOM 2609 C CA . THR A 1 349 ? 9.474 -32.823 59.712 1.00 27.58 349 THR A CA 1
ATOM 2610 C C . THR A 1 349 ? 10.902 -33.491 59.694 1.00 27.58 349 THR A C 1
ATOM 2612 O O . THR A 1 349 ? 10.976 -34.602 60.219 1.00 27.58 349 THR A O 1
ATOM 2615 N N . PRO A 1 350 ? 12.015 -33.010 59.059 1.00 47.19 350 PRO A N 1
ATOM 2616 C CA . PRO A 1 350 ? 12.771 -33.822 58.075 1.00 47.19 350 PRO A CA 1
ATOM 2617 C C . PRO A 1 350 ? 14.295 -34.048 58.363 1.00 47.19 350 PRO A C 1
ATOM 2619 O O . PRO A 1 350 ? 14.808 -33.553 59.367 1.00 47.19 350 PRO A O 1
ATOM 2622 N N . PRO A 1 351 ? 15.054 -34.747 57.477 1.00 39.38 351 PRO A N 1
ATOM 2623 C CA . PRO A 1 351 ? 16.526 -34.894 57.560 1.00 39.38 351 PRO A CA 1
ATOM 2624 C C . PRO A 1 351 ? 17.330 -34.511 56.278 1.00 39.38 351 PRO A C 1
ATOM 2626 O O . PRO A 1 351 ? 16.761 -34.391 55.196 1.00 39.38 351 PRO A O 1
ATOM 2629 N N . ALA A 1 352 ? 18.670 -34.384 56.382 1.00 29.55 352 ALA A N 1
ATOM 2630 C CA . ALA A 1 352 ? 19.631 -34.230 55.259 1.00 29.55 352 ALA A CA 1
ATOM 2631 C C . ALA A 1 352 ? 21.112 -34.496 55.674 1.00 29.55 352 ALA A C 1
ATOM 2633 O O . ALA A 1 352 ? 21.418 -34.230 56.837 1.00 29.55 352 ALA A O 1
ATOM 2634 N N . ARG A 1 353 ? 22.010 -34.931 54.741 1.00 32.03 353 ARG A N 1
ATOM 2635 C CA . ARG A 1 353 ? 23.493 -34.643 54.607 1.00 32.03 353 ARG A CA 1
ATOM 2636 C C . ARG A 1 353 ? 24.374 -35.755 53.948 1.00 32.03 353 ARG A C 1
ATOM 2638 O O . ARG A 1 353 ? 24.418 -36.842 54.499 1.00 32.03 353 ARG A O 1
ATOM 2645 N N . ASN A 1 354 ? 25.163 -35.376 52.913 1.00 27.58 354 ASN A N 1
ATOM 2646 C CA . ASN A 1 354 ? 26.637 -35.549 52.636 1.00 27.58 354 ASN A CA 1
ATOM 2647 C C . ASN A 1 354 ? 27.370 -36.931 52.809 1.00 27.58 354 ASN A C 1
ATOM 2649 O O . ASN A 1 354 ? 26.743 -37.838 53.341 1.00 27.58 354 ASN A O 1
ATOM 2653 N N . PRO A 1 355 ? 28.685 -37.143 52.441 1.00 43.94 355 PRO A N 1
ATOM 2654 C CA . PRO A 1 355 ? 29.766 -36.253 51.914 1.00 43.94 355 PRO A CA 1
ATOM 2655 C C . PRO A 1 355 ? 30.634 -36.776 50.701 1.00 43.94 355 PRO A C 1
ATOM 2657 O O . PRO A 1 355 ? 30.297 -37.764 50.060 1.00 43.94 355 PRO A O 1
ATOM 2660 N N . LEU A 1 356 ? 31.757 -36.078 50.398 1.00 31.77 356 LEU A N 1
ATOM 2661 C CA . LEU A 1 356 ? 32.778 -36.274 49.317 1.00 31.77 356 LEU A CA 1
ATOM 2662 C C . LEU A 1 356 ? 34.052 -37.064 49.750 1.00 31.77 356 LEU A C 1
ATOM 2664 O O . LEU A 1 356 ? 34.233 -37.277 50.951 1.00 31.77 356 LEU A O 1
ATOM 2668 N N . PRO A 1 357 ? 34.963 -37.458 48.816 1.00 40.19 357 PRO A N 1
ATOM 2669 C CA . PRO A 1 357 ? 36.258 -36.744 48.558 1.00 40.19 357 PRO A CA 1
ATOM 2670 C C . PRO A 1 357 ? 36.741 -36.795 47.064 1.00 40.19 357 PRO A C 1
ATOM 2672 O O . PRO A 1 357 ? 36.055 -37.389 46.244 1.00 40.19 357 PRO A O 1
ATOM 2675 N N . GLY A 1 358 ? 37.893 -36.259 46.590 1.00 27.42 358 GLY A N 1
ATOM 2676 C CA . GLY A 1 358 ? 38.863 -35.269 47.124 1.00 27.42 358 GLY A CA 1
ATOM 2677 C C . GLY A 1 358 ? 40.354 -35.440 46.674 1.00 27.42 358 GLY A C 1
ATOM 2678 O O . GLY A 1 358 ? 40.939 -36.471 46.989 1.00 27.42 358 GLY A O 1
ATOM 2679 N N . LYS A 1 359 ? 41.005 -34.380 46.114 1.00 27.59 359 LYS A N 1
ATOM 2680 C CA . LYS A 1 359 ? 42.453 -34.232 45.679 1.00 27.59 359 LYS A CA 1
ATOM 2681 C C . LYS A 1 359 ? 42.824 -34.924 44.332 1.00 27.59 359 LYS A C 1
ATOM 2683 O O . LYS A 1 359 ? 42.145 -35.874 43.980 1.00 27.59 359 LYS A O 1
ATOM 2688 N N . GLY A 1 360 ? 43.845 -34.565 43.518 1.00 24.75 360 GLY A N 1
ATOM 2689 C CA . GLY A 1 360 ? 44.916 -33.518 43.449 1.00 24.75 360 GLY A CA 1
ATOM 2690 C C . GLY A 1 360 ? 45.953 -33.878 42.321 1.00 24.75 360 GLY A C 1
ATOM 2691 O O . GLY A 1 360 ? 45.805 -34.955 41.761 1.00 24.75 360 GLY A O 1
ATOM 2692 N N . MET A 1 361 ? 47.023 -33.150 41.915 1.00 23.27 361 MET A N 1
ATOM 2693 C CA . MET A 1 361 ? 47.527 -31.769 42.145 1.00 23.27 361 MET A CA 1
ATOM 2694 C C . MET A 1 361 ? 48.792 -31.411 41.265 1.00 23.27 361 MET A C 1
ATOM 2696 O O . MET A 1 361 ? 49.766 -32.147 41.302 1.00 23.27 361 MET A O 1
ATOM 2700 N N . GLN A 1 362 ? 48.816 -30.230 40.600 1.00 24.48 362 GLN A N 1
ATOM 2701 C CA . GLN A 1 362 ? 49.959 -29.412 40.050 1.00 24.48 362 GLN A CA 1
ATOM 2702 C C . GLN A 1 362 ? 50.899 -29.806 38.851 1.00 24.48 362 GLN A C 1
ATOM 2704 O O . GLN A 1 362 ? 51.646 -30.771 38.889 1.00 24.48 362 GLN A O 1
ATOM 2709 N N . ARG A 1 363 ? 50.982 -28.854 37.887 1.00 25.14 363 ARG A N 1
ATOM 2710 C CA . ARG A 1 363 ? 52.139 -28.230 37.154 1.00 25.14 363 ARG A CA 1
ATOM 2711 C C . ARG A 1 363 ? 53.445 -29.002 36.811 1.00 25.14 363 ARG A C 1
ATOM 2713 O O . ARG A 1 363 ? 54.229 -29.284 37.713 1.00 25.14 363 ARG A O 1
ATOM 2720 N N . LYS A 1 364 ? 53.864 -28.923 35.526 1.00 23.50 364 LYS A N 1
ATOM 2721 C CA . LYS A 1 364 ? 55.107 -28.216 35.079 1.00 23.50 364 LYS A CA 1
ATOM 2722 C C . LYS A 1 364 ? 55.187 -27.983 33.551 1.00 23.50 364 LYS A C 1
ATOM 2724 O O . LYS A 1 364 ? 54.366 -28.506 32.809 1.00 23.50 364 LYS A O 1
ATOM 2729 N N . THR A 1 365 ? 56.147 -27.159 33.115 1.00 24.19 365 THR A N 1
ATOM 2730 C CA . THR A 1 365 ? 56.396 -26.692 31.731 1.00 24.19 365 THR A CA 1
ATOM 2731 C C . THR A 1 365 ? 57.689 -27.256 31.125 1.00 24.19 365 THR A C 1
ATOM 2733 O O . THR A 1 365 ? 58.627 -27.553 31.862 1.00 24.19 365 THR A O 1
ATOM 2736 N N . MET A 1 366 ? 57.781 -27.272 29.788 1.00 23.02 366 MET A N 1
ATOM 2737 C CA . MET A 1 366 ? 59.033 -27.114 29.024 1.00 23.02 366 MET A CA 1
ATOM 2738 C C . MET A 1 366 ? 58.768 -26.365 27.705 1.00 23.02 366 MET A C 1
ATOM 2740 O O . MET A 1 366 ? 57.625 -26.272 27.261 1.00 23.02 366 MET A O 1
ATOM 2744 N N . GLN A 1 367 ? 59.823 -25.792 27.122 1.00 22.44 367 GLN A N 1
ATOM 2745 C CA . GLN A 1 367 ? 59.811 -24.980 25.898 1.00 22.44 367 GLN A CA 1
ATOM 2746 C C . GLN A 1 367 ? 60.492 -25.732 24.748 1.00 22.44 367 GLN A C 1
ATOM 2748 O O . GLN A 1 367 ? 61.342 -26.577 25.006 1.00 22.44 367 GLN A O 1
ATOM 2753 N N . HIS A 1 368 ? 60.248 -25.307 23.507 1.00 24.66 368 HIS A N 1
ATOM 2754 C CA . HIS A 1 368 ? 61.297 -25.250 22.485 1.00 24.66 368 HIS A CA 1
ATOM 2755 C C . HIS A 1 368 ? 61.119 -23.999 21.606 1.00 24.66 368 HIS A C 1
ATOM 2757 O O . HIS A 1 368 ? 60.023 -23.453 21.494 1.00 24.66 368 HIS A O 1
ATOM 2763 N N . HIS A 1 369 ? 62.227 -23.526 21.041 1.00 23.05 369 HIS A N 1
ATOM 2764 C CA . HIS A 1 369 ? 62.352 -22.375 20.138 1.00 23.05 369 HIS A CA 1
ATOM 2765 C C . HIS A 1 369 ? 62.888 -22.868 18.784 1.00 23.05 369 HIS A C 1
ATOM 2767 O O . HIS A 1 369 ? 63.577 -23.889 18.776 1.00 23.05 369 HIS A O 1
ATOM 2773 N N . VAL A 1 370 ? 62.623 -22.125 17.700 1.00 24.36 370 VAL A N 1
ATOM 2774 C CA . VAL A 1 370 ? 63.561 -21.717 16.618 1.00 24.36 370 VAL A CA 1
ATOM 2775 C C . VAL A 1 370 ? 62.777 -20.988 15.505 1.00 24.36 370 VAL A C 1
ATOM 2777 O O . VAL A 1 370 ? 61.559 -21.123 15.402 1.00 24.36 370 VAL A O 1
ATOM 2780 N N . ASP A 1 371 ? 63.478 -20.145 14.747 1.00 22.58 371 ASP A N 1
ATOM 2781 C CA . ASP A 1 371 ? 62.959 -19.047 13.928 1.00 22.58 371 ASP A CA 1
ATOM 2782 C C . ASP A 1 371 ? 62.180 -19.370 12.636 1.00 22.58 371 ASP A C 1
ATOM 2784 O O . ASP A 1 371 ? 62.525 -20.232 11.831 1.00 22.58 371 ASP A O 1
ATOM 2788 N N . GLY A 1 372 ? 61.173 -18.514 12.436 1.00 24.28 372 GLY A N 1
ATOM 2789 C CA . GLY A 1 372 ? 60.738 -17.817 11.218 1.00 24.28 372 GLY A CA 1
ATOM 2790 C C . GLY A 1 372 ? 61.378 -18.046 9.837 1.00 24.28 372 GLY A C 1
ATOM 2791 O O . GLY A 1 372 ? 62.588 -17.966 9.644 1.00 24.28 372 GLY A O 1
ATOM 2792 N N . SER A 1 373 ? 60.507 -18.080 8.820 1.00 22.94 373 SER A N 1
ATOM 2793 C CA . SER A 1 373 ? 60.688 -17.339 7.553 1.00 22.94 373 SER A CA 1
ATOM 2794 C C . SER A 1 373 ? 59.395 -17.256 6.710 1.00 22.94 373 SER A C 1
ATOM 2796 O O . SER A 1 373 ? 58.489 -18.067 6.850 1.00 22.94 373 SER A O 1
ATOM 2798 N N . HIS A 1 374 ? 59.327 -16.208 5.879 1.00 25.17 374 HIS A N 1
ATOM 2799 C CA . HIS A 1 374 ? 58.475 -15.937 4.703 1.00 25.17 374 HIS A CA 1
ATOM 2800 C C . HIS A 1 374 ? 57.106 -16.630 4.474 1.00 25.17 374 HIS A C 1
ATOM 2802 O O . HIS A 1 374 ? 57.018 -17.779 4.063 1.00 25.17 374 HIS A O 1
ATOM 2808 N N . ILE A 1 375 ? 56.057 -15.796 4.521 1.00 27.08 375 ILE A N 1
ATOM 2809 C CA . ILE A 1 375 ? 55.102 -15.500 3.423 1.00 27.08 375 ILE A CA 1
ATOM 2810 C C . ILE A 1 375 ? 54.888 -16.598 2.354 1.00 27.08 375 ILE A C 1
ATOM 2812 O O . ILE A 1 375 ? 55.711 -16.750 1.452 1.00 27.08 375 ILE A O 1
ATOM 2816 N N . THR A 1 376 ? 53.682 -17.178 2.304 1.00 23.62 376 THR A N 1
ATOM 2817 C CA . THR A 1 376 ? 52.857 -17.245 1.070 1.00 23.62 376 THR A CA 1
ATOM 2818 C C . THR A 1 376 ? 51.388 -17.575 1.382 1.00 23.62 376 THR A C 1
ATOM 2820 O O . THR A 1 376 ? 51.078 -18.102 2.448 1.00 23.62 376 THR A O 1
ATOM 2823 N N . ASP A 1 377 ? 50.482 -17.213 0.469 1.00 27.70 377 ASP A N 1
ATOM 2824 C CA . ASP A 1 377 ? 49.048 -17.553 0.508 1.00 27.70 377 ASP A CA 1
ATOM 2825 C C . ASP A 1 377 ? 48.813 -19.049 0.238 1.00 27.70 377 ASP A C 1
ATOM 2827 O O . ASP A 1 377 ? 49.474 -19.616 -0.628 1.00 27.70 377 ASP A O 1
ATOM 2831 N N . HIS A 1 378 ? 47.829 -19.646 0.924 1.00 22.86 378 HIS A N 1
ATOM 2832 C CA . HIS A 1 378 ? 47.015 -20.737 0.375 1.00 22.86 378 HIS A CA 1
ATOM 2833 C C . HIS A 1 378 ? 45.665 -20.879 1.101 1.00 22.86 378 HIS A C 1
ATOM 2835 O O . HIS A 1 378 ? 45.487 -21.700 2.004 1.00 22.86 378 HIS A O 1
ATOM 2841 N N . THR A 1 379 ? 44.662 -20.136 0.639 1.00 24.48 379 THR A N 1
ATOM 2842 C CA . THR A 1 379 ? 43.250 -20.392 0.973 1.00 24.48 379 THR A CA 1
ATOM 2843 C C . THR A 1 379 ? 42.686 -21.601 0.207 1.00 24.48 379 THR A C 1
ATOM 2845 O O . THR A 1 379 ? 42.166 -21.481 -0.898 1.00 24.48 379 THR A O 1
ATOM 2848 N N . SER A 1 380 ? 42.738 -22.806 0.793 1.00 24.11 380 SER A N 1
ATOM 2849 C CA . SER A 1 380 ? 41.913 -23.939 0.330 1.00 24.11 380 SER A CA 1
ATOM 2850 C C . SER A 1 380 ? 41.662 -24.999 1.416 1.00 24.11 380 SER A C 1
ATOM 2852 O O . SER A 1 380 ? 42.443 -25.137 2.352 1.00 24.11 380 SER A O 1
ATOM 2854 N N . ARG A 1 381 ? 40.594 -25.796 1.235 1.00 23.61 381 ARG A N 1
ATOM 2855 C CA . ARG A 1 381 ? 40.218 -26.992 2.028 1.00 23.61 381 ARG A CA 1
ATOM 2856 C C . ARG A 1 381 ? 39.664 -26.777 3.449 1.00 23.61 381 ARG A C 1
ATOM 2858 O O . ARG A 1 381 ? 40.093 -27.435 4.391 1.00 23.61 381 ARG A O 1
ATOM 2865 N N . ILE A 1 382 ? 38.554 -26.046 3.548 1.00 26.05 382 ILE A N 1
ATOM 2866 C CA . ILE A 1 382 ? 37.388 -26.586 4.275 1.00 26.05 382 ILE A CA 1
ATOM 2867 C C . ILE A 1 382 ? 36.216 -26.623 3.289 1.00 26.05 382 ILE A C 1
ATOM 2869 O O . ILE A 1 382 ? 35.488 -25.651 3.123 1.00 26.05 382 ILE A O 1
ATOM 2873 N N . SER A 1 383 ? 36.076 -27.745 2.584 1.00 24.48 383 SER A N 1
ATOM 2874 C CA . SER A 1 383 ? 34.963 -28.017 1.673 1.00 24.48 383 SER A CA 1
ATOM 2875 C C . SER A 1 383 ? 34.433 -29.429 1.925 1.00 24.48 383 SER A C 1
ATOM 2877 O O . SER A 1 383 ? 35.146 -30.417 1.758 1.00 24.48 383 SER A O 1
ATOM 2879 N N . GLY A 1 384 ? 33.176 -29.512 2.363 1.00 28.08 384 GLY A N 1
ATOM 2880 C CA . GLY A 1 384 ? 32.502 -30.760 2.720 1.00 28.08 384 GLY A CA 1
ATOM 2881 C C . GLY A 1 384 ? 31.517 -30.558 3.872 1.00 28.08 384 GLY A C 1
ATOM 2882 O O . GLY A 1 384 ? 31.913 -30.109 4.940 1.00 28.08 384 GLY A O 1
ATOM 2883 N N . ILE A 1 385 ? 30.254 -30.942 3.652 1.00 26.69 385 ILE A N 1
ATOM 2884 C CA . ILE A 1 385 ? 29.115 -30.820 4.589 1.00 26.69 385 ILE A CA 1
ATOM 2885 C C . ILE A 1 385 ? 28.542 -29.388 4.705 1.00 26.69 385 ILE A C 1
ATOM 2887 O O . ILE A 1 385 ? 28.381 -28.827 5.782 1.00 26.69 385 ILE A O 1
ATOM 2891 N N . LEU A 1 386 ? 28.127 -28.843 3.559 1.00 24.72 386 LEU A N 1
ATOM 2892 C CA . LEU A 1 386 ? 26.887 -28.068 3.437 1.00 24.72 386 LEU A CA 1
ATOM 2893 C C . LEU A 1 386 ? 26.153 -28.596 2.196 1.00 24.72 386 LEU A C 1
ATOM 2895 O O . LEU A 1 386 ? 26.790 -28.810 1.166 1.00 24.72 386 LEU A O 1
ATOM 2899 N N . ASN A 1 387 ? 24.843 -28.831 2.297 1.00 26.80 387 ASN A N 1
ATOM 2900 C CA . ASN A 1 387 ? 23.983 -29.199 1.168 1.00 26.80 387 ASN A CA 1
ATOM 2901 C C . ASN A 1 387 ? 22.772 -28.237 1.146 1.00 26.80 387 ASN A C 1
ATOM 2903 O O . ASN A 1 387 ? 22.332 -27.853 2.233 1.00 26.80 387 ASN A O 1
ATOM 2907 N N . PRO A 1 388 ? 22.269 -27.786 -0.020 1.00 32.16 388 PRO A N 1
ATOM 2908 C CA . PRO A 1 388 ? 21.567 -26.500 -0.093 1.00 32.16 388 PRO A CA 1
ATOM 2909 C C . PRO A 1 388 ? 20.042 -26.601 -0.267 1.00 32.16 388 PRO A C 1
ATOM 2911 O O . PRO A 1 388 ? 19.578 -27.377 -1.092 1.00 32.16 388 PRO A O 1
ATOM 2914 N N . GLU A 1 389 ? 19.291 -25.711 0.395 1.00 27.61 389 GLU A N 1
ATOM 2915 C CA . GLU A 1 389 ? 17.927 -25.290 0.002 1.00 27.61 389 GLU A CA 1
ATOM 2916 C C . GLU A 1 389 ? 17.684 -23.798 0.337 1.00 27.61 389 GLU A C 1
ATOM 2918 O O . GLU A 1 389 ? 16.763 -23.429 1.061 1.00 27.61 389 GLU A O 1
ATOM 2923 N N . SER A 1 390 ? 18.532 -22.905 -0.186 1.00 34.28 390 SER A N 1
ATOM 2924 C CA . SER A 1 390 ? 18.344 -21.447 -0.101 1.00 34.28 390 SER A CA 1
ATOM 2925 C C . SER A 1 390 ? 18.072 -20.860 -1.490 1.00 34.28 390 SER A C 1
ATOM 2927 O O . SER A 1 390 ? 18.995 -20.437 -2.187 1.00 34.28 390 SER A O 1
ATOM 2929 N N . GLY A 1 391 ? 16.802 -20.856 -1.904 1.00 30.88 391 GLY A N 1
ATOM 2930 C CA . GLY A 1 391 ? 16.340 -20.277 -3.173 1.00 30.88 391 GLY A CA 1
ATOM 2931 C C . GLY A 1 391 ? 16.319 -18.746 -3.157 1.00 30.88 391 GLY A C 1
ATOM 2932 O O . GLY A 1 391 ? 15.248 -18.148 -3.187 1.00 30.88 391 GLY A O 1
ATOM 2933 N N . ILE A 1 392 ? 17.500 -18.134 -3.055 1.00 37.41 392 ILE A N 1
ATOM 2934 C CA . ILE A 1 392 ? 17.730 -16.691 -3.171 1.00 37.41 392 ILE A CA 1
ATOM 2935 C C . ILE A 1 392 ? 18.836 -16.511 -4.213 1.00 37.41 392 ILE A C 1
ATOM 2937 O O . ILE A 1 392 ? 19.997 -16.827 -3.941 1.00 37.41 392 ILE A O 1
ATOM 2941 N N . LEU A 1 393 ? 18.495 -16.029 -5.411 1.00 34.72 393 LEU A N 1
ATOM 2942 C CA . LEU A 1 393 ? 19.507 -15.686 -6.407 1.00 34.72 393 LEU A CA 1
ATOM 2943 C C . LEU A 1 393 ? 20.279 -14.437 -5.978 1.00 34.72 393 LEU A C 1
ATOM 2945 O O . LEU A 1 393 ? 19.739 -13.335 -5.909 1.00 34.72 393 LEU A O 1
ATOM 2949 N N . ASN A 1 394 ? 21.582 -14.607 -5.759 1.00 34.09 394 ASN A N 1
ATOM 2950 C CA . ASN A 1 394 ? 22.510 -13.491 -5.633 1.00 34.09 394 ASN A CA 1
ATOM 2951 C C . ASN A 1 394 ? 22.625 -12.822 -7.027 1.00 34.09 394 ASN A C 1
ATOM 2953 O O . ASN A 1 394 ? 23.002 -13.522 -7.979 1.00 34.09 394 ASN A O 1
ATOM 2957 N N . PRO A 1 395 ? 22.279 -11.529 -7.205 1.00 41.16 395 PRO A N 1
ATOM 2958 C CA . PRO A 1 395 ? 21.954 -10.958 -8.522 1.00 41.16 395 PRO A CA 1
ATOM 2959 C C . PRO A 1 395 ? 23.117 -10.916 -9.529 1.00 41.16 395 PRO A C 1
ATOM 2961 O O . PRO A 1 395 ? 22.882 -10.764 -10.725 1.00 41.16 395 PRO A O 1
ATOM 2964 N N . GLU A 1 396 ? 24.360 -11.111 -9.085 1.00 39.53 396 GLU A N 1
ATOM 2965 C CA . GLU A 1 396 ? 25.535 -11.236 -9.963 1.00 39.53 396 GLU A CA 1
ATOM 2966 C C . GLU A 1 396 ? 25.590 -12.571 -10.733 1.00 39.53 396 GLU A C 1
ATOM 2968 O O . GLU A 1 396 ? 26.246 -12.663 -11.766 1.00 39.53 396 GLU A O 1
ATOM 2973 N N . SER A 1 397 ? 24.883 -13.611 -10.272 1.00 37.84 397 SER A N 1
ATOM 2974 C CA . SER A 1 397 ? 24.952 -14.969 -10.847 1.00 37.84 397 SER A CA 1
ATOM 2975 C C . SER A 1 397 ? 24.027 -15.222 -12.050 1.00 37.84 397 SER A C 1
ATOM 2977 O O . SER A 1 397 ? 24.083 -16.297 -12.648 1.00 37.84 397 SER A O 1
ATOM 2979 N N . GLY A 1 398 ? 23.175 -14.252 -12.408 1.00 39.50 398 GLY A N 1
ATOM 2980 C CA . GLY A 1 398 ? 22.117 -14.414 -13.416 1.00 39.50 398 GLY A CA 1
ATOM 2981 C C . GLY A 1 398 ? 22.177 -13.475 -14.625 1.00 39.50 398 GLY A C 1
ATOM 2982 O O . GLY A 1 398 ? 21.343 -13.616 -15.519 1.00 39.50 398 GLY A O 1
ATOM 2983 N N . ILE A 1 399 ? 23.122 -12.527 -14.672 1.00 43.50 399 ILE A N 1
ATOM 2984 C CA . ILE A 1 399 ? 23.203 -11.520 -15.743 1.00 43.50 399 ILE A CA 1
ATOM 2985 C C . ILE A 1 399 ? 23.519 -12.208 -17.086 1.00 43.50 399 ILE A C 1
ATOM 2987 O O . ILE A 1 399 ? 24.557 -12.866 -17.202 1.00 43.50 399 ILE A O 1
ATOM 2991 N N . PRO A 1 400 ? 22.679 -12.062 -18.129 1.00 44.22 400 PRO A N 1
ATOM 2992 C CA . PRO A 1 400 ? 23.020 -12.538 -19.464 1.00 44.22 400 PRO A CA 1
ATOM 2993 C C . PRO A 1 400 ? 24.229 -11.771 -20.017 1.00 44.22 400 PRO A C 1
ATOM 2995 O O . PRO A 1 400 ? 24.246 -10.545 -20.009 1.00 44.22 400 PRO A O 1
ATOM 2998 N N . ASN A 1 401 ? 25.214 -12.476 -20.584 1.00 45.69 401 ASN A N 1
ATOM 2999 C CA . ASN A 1 401 ? 26.383 -11.867 -21.250 1.00 45.69 401 ASN A CA 1
ATOM 3000 C C . ASN A 1 401 ? 26.046 -11.129 -22.572 1.00 45.69 401 ASN A C 1
ATOM 3002 O O . ASN A 1 401 ? 26.945 -10.784 -23.337 1.00 45.69 401 ASN A O 1
ATOM 3006 N N . ALA A 1 402 ? 24.763 -10.906 -22.861 1.00 55.38 402 ALA A N 1
ATOM 3007 C CA . ALA A 1 402 ? 24.261 -10.147 -23.997 1.00 55.38 402 ALA A CA 1
ATOM 3008 C C . ALA A 1 402 ? 23.343 -9.021 -23.482 1.00 55.38 402 ALA A C 1
ATOM 3010 O O . ALA A 1 402 ? 22.609 -9.245 -22.517 1.00 55.38 402 ALA A O 1
ATOM 3011 N N . PRO A 1 403 ? 23.363 -7.823 -24.095 1.00 69.19 403 PRO A N 1
ATOM 3012 C CA . PRO A 1 403 ? 22.486 -6.731 -23.692 1.00 69.19 403 PRO A CA 1
ATOM 3013 C C . PRO A 1 403 ? 21.023 -7.098 -23.967 1.00 69.19 403 PRO A C 1
ATOM 3015 O O . PRO A 1 403 ? 20.644 -7.328 -25.112 1.00 69.19 403 PRO A O 1
ATOM 3018 N N . MET A 1 404 ? 20.215 -7.134 -22.908 1.00 88.50 404 MET A N 1
ATOM 3019 C CA . MET A 1 404 ? 18.772 -7.371 -22.992 1.00 88.50 404 MET A CA 1
ATOM 3020 C C . MET A 1 404 ? 18.073 -6.165 -23.633 1.00 88.50 404 MET A C 1
ATOM 3022 O O . MET A 1 404 ? 18.439 -5.018 -23.349 1.00 88.50 404 MET A O 1
ATOM 3026 N N . ASN A 1 405 ? 17.060 -6.425 -24.459 1.00 94.69 405 ASN A N 1
ATOM 3027 C CA . ASN A 1 405 ? 16.311 -5.412 -25.203 1.00 94.69 405 ASN A CA 1
ATOM 3028 C C . ASN A 1 405 ? 14.832 -5.391 -24.774 1.00 94.69 405 ASN A C 1
ATOM 3030 O O . ASN A 1 405 ? 14.140 -6.402 -24.880 1.00 94.69 405 ASN A O 1
ATOM 3034 N N . ILE A 1 406 ? 14.330 -4.246 -24.304 1.00 97.81 406 ILE A N 1
ATOM 3035 C CA . ILE A 1 406 ? 12.989 -4.093 -23.713 1.00 97.81 406 ILE A CA 1
ATOM 3036 C C . ILE A 1 406 ? 12.080 -3.230 -24.598 1.00 97.81 406 ILE A C 1
ATOM 3038 O O . ILE A 1 406 ? 12.458 -2.130 -25.005 1.00 97.81 406 ILE A O 1
ATOM 3042 N N . LEU A 1 407 ? 10.854 -3.689 -24.864 1.00 98.50 407 LEU A N 1
ATOM 3043 C CA . LEU A 1 407 ? 9.854 -2.865 -25.547 1.00 98.50 407 LEU A CA 1
ATOM 3044 C C . LEU A 1 407 ? 9.069 -2.037 -24.526 1.00 98.50 407 LEU A C 1
ATOM 3046 O O . LEU A 1 407 ? 8.353 -2.585 -23.685 1.00 98.50 407 LEU A O 1
ATOM 3050 N N . LEU A 1 408 ? 9.180 -0.716 -24.628 1.00 98.31 408 LEU A N 1
ATOM 3051 C CA . LEU A 1 408 ? 8.432 0.246 -23.832 1.00 98.31 408 LEU A CA 1
ATOM 3052 C C . LEU A 1 408 ? 7.194 0.702 -24.612 1.00 98.31 408 LEU A C 1
ATOM 3054 O O . LEU A 1 408 ? 7.277 1.551 -25.499 1.00 98.31 408 LEU A O 1
ATOM 3058 N N . ILE A 1 409 ? 6.041 0.118 -24.301 1.00 98.44 409 ILE A N 1
ATOM 3059 C CA . ILE A 1 409 ? 4.758 0.423 -24.937 1.00 98.44 409 ILE A CA 1
ATOM 3060 C C . ILE A 1 409 ? 4.134 1.610 -24.196 1.00 98.44 409 ILE A C 1
ATOM 3062 O O . ILE A 1 409 ? 3.549 1.442 -23.126 1.00 98.44 409 ILE A O 1
ATOM 3066 N N . HIS A 1 410 ? 4.257 2.817 -24.746 1.00 97.25 410 HIS A N 1
ATOM 3067 C CA . HIS A 1 410 ? 3.598 4.002 -24.203 1.00 97.25 410 HIS A CA 1
ATOM 3068 C C . HIS A 1 410 ? 2.152 4.055 -24.701 1.00 97.25 410 HIS A C 1
ATOM 3070 O O . HIS A 1 410 ? 1.881 4.530 -25.801 1.00 97.25 410 HIS A O 1
ATOM 3076 N N . THR A 1 411 ? 1.218 3.545 -23.893 1.00 95.62 411 THR A N 1
ATOM 3077 C CA . THR A 1 411 ? -0.215 3.580 -24.228 1.00 95.62 411 THR A CA 1
ATOM 3078 C C . THR A 1 411 ? -0.798 4.964 -23.980 1.00 95.62 411 THR A C 1
ATOM 3080 O O . THR A 1 411 ? -1.716 5.370 -24.680 1.00 95.62 411 THR A O 1
ATOM 3083 N N . GLY A 1 412 ? -0.273 5.681 -22.983 1.00 91.81 412 GLY A N 1
ATOM 3084 C CA . GLY A 1 412 ? -0.664 7.041 -22.625 1.00 91.81 412 GLY A CA 1
ATOM 3085 C C . GLY A 1 412 ? -0.512 7.288 -21.127 1.00 91.81 412 GLY A C 1
ATOM 3086 O O . GLY A 1 412 ? 0.465 6.846 -20.519 1.00 91.81 412 GLY A O 1
ATOM 3087 N N . GLY A 1 413 ? -1.489 7.970 -20.531 1.00 89.69 413 GLY A N 1
ATOM 3088 C CA . GLY A 1 413 ? -1.502 8.290 -19.104 1.00 89.69 413 GLY A CA 1
ATOM 3089 C C . GLY A 1 413 ? -0.557 9.414 -18.664 1.00 89.69 413 GLY A C 1
ATOM 3090 O O . GLY A 1 413 ? 0.252 9.934 -19.433 1.00 89.69 413 GLY A O 1
ATOM 3091 N N . THR A 1 414 ? -0.675 9.771 -17.383 1.00 89.50 414 THR A N 1
ATOM 3092 C CA . THR A 1 414 ? -0.063 10.939 -16.727 1.00 89.50 414 THR A CA 1
ATOM 3093 C C . THR A 1 414 ? 1.431 11.109 -17.004 1.00 89.50 414 THR A C 1
ATOM 3095 O O . THR A 1 414 ? 1.882 12.222 -17.257 1.00 89.50 414 THR A O 1
ATOM 3098 N N . ILE A 1 415 ? 2.193 10.010 -17.011 1.00 92.06 415 ILE A N 1
ATOM 3099 C CA . ILE A 1 415 ? 3.656 10.017 -17.159 1.00 92.06 415 ILE A CA 1
ATOM 3100 C C . ILE A 1 415 ? 4.137 10.711 -18.444 1.00 92.06 415 ILE A C 1
ATOM 3102 O O . ILE A 1 415 ? 5.164 11.385 -18.413 1.00 92.06 415 ILE A O 1
ATOM 3106 N N . GLY A 1 416 ? 3.382 10.599 -19.544 1.00 88.25 416 GLY A N 1
ATOM 3107 C CA . GLY A 1 416 ? 3.708 11.198 -20.845 1.00 88.25 416 GLY A CA 1
ATOM 3108 C C . GLY A 1 416 ? 3.010 12.527 -21.146 1.00 88.25 416 GLY A C 1
ATOM 3109 O O . GLY A 1 416 ? 3.117 13.023 -22.267 1.00 88.25 416 GLY A O 1
ATOM 3110 N N . MET A 1 417 ? 2.275 13.106 -20.192 1.00 87.94 417 MET A N 1
ATOM 3111 C CA . MET A 1 417 ? 1.584 14.379 -20.410 1.00 87.94 417 MET A CA 1
ATOM 3112 C C . MET A 1 417 ? 2.540 15.575 -20.334 1.00 87.94 417 MET A C 1
ATOM 3114 O O . MET A 1 417 ? 3.441 15.613 -19.496 1.00 87.94 417 MET A O 1
ATOM 3118 N N . CYS A 1 418 ? 2.303 16.589 -21.168 1.00 85.88 418 CYS A N 1
ATOM 3119 C CA . CYS A 1 418 ? 2.951 17.894 -21.072 1.00 85.88 418 CYS A CA 1
ATOM 3120 C C . CYS A 1 418 ? 2.007 18.940 -20.464 1.00 85.88 418 CYS A C 1
ATOM 3122 O O . CYS A 1 418 ? 0.782 18.889 -20.634 1.00 85.88 418 CYS A O 1
ATOM 3124 N N . ARG A 1 419 ? 2.591 19.902 -19.745 1.00 86.19 419 ARG A N 1
ATOM 3125 C CA . ARG A 1 419 ? 1.873 21.026 -19.139 1.00 86.19 419 ARG A CA 1
ATOM 3126 C C . ARG A 1 419 ? 1.496 22.051 -20.210 1.00 86.19 419 ARG A C 1
ATOM 3128 O O . ARG A 1 419 ? 2.358 22.481 -20.971 1.00 86.19 419 ARG A O 1
ATOM 3135 N N . GLN A 1 420 ? 0.224 22.428 -20.257 1.00 85.50 420 GLN A N 1
ATOM 3136 C CA . GLN A 1 420 ? -0.329 23.398 -21.203 1.00 85.50 420 GLN A CA 1
ATOM 3137 C C . GLN A 1 420 ? -0.201 24.840 -20.675 1.00 85.50 420 GLN A C 1
ATOM 3139 O O . GLN A 1 420 ? 0.009 25.058 -19.478 1.00 85.50 420 GLN A O 1
ATOM 3144 N N . ASP A 1 421 ? -0.392 25.831 -21.553 1.00 85.12 421 ASP A N 1
ATOM 3145 C CA . ASP A 1 421 ? -0.342 27.263 -21.205 1.00 85.12 421 ASP A CA 1
ATOM 3146 C C . ASP A 1 421 ? -1.414 27.679 -20.177 1.00 85.12 421 ASP A C 1
ATOM 3148 O O . ASP A 1 421 ? -1.187 28.586 -19.374 1.00 85.12 421 ASP A O 1
ATOM 3152 N N . ASP A 1 422 ? -2.566 26.999 -20.154 1.00 80.94 422 ASP A N 1
ATOM 3153 C CA . ASP A 1 422 ? -3.631 27.204 -19.159 1.00 80.94 422 ASP A CA 1
ATOM 3154 C C . ASP A 1 422 ? -3.359 26.504 -17.809 1.00 80.94 422 ASP A C 1
ATOM 3156 O O . ASP A 1 422 ? -4.123 26.656 -16.854 1.00 80.94 422 ASP A O 1
ATOM 3160 N N . GLY A 1 423 ? -2.251 25.762 -17.707 1.00 77.94 423 GLY A N 1
ATOM 3161 C CA . GLY A 1 423 ? -1.852 25.002 -16.527 1.00 77.94 423 GLY A CA 1
ATOM 3162 C C . GLY A 1 423 ? -2.456 23.599 -16.419 1.00 77.94 423 GLY A C 1
ATOM 3163 O O . GLY A 1 423 ? -2.159 22.916 -15.437 1.00 77.94 423 GLY A O 1
ATOM 3164 N N . SER A 1 424 ? -3.259 23.158 -17.393 1.00 81.25 424 SER A N 1
ATOM 3165 C CA . SER A 1 424 ? -3.708 21.766 -17.511 1.00 81.25 424 SER A CA 1
ATOM 3166 C C . SER A 1 424 ? -2.585 20.836 -18.003 1.00 81.25 424 SER A C 1
ATOM 3168 O O . SER A 1 424 ? -1.471 21.275 -18.300 1.00 81.25 424 SER A O 1
ATOM 3170 N N . TYR A 1 425 ? -2.868 19.534 -18.087 1.00 82.62 425 TYR A N 1
ATOM 3171 C CA . TYR A 1 425 ? -1.965 18.529 -18.651 1.00 82.62 425 TYR A CA 1
ATOM 3172 C C . TYR A 1 425 ? -2.675 17.753 -19.760 1.00 82.62 425 TYR A C 1
ATOM 3174 O O . TYR A 1 425 ? -3.837 17.379 -19.605 1.00 82.62 425 TYR A O 1
ATOM 3182 N N . ALA A 1 426 ? -1.970 17.492 -20.860 1.00 81.44 426 ALA A N 1
ATOM 3183 C CA . ALA A 1 426 ? -2.479 16.708 -21.983 1.00 81.44 426 ALA A CA 1
ATOM 3184 C C . ALA A 1 426 ? -1.374 15.814 -22.581 1.00 81.44 426 ALA A C 1
ATOM 3186 O O . ALA A 1 426 ? -0.197 16.178 -22.507 1.00 81.44 426 ALA A O 1
ATOM 3187 N N . PRO A 1 427 ? -1.704 14.653 -23.179 1.00 82.94 427 PRO A N 1
ATOM 3188 C CA . PRO A 1 427 ? -0.733 13.845 -23.917 1.00 82.94 427 PRO A CA 1
ATOM 3189 C C . PRO A 1 427 ? -0.215 14.582 -25.161 1.00 82.94 427 PRO A C 1
ATOM 3191 O O . PRO A 1 427 ? -0.997 15.201 -25.882 1.00 82.94 427 PRO A O 1
ATOM 3194 N N . ALA A 1 428 ? 1.081 14.463 -25.456 1.00 83.00 428 ALA A N 1
ATOM 3195 C CA . ALA A 1 428 ? 1.695 15.033 -26.656 1.00 83.00 428 ALA A CA 1
ATOM 3196 C C . ALA A 1 428 ? 2.574 13.989 -27.375 1.00 83.00 428 ALA A C 1
ATOM 3198 O O . ALA A 1 428 ? 3.496 13.459 -26.751 1.00 83.00 428 ALA A O 1
ATOM 3199 N N . PRO A 1 429 ? 2.333 13.695 -28.670 1.00 85.75 429 PRO A N 1
ATOM 3200 C CA . PRO A 1 429 ? 3.116 12.707 -29.410 1.00 85.75 429 PRO A CA 1
ATOM 3201 C C . PRO A 1 429 ? 4.620 13.014 -29.427 1.00 85.75 429 PRO A C 1
ATOM 3203 O O . PRO A 1 429 ? 5.032 14.156 -29.636 1.00 85.75 429 PRO A O 1
ATOM 3206 N N . GLY A 1 430 ? 5.442 11.994 -29.194 1.00 89.56 430 GLY A N 1
ATOM 3207 C CA . GLY A 1 430 ? 6.899 12.059 -29.100 1.00 89.56 430 GLY A CA 1
ATOM 3208 C C . GLY A 1 430 ? 7.447 12.747 -27.843 1.00 89.56 430 GLY A C 1
ATOM 3209 O O . GLY A 1 430 ? 8.662 12.723 -27.626 1.00 89.56 430 GLY A O 1
ATOM 3210 N N . TYR A 1 431 ? 6.602 13.349 -26.996 1.00 91.56 431 TYR A N 1
ATOM 3211 C CA . TYR A 1 431 ? 7.055 14.145 -25.851 1.00 91.56 431 TYR A CA 1
ATOM 3212 C C . TYR A 1 431 ? 7.757 13.293 -24.791 1.00 91.56 431 TYR A C 1
ATOM 3214 O O . TYR A 1 431 ? 8.849 13.647 -24.343 1.00 91.56 431 TYR A O 1
ATOM 3222 N N . LEU A 1 432 ? 7.191 12.132 -24.443 1.00 93.12 432 LEU A N 1
ATOM 3223 C CA . LEU A 1 432 ? 7.820 11.215 -23.492 1.00 93.12 432 LEU A CA 1
ATOM 3224 C C . LEU A 1 432 ? 9.177 10.713 -24.008 1.00 93.12 432 LEU A C 1
ATOM 3226 O O . LEU A 1 432 ? 10.143 10.667 -23.249 1.00 93.12 432 LEU A O 1
ATOM 3230 N N . ALA A 1 433 ? 9.274 10.391 -25.301 1.00 93.88 433 ALA A N 1
ATOM 3231 C CA . ALA A 1 433 ? 10.528 9.964 -25.916 1.00 93.88 433 ALA A CA 1
ATOM 3232 C C . ALA A 1 433 ? 11.604 11.065 -25.852 1.00 93.88 433 ALA A C 1
ATOM 3234 O O . ALA A 1 433 ? 12.766 10.774 -25.561 1.00 93.88 433 ALA A O 1
ATOM 3235 N N . ALA A 1 434 ? 11.221 12.331 -26.052 1.00 93.12 434 ALA A N 1
ATOM 3236 C CA . ALA A 1 434 ? 12.118 13.476 -25.903 1.00 93.12 434 ALA A CA 1
ATOM 3237 C C . ALA A 1 434 ? 12.560 13.702 -24.443 1.00 93.12 434 ALA A C 1
ATOM 3239 O O . ALA A 1 434 ? 13.747 13.934 -24.203 1.00 93.12 434 ALA A O 1
ATOM 3240 N N . LEU A 1 435 ? 11.648 13.578 -23.466 1.00 92.69 435 LEU A N 1
ATOM 3241 C CA . LEU A 1 435 ? 11.985 13.631 -22.036 1.00 92.69 435 LEU A CA 1
ATOM 3242 C C . LEU A 1 435 ? 12.974 12.523 -21.656 1.00 92.69 435 LEU A C 1
ATOM 3244 O O . LEU A 1 435 ? 14.032 12.806 -21.096 1.00 92.69 435 LEU A O 1
ATOM 3248 N N . MET A 1 436 ? 12.669 11.272 -22.009 1.00 94.75 436 MET A N 1
ATOM 3249 C CA . MET A 1 436 ? 13.527 10.122 -21.717 1.00 94.75 436 MET A CA 1
ATOM 3250 C C . MET A 1 436 ? 14.911 10.253 -22.358 1.00 94.75 436 MET A C 1
ATOM 3252 O O . MET A 1 436 ? 15.919 9.981 -21.707 1.00 94.75 436 MET A O 1
ATOM 3256 N N . ALA A 1 437 ? 14.990 10.737 -23.601 1.00 93.19 437 ALA A N 1
ATOM 3257 C CA . ALA A 1 437 ? 16.266 10.991 -24.263 1.00 93.19 437 ALA A CA 1
ATOM 3258 C C . ALA A 1 437 ? 17.118 12.052 -23.536 1.00 93.19 437 ALA A C 1
ATOM 3260 O O . ALA A 1 437 ? 18.347 12.020 -23.647 1.00 93.19 437 ALA A O 1
ATOM 3261 N N . ALA A 1 438 ? 16.503 12.972 -22.784 1.00 92.00 438 ALA A N 1
ATOM 3262 C CA . ALA A 1 438 ? 17.195 13.994 -21.999 1.00 92.00 438 ALA A CA 1
ATOM 3263 C C . ALA A 1 438 ? 17.656 13.516 -20.604 1.00 92.00 438 ALA A C 1
ATOM 3265 O O . ALA A 1 438 ? 18.549 14.139 -20.030 1.00 92.00 438 ALA A O 1
ATOM 3266 N N . MET A 1 439 ? 17.104 12.421 -20.068 1.00 92.75 439 MET A N 1
ATOM 3267 C CA . MET A 1 439 ? 17.451 11.885 -18.742 1.00 92.75 439 MET A CA 1
ATOM 3268 C C . MET A 1 439 ? 18.849 11.232 -18.740 1.00 92.75 439 MET A C 1
ATOM 3270 O O . MET A 1 439 ? 19.063 10.257 -19.467 1.00 92.75 439 MET A O 1
ATOM 3274 N N . PRO A 1 440 ? 19.817 11.706 -17.926 1.00 90.31 440 PRO A N 1
ATOM 3275 C CA . PRO A 1 440 ? 21.145 11.092 -17.848 1.00 90.31 440 PRO A CA 1
ATOM 3276 C C . PRO A 1 440 ? 21.128 9.651 -17.322 1.00 90.31 440 PRO A C 1
ATOM 3278 O O . PRO A 1 440 ? 21.944 8.836 -17.744 1.00 90.31 440 PRO A O 1
ATOM 3281 N N . GLU A 1 441 ? 20.194 9.321 -16.427 1.00 89.88 441 GLU A N 1
ATOM 3282 C CA . GLU A 1 441 ? 20.097 8.013 -15.771 1.00 89.88 441 GLU A CA 1
ATOM 3283 C C . GLU A 1 441 ? 19.775 6.898 -16.766 1.00 89.88 441 GLU A C 1
ATOM 3285 O O . GLU A 1 441 ? 20.364 5.823 -16.700 1.00 89.88 441 GLU A O 1
ATOM 3290 N N . LEU A 1 442 ? 18.923 7.180 -17.758 1.00 90.88 442 LEU A N 1
ATOM 3291 C CA . LEU A 1 442 ? 18.559 6.241 -18.826 1.00 90.88 442 LEU A CA 1
ATOM 3292 C C . LEU A 1 442 ? 19.699 5.972 -19.826 1.00 90.88 442 LEU A C 1
ATOM 3294 O O . LEU A 1 442 ? 19.526 5.185 -20.755 1.00 90.88 442 LEU A O 1
ATOM 3298 N N . ARG A 1 443 ? 20.862 6.610 -19.638 1.00 88.19 443 ARG A N 1
ATOM 3299 C CA . ARG A 1 443 ? 22.107 6.364 -20.385 1.00 88.19 443 ARG A CA 1
ATOM 3300 C C . ARG A 1 443 ? 23.148 5.590 -19.562 1.00 88.19 443 ARG A C 1
ATOM 3302 O O . ARG A 1 443 ? 24.248 5.349 -20.057 1.00 88.19 443 ARG A O 1
ATOM 3309 N N . ALA A 1 444 ? 22.844 5.237 -18.311 1.00 87.94 444 ALA A N 1
ATOM 3310 C CA . ALA A 1 444 ? 23.744 4.479 -17.448 1.00 87.94 444 ALA A CA 1
ATOM 3311 C C . ALA A 1 444 ? 23.833 3.007 -17.892 1.00 87.94 444 ALA A C 1
ATOM 3313 O O . ALA A 1 444 ? 22.834 2.404 -18.276 1.00 87.94 444 ALA A O 1
ATOM 3314 N N . ALA A 1 445 ? 25.020 2.400 -17.789 1.00 84.62 445 ALA A N 1
ATOM 3315 C CA . ALA A 1 445 ? 25.288 1.035 -18.269 1.00 84.62 445 ALA A CA 1
ATOM 3316 C C . ALA A 1 445 ? 24.482 -0.073 -17.550 1.00 84.62 445 ALA A C 1
ATOM 3318 O O . ALA A 1 445 ? 24.496 -1.227 -17.967 1.00 84.62 445 ALA A O 1
ATOM 3319 N N . GLN A 1 446 ? 23.803 0.268 -16.453 1.00 83.88 446 GLN A N 1
ATOM 3320 C CA . GLN A 1 446 ? 22.926 -0.606 -15.676 1.00 83.88 446 GLN A CA 1
ATOM 3321 C C . GLN A 1 446 ? 21.503 -0.723 -16.252 1.00 83.88 446 GLN A C 1
ATOM 3323 O O . GLN A 1 446 ? 20.775 -1.631 -15.832 1.00 83.88 446 GLN A O 1
ATOM 3328 N N . ILE A 1 447 ? 21.118 0.187 -17.156 1.00 91.25 447 ILE A N 1
ATOM 3329 C CA . ILE A 1 447 ? 19.829 0.232 -17.860 1.00 91.25 447 ILE A CA 1
ATOM 3330 C C . ILE A 1 447 ? 19.930 -0.632 -19.133 1.00 91.25 447 ILE A C 1
ATOM 3332 O O . ILE A 1 447 ? 20.946 -0.561 -19.828 1.00 91.25 447 ILE A O 1
ATOM 3336 N N . PRO A 1 448 ? 18.922 -1.467 -19.453 1.00 93.31 448 PRO A N 1
ATOM 3337 C CA . PRO A 1 448 ? 18.922 -2.266 -20.680 1.00 93.31 448 PRO A CA 1
ATOM 3338 C C . PRO A 1 448 ? 18.799 -1.403 -21.940 1.00 93.31 448 PRO A C 1
ATOM 3340 O O . PRO A 1 448 ? 18.444 -0.225 -21.881 1.00 93.31 448 PRO A O 1
ATOM 3343 N N . GLN A 1 449 ? 18.999 -2.018 -23.107 1.00 94.44 449 GLN A N 1
ATOM 3344 C CA . GLN A 1 449 ? 18.531 -1.402 -24.346 1.00 94.44 449 GLN A CA 1
ATOM 3345 C C . GLN A 1 449 ? 16.999 -1.367 -24.331 1.00 94.44 449 GLN A C 1
ATOM 3347 O O . GLN A 1 449 ? 16.355 -2.299 -23.846 1.00 94.44 449 GLN A O 1
ATOM 3352 N N . TYR A 1 450 ? 16.407 -0.289 -24.838 1.00 96.19 450 TYR A N 1
ATOM 3353 C CA . TYR A 1 450 ? 14.958 -0.171 -24.940 1.00 96.19 450 TYR A CA 1
ATOM 3354 C C . TYR A 1 450 ? 14.533 0.513 -26.239 1.00 96.19 450 TYR A C 1
ATOM 3356 O O . TYR A 1 450 ? 15.232 1.374 -26.770 1.00 96.19 450 TYR A O 1
ATOM 3364 N N . THR A 1 451 ? 13.363 0.133 -26.748 1.00 97.44 451 THR A N 1
ATOM 3365 C CA . THR A 1 451 ? 12.677 0.822 -27.854 1.00 97.44 451 THR A CA 1
ATOM 3366 C C . THR A 1 451 ? 11.331 1.329 -27.360 1.00 97.44 451 THR A C 1
ATOM 3368 O O . THR A 1 451 ? 10.647 0.615 -26.633 1.00 97.44 451 THR A O 1
ATOM 3371 N N . ILE A 1 452 ? 10.930 2.536 -27.763 1.00 97.25 452 ILE A N 1
ATOM 3372 C CA . ILE A 1 452 ? 9.617 3.092 -27.418 1.00 97.25 452 ILE A CA 1
ATOM 3373 C C . ILE A 1 452 ? 8.642 2.830 -28.569 1.00 97.25 452 ILE A C 1
ATOM 3375 O O . ILE A 1 452 ? 8.874 3.276 -29.690 1.00 97.25 452 ILE A O 1
ATOM 3379 N N . HIS A 1 453 ? 7.547 2.129 -28.281 1.00 97.19 453 HIS A N 1
ATOM 3380 C CA . HIS A 1 453 ? 6.373 2.044 -29.144 1.00 97.19 453 HIS A CA 1
ATOM 3381 C C . HIS A 1 453 ? 5.306 2.977 -28.571 1.00 97.19 453 HIS A C 1
ATOM 3383 O O . HIS A 1 453 ? 4.685 2.669 -27.554 1.00 97.19 453 HIS A O 1
ATOM 3389 N N . GLU A 1 454 ? 5.118 4.134 -29.198 1.00 95.12 454 GLU A N 1
ATOM 3390 C CA . GLU A 1 454 ? 4.106 5.109 -28.793 1.00 95.12 454 GLU A CA 1
ATOM 3391 C C . GLU A 1 454 ? 2.761 4.794 -29.459 1.00 95.12 454 GLU A C 1
ATOM 3393 O O . GLU A 1 454 ? 2.695 4.608 -30.675 1.00 95.12 454 GLU A O 1
ATOM 3398 N N . HIS A 1 455 ? 1.692 4.700 -28.668 1.00 91.06 455 HIS A N 1
ATOM 3399 C CA . HIS A 1 455 ? 0.357 4.419 -29.186 1.00 91.06 455 HIS A CA 1
ATOM 3400 C C . HIS A 1 455 ? -0.270 5.671 -29.814 1.00 91.06 455 HIS A C 1
ATOM 3402 O O . HIS A 1 455 ? -0.110 6.784 -29.313 1.00 91.06 455 HIS A O 1
ATOM 3408 N N . ALA A 1 456 ? -0.993 5.488 -30.920 1.00 87.12 456 ALA A N 1
ATOM 3409 C CA . ALA A 1 456 ? -1.560 6.574 -31.712 1.00 87.12 456 ALA A CA 1
ATOM 3410 C C . ALA A 1 456 ? -3.075 6.359 -31.915 1.00 87.12 456 ALA A C 1
ATOM 3412 O O . ALA A 1 456 ? -3.449 5.468 -32.682 1.00 87.12 456 ALA A O 1
ATOM 3413 N N . PRO A 1 457 ? -3.953 7.173 -31.291 1.00 88.06 457 PRO A N 1
ATOM 3414 C CA . PRO A 1 457 ? -3.655 8.269 -30.359 1.00 88.06 457 PRO A CA 1
ATOM 3415 C C . PRO A 1 457 ? -3.161 7.774 -28.988 1.00 88.06 457 PRO A C 1
ATOM 3417 O O . PRO A 1 457 ? -3.406 6.632 -28.612 1.00 88.06 457 PRO A O 1
ATOM 3420 N N . LEU A 1 458 ? -2.526 8.656 -28.211 1.00 89.75 458 LEU A N 1
ATOM 3421 C CA . LEU A 1 458 ? -2.241 8.391 -26.797 1.00 89.75 458 LEU A CA 1
ATOM 3422 C C . LEU A 1 458 ? -3.550 8.340 -25.994 1.00 89.75 458 LEU A C 1
ATOM 3424 O O . LEU A 1 458 ? -4.424 9.192 -26.157 1.00 89.75 458 LEU A O 1
ATOM 3428 N N . LEU A 1 459 ? -3.664 7.348 -25.113 1.00 87.00 459 LEU A N 1
ATOM 3429 C CA . LEU A 1 459 ? -4.882 7.025 -24.374 1.00 87.00 459 LEU A CA 1
ATOM 3430 C C . LEU A 1 459 ? -4.900 7.652 -22.976 1.00 87.00 459 LEU A C 1
ATOM 3432 O O . LEU A 1 459 ? -3.930 7.585 -22.214 1.00 87.00 459 LEU A O 1
ATOM 3436 N N . ASP A 1 460 ? -6.059 8.175 -22.599 1.00 86.50 460 ASP A N 1
ATOM 3437 C CA . ASP A 1 460 ? -6.414 8.401 -21.202 1.00 86.50 460 ASP A CA 1
ATOM 3438 C C . ASP A 1 460 ? -6.959 7.094 -20.605 1.00 86.50 460 ASP A C 1
ATOM 3440 O O . ASP A 1 460 ? -7.882 6.488 -21.151 1.00 86.50 460 ASP A O 1
ATOM 3444 N N . SER A 1 461 ? -6.408 6.672 -19.463 1.00 88.88 461 SER A N 1
ATOM 3445 C CA . SER A 1 461 ? -6.864 5.493 -18.723 1.00 88.88 461 SER A CA 1
ATOM 3446 C C . SER A 1 461 ? -8.351 5.532 -18.377 1.00 88.88 461 SER A C 1
ATOM 3448 O O . SER A 1 461 ? -8.993 4.484 -18.413 1.00 88.88 461 SER A O 1
ATOM 3450 N N . ALA A 1 462 ? -8.917 6.706 -18.081 1.00 87.94 462 ALA A N 1
ATOM 3451 C CA . ALA A 1 462 ? -10.334 6.841 -17.739 1.00 87.94 462 ALA A CA 1
ATOM 3452 C C . ALA A 1 462 ? -11.277 6.548 -18.924 1.00 87.94 462 ALA A C 1
ATOM 3454 O O . ALA A 1 462 ? -12.454 6.262 -18.716 1.00 87.94 462 ALA A O 1
ATOM 3455 N N . ASN A 1 463 ? -10.754 6.581 -20.155 1.00 89.75 463 ASN A N 1
ATOM 3456 C CA . ASN A 1 463 ? -11.495 6.360 -21.397 1.00 89.75 463 ASN A CA 1
ATOM 3457 C C . ASN A 1 463 ? -11.210 4.986 -22.048 1.00 89.75 463 ASN A C 1
ATOM 3459 O O . ASN A 1 463 ? -11.723 4.710 -23.130 1.00 89.75 463 ASN A O 1
ATOM 3463 N N . MET A 1 464 ? -10.404 4.123 -21.415 1.00 93.56 464 MET A N 1
ATOM 3464 C CA . MET A 1 464 ? -10.009 2.827 -21.982 1.00 93.56 464 MET A CA 1
ATOM 3465 C C . MET A 1 464 ? -11.131 1.781 -22.011 1.00 93.56 464 MET A C 1
ATOM 3467 O O . MET A 1 464 ? -11.983 1.691 -21.126 1.00 93.56 464 MET A O 1
ATOM 3471 N N . THR A 1 465 ? -11.059 0.924 -23.025 1.00 95.38 465 THR A N 1
ATOM 3472 C CA . THR A 1 465 ? -12.039 -0.102 -23.385 1.00 95.38 465 THR A CA 1
ATOM 3473 C C . THR A 1 465 ? -11.360 -1.467 -23.606 1.00 95.38 465 THR A C 1
ATOM 3475 O O . THR A 1 465 ? -10.132 -1.553 -23.701 1.00 95.38 465 THR A O 1
ATOM 3478 N N . PRO A 1 466 ? -12.120 -2.570 -23.770 1.00 96.56 466 PRO A N 1
ATOM 3479 C CA . PRO A 1 466 ? -11.535 -3.861 -24.141 1.00 96.56 466 PRO A CA 1
ATOM 3480 C C . PRO A 1 466 ? -10.833 -3.867 -25.510 1.00 96.56 466 PRO A C 1
ATOM 3482 O O . PRO A 1 466 ? -9.964 -4.708 -25.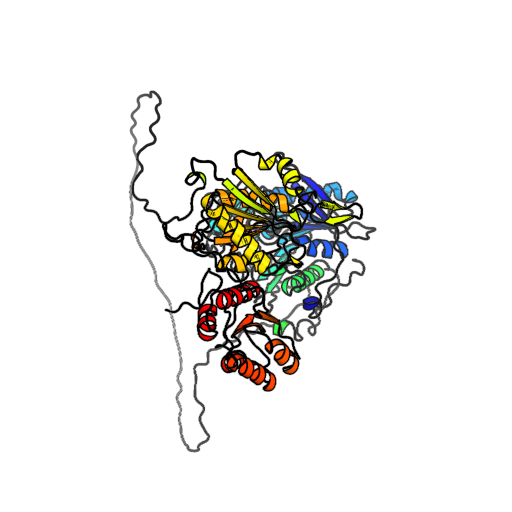744 1.00 96.56 466 PRO A O 1
ATOM 3485 N N . SER A 1 467 ? -11.165 -2.928 -26.403 1.00 97.12 467 SER A N 1
ATOM 3486 C CA . SER A 1 467 ? -10.461 -2.741 -27.678 1.00 97.12 467 SER A CA 1
ATOM 3487 C C . SER A 1 467 ? -9.013 -2.296 -27.463 1.00 97.12 467 SER A C 1
ATOM 3489 O O . SER A 1 467 ? -8.116 -2.772 -28.156 1.00 97.12 467 SER A O 1
ATOM 3491 N N . ASP A 1 468 ? -8.765 -1.459 -26.456 1.00 97.44 468 ASP A N 1
ATOM 3492 C CA . ASP A 1 468 ? -7.426 -0.976 -26.111 1.00 97.44 468 ASP A CA 1
ATOM 3493 C C . ASP A 1 468 ? -6.586 -2.095 -25.479 1.00 97.44 468 ASP A C 1
ATOM 3495 O O . ASP A 1 468 ? -5.418 -2.274 -25.824 1.00 97.44 468 ASP A O 1
ATOM 3499 N N . TRP A 1 469 ? -7.201 -2.946 -24.645 1.00 98.25 469 TRP A N 1
ATOM 3500 C CA . TRP A 1 469 ? -6.564 -4.170 -24.136 1.00 98.25 469 TRP A CA 1
ATOM 3501 C C . TRP A 1 469 ? -6.149 -5.118 -25.271 1.00 98.25 469 TRP A C 1
ATOM 3503 O O . TRP A 1 469 ? -5.049 -5.675 -25.239 1.00 98.25 469 TRP A O 1
ATOM 3513 N N . ASN A 1 470 ? -6.993 -5.274 -26.300 1.00 98.44 470 ASN A N 1
ATOM 3514 C CA . ASN A 1 470 ? -6.645 -6.029 -27.507 1.00 98.44 470 ASN A CA 1
ATOM 3515 C C . ASN A 1 470 ? -5.478 -5.382 -28.266 1.00 98.44 470 ASN A C 1
ATOM 3517 O O . ASN A 1 470 ? -4.585 -6.100 -28.711 1.00 98.44 470 ASN A O 1
ATOM 3521 N N . GLY A 1 471 ? -5.458 -4.050 -28.386 1.00 97.94 471 GLY A N 1
ATOM 3522 C CA . GLY A 1 471 ? -4.361 -3.301 -29.001 1.00 97.94 471 GLY A CA 1
ATOM 3523 C C . GLY A 1 471 ? -3.024 -3.547 -28.297 1.00 97.94 471 GLY A C 1
ATOM 3524 O O . GLY A 1 471 ? -2.051 -3.940 -28.940 1.00 97.94 471 GLY A O 1
ATOM 3525 N N . ILE A 1 472 ? -2.989 -3.418 -26.968 1.00 98.50 472 ILE A N 1
ATOM 3526 C CA . ILE A 1 472 ? -1.783 -3.665 -26.159 1.00 98.50 472 ILE A CA 1
ATOM 3527 C C . ILE A 1 472 ? -1.316 -5.122 -26.305 1.00 98.50 472 ILE A C 1
ATOM 3529 O O . ILE A 1 472 ? -0.136 -5.374 -26.554 1.00 98.50 472 ILE A O 1
ATOM 3533 N N . ALA A 1 473 ? -2.234 -6.091 -26.218 1.00 98.56 473 ALA A N 1
ATOM 3534 C CA . ALA A 1 473 ? -1.903 -7.505 -26.394 1.00 98.56 473 ALA A CA 1
ATOM 3535 C C . ALA A 1 473 ? -1.393 -7.828 -27.812 1.00 98.56 473 ALA A C 1
ATOM 3537 O O . ALA A 1 473 ? -0.508 -8.670 -27.962 1.00 98.56 473 ALA A O 1
ATOM 3538 N N . ALA A 1 474 ? -1.910 -7.151 -28.843 1.00 98.31 474 ALA A N 1
ATOM 3539 C CA . ALA A 1 474 ? -1.452 -7.301 -30.221 1.00 98.31 474 ALA A CA 1
ATOM 3540 C C . ALA A 1 474 ? -0.034 -6.742 -30.429 1.00 98.31 474 ALA A C 1
ATOM 3542 O O . ALA A 1 474 ? 0.769 -7.399 -31.088 1.00 98.31 474 ALA A O 1
ATOM 3543 N N . VAL A 1 475 ? 0.308 -5.594 -29.827 1.00 98.44 475 VAL A N 1
ATOM 3544 C CA . VAL A 1 475 ? 1.677 -5.037 -29.864 1.00 98.44 475 VAL A CA 1
ATOM 3545 C C . VAL A 1 475 ? 2.668 -5.975 -29.166 1.00 98.44 475 VAL A C 1
ATOM 3547 O O . VAL A 1 475 ? 3.715 -6.286 -29.733 1.00 98.44 475 VAL A O 1
ATOM 3550 N N . ILE A 1 476 ? 2.319 -6.494 -27.980 1.00 98.56 476 ILE A N 1
ATOM 3551 C CA . ILE A 1 476 ? 3.145 -7.483 -27.261 1.00 98.56 476 ILE A CA 1
ATOM 3552 C C . ILE A 1 476 ? 3.341 -8.748 -28.110 1.00 98.56 476 ILE A C 1
ATOM 3554 O O . ILE A 1 476 ? 4.451 -9.265 -28.184 1.00 98.56 476 ILE A O 1
ATOM 3558 N N . ALA A 1 477 ? 2.291 -9.242 -28.776 1.00 98.31 477 ALA A N 1
ATOM 3559 C CA . ALA A 1 477 ? 2.372 -10.443 -29.606 1.00 98.31 477 ALA A CA 1
ATOM 3560 C C . ALA A 1 477 ? 3.195 -10.249 -30.885 1.00 98.31 477 ALA A C 1
ATOM 3562 O O . ALA A 1 477 ? 4.001 -11.118 -31.217 1.00 98.31 477 ALA A O 1
ATOM 3563 N N . ALA A 1 478 ? 3.017 -9.122 -31.580 1.00 98.06 478 ALA A N 1
ATOM 3564 C CA . ALA A 1 478 ? 3.750 -8.797 -32.802 1.00 98.06 478 ALA A CA 1
ATOM 3565 C C . ALA A 1 478 ? 5.266 -8.741 -32.563 1.00 98.06 478 ALA A C 1
ATOM 3567 O O . ALA A 1 478 ? 6.032 -9.206 -33.402 1.00 98.06 478 ALA A O 1
ATOM 3568 N N . HIS A 1 479 ? 5.675 -8.241 -31.395 1.00 98.06 479 HIS A N 1
ATOM 3569 C CA . HIS A 1 479 ? 7.073 -8.050 -31.013 1.00 98.06 479 HIS A CA 1
ATOM 3570 C C . HIS A 1 479 ? 7.614 -9.097 -30.026 1.00 98.06 479 HIS A C 1
ATOM 3572 O O . HIS A 1 479 ? 8.725 -8.954 -29.513 1.00 98.06 479 HIS A O 1
ATOM 3578 N N . TYR A 1 480 ? 6.865 -10.174 -29.756 1.00 97.50 480 TYR A N 1
ATOM 3579 C CA . TYR A 1 480 ? 7.196 -11.123 -28.685 1.00 97.50 480 TYR A CA 1
ATOM 3580 C C . TYR A 1 480 ? 8.550 -11.830 -28.861 1.00 97.50 480 TYR A C 1
ATOM 3582 O O . TYR A 1 480 ? 9.169 -12.266 -27.886 1.00 97.50 480 TYR A O 1
ATOM 3590 N N . ASN A 1 481 ? 9.023 -11.947 -30.102 1.00 95.56 481 ASN A N 1
ATOM 3591 C CA . ASN A 1 481 ? 10.300 -12.578 -30.428 1.00 95.56 481 ASN A CA 1
ATOM 3592 C C . ASN A 1 481 ? 11.467 -11.577 -30.516 1.00 95.56 481 ASN A C 1
ATOM 3594 O O . ASN A 1 481 ? 12.608 -12.004 -30.373 1.00 95.56 481 ASN A O 1
ATOM 3598 N N . ASP A 1 482 ? 11.188 -10.279 -30.686 1.00 96.69 482 ASP A N 1
ATOM 3599 C CA . ASP A 1 482 ? 12.192 -9.237 -30.965 1.00 96.69 482 ASP A CA 1
ATOM 3600 C C . ASP A 1 482 ? 12.789 -8.609 -29.684 1.00 96.69 482 ASP A C 1
ATOM 3602 O O . ASP A 1 482 ? 13.873 -8.023 -29.713 1.00 96.69 482 ASP A O 1
ATOM 3606 N N . TYR A 1 483 ? 12.071 -8.727 -28.560 1.00 97.12 483 TYR A N 1
ATOM 3607 C CA . TYR A 1 483 ? 12.402 -8.125 -27.260 1.00 97.12 483 TYR A CA 1
ATOM 3608 C C . TYR A 1 483 ? 12.338 -9.154 -26.135 1.00 97.12 483 TYR A C 1
ATOM 3610 O O . TYR A 1 483 ? 11.500 -10.055 -26.158 1.00 97.12 483 TYR A O 1
ATOM 3618 N N . ASP A 1 484 ? 13.189 -9.018 -25.124 1.00 95.88 484 ASP A N 1
ATOM 3619 C CA . ASP A 1 484 ? 13.298 -9.943 -23.989 1.00 95.88 484 ASP A CA 1
ATOM 3620 C C . ASP A 1 484 ? 12.242 -9.707 -22.902 1.00 95.88 484 ASP A C 1
ATOM 3622 O O . ASP A 1 484 ? 11.924 -10.622 -22.141 1.00 95.88 484 ASP A O 1
ATOM 3626 N N . GLY A 1 485 ? 11.666 -8.506 -22.861 1.00 97.31 485 GLY A N 1
ATOM 3627 C CA . GLY A 1 485 ? 10.650 -8.093 -21.900 1.00 97.31 485 GLY A CA 1
ATOM 3628 C C . GLY A 1 485 ? 9.873 -6.863 -22.368 1.00 97.31 485 GLY A C 1
ATOM 3629 O O . GLY A 1 485 ? 10.278 -6.167 -23.302 1.00 97.31 485 GLY A O 1
ATOM 3630 N N . PHE A 1 486 ? 8.748 -6.604 -21.706 1.00 98.69 486 PHE A N 1
ATOM 3631 C CA . PHE A 1 486 ? 7.783 -5.569 -22.070 1.00 98.69 486 PHE A CA 1
ATOM 3632 C C . PHE A 1 486 ? 7.460 -4.706 -20.852 1.00 98.69 486 PHE A C 1
ATOM 3634 O O . PHE A 1 486 ? 7.136 -5.223 -19.782 1.00 98.69 486 PHE A O 1
ATOM 3641 N N . VAL A 1 487 ? 7.501 -3.388 -21.026 1.00 98.75 487 VAL A N 1
ATOM 3642 C CA . VAL A 1 487 ? 7.027 -2.415 -20.037 1.00 98.75 487 VAL A CA 1
ATOM 3643 C C . VAL A 1 487 ? 5.918 -1.595 -20.688 1.00 98.75 487 VAL A C 1
ATOM 3645 O O . VAL A 1 487 ? 6.105 -1.039 -21.765 1.00 98.75 487 VAL A O 1
ATOM 3648 N N . VAL A 1 488 ? 4.749 -1.539 -20.060 1.00 98.75 488 VAL A N 1
ATOM 3649 C CA . VAL A 1 488 ? 3.552 -0.859 -20.565 1.00 98.75 488 VAL A CA 1
ATOM 3650 C C . VAL A 1 488 ? 3.315 0.382 -19.709 1.00 98.75 488 VAL A C 1
ATOM 3652 O O . VAL A 1 488 ? 2.961 0.265 -18.535 1.00 98.75 488 VAL A O 1
ATOM 3655 N N . LEU A 1 489 ? 3.524 1.567 -20.285 1.00 98.25 489 LEU A N 1
ATOM 3656 C CA . LEU A 1 489 ? 3.305 2.845 -19.606 1.00 98.25 489 LEU A CA 1
ATOM 3657 C C . LEU A 1 489 ? 1.864 3.304 -19.785 1.00 98.25 489 LEU A C 1
ATOM 3659 O O . LEU A 1 489 ? 1.426 3.577 -20.905 1.00 98.25 489 LEU A O 1
ATOM 3663 N N . HIS A 1 490 ? 1.162 3.381 -18.658 1.00 97.81 490 HIS A N 1
ATOM 3664 C CA . HIS A 1 490 ? -0.290 3.390 -18.571 1.00 97.81 490 HIS A CA 1
ATOM 3665 C C . HIS A 1 490 ? -0.767 4.427 -17.537 1.00 97.81 490 HIS A C 1
ATOM 3667 O O . HIS A 1 490 ? -0.102 4.671 -16.529 1.00 97.81 490 HIS A O 1
ATOM 3673 N N . GLY A 1 491 ? -1.942 5.028 -17.747 1.00 95.44 491 GLY A N 1
ATOM 3674 C CA . GLY A 1 491 ? -2.557 5.912 -16.747 1.00 95.44 491 GLY A CA 1
ATOM 3675 C C . GLY A 1 491 ? -3.091 5.122 -15.547 1.00 95.44 491 GLY A C 1
ATOM 3676 O O . GLY A 1 491 ? -3.517 3.974 -15.700 1.00 95.44 491 GLY A O 1
ATOM 3677 N N . THR A 1 492 ? -3.029 5.682 -14.338 1.00 95.94 492 THR A N 1
ATOM 3678 C CA . THR A 1 492 ? -3.193 4.877 -13.115 1.00 95.94 492 THR A CA 1
ATOM 3679 C C . THR A 1 492 ? -4.626 4.387 -12.880 1.00 95.94 492 THR A C 1
ATOM 3681 O O . THR A 1 492 ? -4.797 3.279 -12.378 1.00 95.94 492 THR A O 1
ATOM 3684 N N . ASP A 1 493 ? -5.656 5.131 -13.289 1.00 95.00 493 ASP A N 1
ATOM 3685 C CA . ASP A 1 493 ? -7.052 4.859 -12.893 1.00 95.00 493 ASP A CA 1
ATOM 3686 C C . ASP A 1 493 ? -7.608 3.497 -13.335 1.00 95.00 493 ASP A C 1
ATOM 3688 O O . ASP A 1 493 ? -8.409 2.901 -12.617 1.00 95.00 493 ASP A O 1
ATOM 3692 N N . THR A 1 494 ? -7.160 2.964 -14.476 1.00 97.38 494 THR A N 1
ATOM 3693 C CA . THR A 1 494 ? -7.597 1.649 -14.988 1.00 97.38 494 THR A CA 1
ATOM 3694 C C . THR A 1 494 ? -6.465 0.630 -15.124 1.00 97.38 494 THR A C 1
ATOM 3696 O O . THR A 1 494 ? -6.696 -0.484 -15.594 1.00 97.38 494 THR A O 1
ATOM 3699 N N . MET A 1 495 ? -5.251 0.946 -14.652 1.00 98.56 495 MET A N 1
ATOM 3700 C CA . MET A 1 495 ? -4.068 0.079 -14.794 1.00 98.56 495 MET A CA 1
ATOM 3701 C C . MET A 1 495 ? -4.291 -1.333 -14.223 1.00 98.56 495 MET A C 1
ATOM 3703 O O . MET A 1 495 ? -3.888 -2.313 -14.845 1.00 98.56 495 MET A O 1
ATOM 3707 N N . ALA A 1 496 ? -4.999 -1.458 -13.094 1.00 98.56 496 ALA A N 1
ATOM 3708 C CA . ALA A 1 496 ? -5.344 -2.748 -12.487 1.00 98.56 496 ALA A CA 1
ATOM 3709 C C . ALA A 1 496 ? -6.302 -3.598 -13.353 1.00 98.56 496 ALA A C 1
ATOM 3711 O O . ALA A 1 496 ? -6.166 -4.823 -13.409 1.00 98.56 496 ALA A O 1
ATOM 3712 N N . TYR A 1 497 ? -7.228 -2.965 -14.084 1.00 98.69 497 TYR A N 1
ATOM 3713 C CA . TYR A 1 497 ? -8.120 -3.652 -15.026 1.00 98.69 497 TYR A CA 1
ATOM 3714 C C . TYR A 1 497 ? -7.346 -4.159 -16.245 1.00 98.69 497 TYR A C 1
ATOM 3716 O O . TYR A 1 497 ? -7.498 -5.320 -16.621 1.00 98.69 497 TYR A O 1
ATOM 3724 N N . THR A 1 498 ? -6.469 -3.333 -16.824 1.00 98.81 498 THR A N 1
ATOM 3725 C CA . THR A 1 498 ? -5.630 -3.732 -17.965 1.00 98.81 498 THR A CA 1
ATOM 3726 C C . THR A 1 498 ? -4.621 -4.815 -17.573 1.00 98.81 498 THR A C 1
ATOM 3728 O O . THR A 1 498 ? -4.466 -5.793 -18.304 1.00 98.81 498 THR A O 1
ATOM 3731 N N . ALA A 1 499 ? -3.995 -4.715 -16.394 1.00 98.81 499 ALA A N 1
ATOM 3732 C CA . ALA A 1 499 ? -3.117 -5.756 -15.855 1.00 98.81 499 ALA A CA 1
ATOM 3733 C C . ALA A 1 499 ? -3.866 -7.086 -15.666 1.00 98.81 499 ALA A C 1
ATOM 3735 O O . ALA A 1 499 ? -3.373 -8.145 -16.058 1.00 98.81 499 ALA A O 1
ATOM 3736 N N . SER A 1 500 ? -5.089 -7.025 -15.131 1.00 98.81 500 SER A N 1
ATOM 3737 C CA . SER A 1 500 ? -5.973 -8.184 -14.990 1.00 98.81 500 SER A CA 1
ATOM 3738 C C . SER A 1 500 ? -6.365 -8.790 -16.341 1.00 98.81 500 SER A C 1
ATOM 3740 O O . SER A 1 500 ? -6.295 -10.006 -16.504 1.00 98.81 500 SER A O 1
ATOM 3742 N N . ALA A 1 501 ? -6.745 -7.971 -17.326 1.00 98.75 501 ALA A N 1
ATOM 3743 C CA . ALA A 1 501 ? -7.112 -8.426 -18.667 1.00 98.75 501 ALA A CA 1
ATOM 3744 C C . ALA A 1 501 ? -5.938 -9.122 -19.366 1.00 98.75 501 ALA A C 1
ATOM 3746 O O . ALA A 1 501 ? -6.051 -10.291 -19.748 1.00 98.75 501 ALA A O 1
ATOM 3747 N N . LEU A 1 502 ? -4.787 -8.448 -19.450 1.00 98.88 502 LEU A N 1
ATOM 3748 C CA . LEU A 1 502 ? -3.586 -8.980 -20.089 1.00 98.88 502 LEU A CA 1
ATOM 3749 C C . LEU A 1 502 ? -3.119 -10.289 -19.439 1.00 98.88 502 LEU A C 1
ATOM 3751 O O . LEU A 1 502 ? -2.721 -11.198 -20.166 1.00 98.88 502 LEU A O 1
ATOM 3755 N N . ALA A 1 503 ? -3.235 -10.439 -18.112 1.00 98.69 503 ALA A N 1
ATOM 3756 C CA . ALA A 1 503 ? -2.892 -11.687 -17.426 1.00 98.69 503 ALA A CA 1
ATOM 3757 C C . ALA A 1 503 ? -3.660 -12.895 -17.993 1.00 98.69 503 ALA A C 1
ATOM 3759 O O . ALA A 1 503 ? -3.065 -13.942 -18.248 1.00 98.69 503 ALA A O 1
ATOM 3760 N N . PHE A 1 504 ? -4.967 -12.773 -18.253 1.00 98.75 504 PHE A N 1
ATOM 3761 C CA . PHE A 1 504 ? -5.738 -13.862 -18.864 1.00 98.75 504 PHE A CA 1
ATOM 3762 C C . PHE A 1 504 ? -5.464 -14.001 -20.367 1.00 98.75 504 PHE A C 1
ATOM 3764 O O . PHE A 1 504 ? -5.267 -15.126 -20.842 1.00 98.75 504 PHE A O 1
ATOM 3771 N N . MET A 1 505 ? -5.413 -12.876 -21.091 1.00 98.75 505 MET A N 1
ATOM 3772 C CA . MET A 1 505 ? -5.253 -12.810 -22.550 1.00 98.75 505 MET A CA 1
ATOM 3773 C C . MET A 1 505 ? -3.917 -13.391 -23.033 1.00 98.75 505 MET A C 1
ATOM 3775 O O . MET A 1 505 ? -3.898 -14.116 -24.028 1.00 98.75 505 MET A O 1
ATOM 3779 N N . LEU A 1 506 ? -2.809 -13.107 -22.340 1.00 98.56 506 LEU A N 1
ATOM 3780 C CA . LEU A 1 506 ? -1.457 -13.539 -22.707 1.00 98.56 506 LEU A CA 1
ATOM 3781 C C . LEU A 1 506 ? -1.171 -14.953 -22.173 1.00 98.56 506 LEU A C 1
ATOM 3783 O O . LEU A 1 506 ? -0.692 -15.144 -21.056 1.00 98.56 506 LEU A O 1
ATOM 3787 N N . ARG A 1 507 ? -1.486 -15.978 -22.972 1.00 97.12 507 ARG A N 1
ATOM 3788 C CA . ARG A 1 507 ? -1.259 -17.388 -22.606 1.00 97.12 507 ARG A CA 1
ATOM 3789 C C . ARG A 1 507 ? 0.142 -17.839 -23.015 1.00 97.12 507 ARG A C 1
ATOM 3791 O O . ARG A 1 507 ? 0.636 -17.416 -24.056 1.00 97.12 507 ARG A O 1
ATOM 3798 N N . ASN A 1 508 ? 0.741 -18.740 -22.232 1.00 96.50 508 ASN A N 1
ATOM 3799 C CA . ASN A 1 508 ? 2.130 -19.206 -22.382 1.00 96.50 508 ASN A CA 1
ATOM 3800 C C . ASN A 1 508 ? 3.167 -18.066 -22.282 1.00 96.50 508 ASN A C 1
ATOM 3802 O O . ASN A 1 508 ? 4.171 -18.058 -22.993 1.00 96.50 508 ASN A O 1
ATOM 3806 N N . LEU A 1 509 ? 2.916 -17.084 -21.410 1.00 97.38 509 LEU A N 1
ATOM 3807 C CA . LEU A 1 509 ? 3.827 -15.966 -21.188 1.00 97.38 509 LEU A CA 1
ATOM 3808 C C . LEU A 1 509 ? 5.108 -16.433 -20.472 1.00 97.38 509 LEU A C 1
ATOM 3810 O O . LEU A 1 509 ? 5.055 -17.087 -19.437 1.00 97.38 509 LEU A O 1
ATOM 3814 N N . ARG A 1 510 ? 6.270 -16.114 -21.048 1.00 95.81 510 ARG A N 1
ATOM 3815 C CA . ARG A 1 510 ? 7.611 -16.531 -20.578 1.00 95.81 510 ARG A CA 1
ATOM 3816 C C . ARG A 1 510 ? 8.578 -15.355 -20.391 1.00 95.81 510 ARG A C 1
ATOM 3818 O O . ARG A 1 510 ? 9.715 -15.561 -19.973 1.00 95.81 510 ARG A O 1
ATOM 3825 N N . LYS A 1 511 ? 8.126 -14.147 -20.732 1.00 96.12 511 LYS A N 1
ATOM 3826 C CA . LYS A 1 511 ? 8.853 -12.876 -20.682 1.00 96.12 511 LYS A CA 1
ATOM 3827 C C . LYS A 1 511 ? 8.069 -11.895 -19.798 1.00 96.12 511 LYS A C 1
ATOM 3829 O O . LYS A 1 511 ? 6.838 -11.943 -19.851 1.00 96.12 511 LYS A O 1
ATOM 3834 N N . PRO A 1 512 ? 8.732 -11.020 -19.022 1.00 97.56 512 PRO A N 1
ATOM 3835 C CA . PRO A 1 512 ? 8.051 -10.067 -18.151 1.00 97.56 512 PRO A CA 1
ATOM 3836 C C . PRO A 1 512 ? 7.172 -9.103 -18.951 1.00 97.56 512 PRO A C 1
ATOM 3838 O O . PRO A 1 512 ? 7.611 -8.557 -19.964 1.00 97.56 512 PRO A O 1
ATOM 3841 N N . VAL A 1 513 ? 5.954 -8.863 -18.461 1.00 98.75 513 VAL A N 1
ATOM 3842 C CA . VAL A 1 513 ? 5.065 -7.788 -18.924 1.00 98.75 513 VAL A CA 1
ATOM 3843 C C . VAL A 1 513 ? 4.714 -6.930 -17.712 1.00 98.75 513 VAL A C 1
ATOM 3845 O O . VAL A 1 513 ? 3.897 -7.321 -16.881 1.00 98.75 513 VAL A O 1
ATOM 3848 N N . LEU A 1 514 ? 5.364 -5.776 -17.578 1.00 98.69 514 LEU A N 1
ATOM 3849 C CA . LEU A 1 514 ? 5.221 -4.890 -16.421 1.00 98.69 514 LEU A CA 1
ATOM 3850 C C . LEU A 1 514 ? 4.364 -3.679 -16.784 1.00 98.69 514 LEU A C 1
ATOM 3852 O O . LEU A 1 514 ? 4.777 -2.867 -17.608 1.00 98.69 514 LEU A O 1
ATOM 3856 N N . LEU A 1 515 ? 3.199 -3.517 -16.161 1.00 98.81 515 LEU A N 1
ATOM 3857 C CA . LEU A 1 515 ? 2.453 -2.262 -16.224 1.00 98.81 515 LEU A CA 1
ATOM 3858 C C . LEU A 1 515 ? 3.005 -1.295 -15.178 1.00 98.81 515 LEU A C 1
ATOM 3860 O O . LEU A 1 515 ? 3.177 -1.672 -14.019 1.00 98.81 515 LEU A O 1
ATOM 3864 N N . THR A 1 516 ? 3.263 -0.053 -15.576 1.00 98.56 516 THR A N 1
ATOM 3865 C CA . THR A 1 516 ? 3.648 1.027 -14.662 1.00 98.56 516 THR A CA 1
ATOM 3866 C C . THR A 1 516 ? 3.218 2.391 -15.217 1.00 98.56 516 THR A C 1
ATOM 3868 O O . THR A 1 516 ? 2.609 2.479 -16.285 1.00 98.56 516 THR A O 1
ATOM 3871 N N . GLY A 1 517 ? 3.484 3.470 -14.488 1.00 96.81 517 GLY A N 1
ATOM 3872 C CA . GLY A 1 517 ? 3.076 4.823 -14.855 1.00 96.81 517 GLY A CA 1
ATOM 3873 C C . GLY A 1 517 ? 3.507 5.834 -13.801 1.00 96.81 517 GLY A C 1
ATOM 3874 O O . GLY A 1 517 ? 4.537 5.657 -13.153 1.00 96.81 517 GLY A O 1
ATOM 3875 N N . SER A 1 518 ? 2.713 6.885 -13.609 1.00 96.25 518 SER A N 1
ATOM 3876 C CA . SER A 1 518 ? 2.941 7.855 -12.538 1.00 96.25 518 SER A CA 1
ATOM 3877 C C . SER A 1 518 ? 1.657 8.547 -12.085 1.00 96.25 518 SER A C 1
ATOM 3879 O O . SER A 1 518 ? 0.669 8.604 -12.821 1.00 96.25 518 SER A O 1
ATOM 3881 N N . GLN A 1 519 ? 1.687 9.089 -10.872 1.00 91.69 519 GLN A N 1
ATOM 3882 C CA . GLN A 1 519 ? 0.678 9.994 -10.325 1.00 91.69 519 GLN A CA 1
ATOM 3883 C C . GLN A 1 519 ? 0.992 11.456 -10.692 1.00 91.69 519 GLN A C 1
ATOM 3885 O O . GLN A 1 519 ? 0.077 12.267 -10.813 1.00 91.69 519 GLN A O 1
ATOM 3890 N N . ILE A 1 520 ? 2.269 11.787 -10.923 1.00 91.44 520 ILE A N 1
ATOM 3891 C CA . ILE A 1 520 ? 2.747 13.111 -11.352 1.00 91.44 520 ILE A CA 1
ATOM 3892 C C . ILE A 1 520 ? 3.458 12.998 -12.724 1.00 91.44 520 ILE A C 1
ATOM 3894 O O . ILE A 1 520 ? 4.291 12.101 -12.889 1.00 91.44 520 ILE A O 1
ATOM 3898 N N . PRO A 1 521 ? 3.190 13.870 -13.722 1.00 92.44 521 PRO A N 1
ATOM 3899 C CA . PRO A 1 521 ? 3.813 13.790 -15.055 1.00 92.44 521 PRO A CA 1
ATOM 3900 C C . PRO A 1 521 ? 5.345 13.850 -15.029 1.00 92.44 521 PRO A C 1
ATOM 3902 O O . PRO A 1 521 ? 5.911 14.560 -14.202 1.00 92.44 521 PRO A O 1
ATOM 3905 N N . LEU A 1 522 ? 6.033 13.157 -15.947 1.00 93.44 522 LEU A N 1
ATOM 3906 C CA . LEU A 1 522 ? 7.503 13.017 -15.909 1.00 93.44 522 LEU A CA 1
ATOM 3907 C C . LEU A 1 522 ? 8.266 14.345 -16.095 1.00 93.44 522 LEU A C 1
ATOM 3909 O O . LEU A 1 522 ? 9.442 14.436 -15.749 1.00 93.44 522 LEU A O 1
ATOM 3913 N N . CYS A 1 523 ? 7.610 15.387 -16.613 1.00 88.31 523 CYS A N 1
ATOM 3914 C CA . CYS A 1 523 ? 8.183 16.730 -16.708 1.00 88.31 523 CYS A CA 1
ATOM 3915 C C . CYS A 1 523 ? 8.207 17.511 -15.382 1.00 88.31 523 CYS A C 1
ATOM 3917 O O . CYS A 1 523 ? 8.881 18.536 -15.306 1.00 88.31 523 CYS A O 1
ATOM 3919 N N . GLU A 1 524 ? 7.489 17.057 -14.352 1.00 90.38 524 GLU A N 1
ATOM 3920 C CA . GLU A 1 524 ? 7.387 17.746 -13.064 1.00 90.38 524 GLU A CA 1
ATOM 3921 C C . GLU A 1 524 ? 8.445 17.270 -12.058 1.00 90.38 524 GLU A C 1
ATOM 3923 O O . GLU A 1 524 ? 8.756 16.083 -11.945 1.00 90.38 524 GLU A O 1
ATOM 3928 N N . LEU A 1 525 ? 8.973 18.209 -11.264 1.00 83.94 525 LEU A N 1
ATOM 3929 C CA . LEU A 1 525 ? 10.160 18.014 -10.414 1.00 83.94 525 LEU A CA 1
ATOM 3930 C C . LEU A 1 525 ? 10.047 16.865 -9.393 1.00 83.94 525 LEU A C 1
ATOM 3932 O O . LEU A 1 525 ? 11.063 16.308 -8.984 1.00 83.94 525 LEU A O 1
ATOM 3936 N N . ARG A 1 526 ? 8.827 16.523 -8.961 1.00 88.75 526 ARG A N 1
ATOM 3937 C CA . ARG A 1 526 ? 8.547 15.470 -7.967 1.00 88.75 526 ARG A CA 1
ATOM 3938 C C . ARG A 1 526 ? 7.872 14.232 -8.576 1.00 88.75 526 ARG A C 1
ATOM 3940 O O . ARG A 1 526 ? 7.104 13.572 -7.883 1.00 88.75 526 ARG A O 1
ATOM 3947 N N . SER A 1 527 ? 8.100 13.949 -9.860 1.00 91.69 527 SER A N 1
ATOM 3948 C CA . SER A 1 527 ? 7.494 12.792 -10.528 1.00 91.69 527 SER A CA 1
ATOM 3949 C C . SER A 1 527 ? 8.001 11.455 -9.987 1.00 91.69 527 SER A C 1
ATOM 3951 O O . SER A 1 527 ? 9.166 11.100 -10.163 1.00 91.69 527 SER A O 1
ATOM 3953 N N . ASP A 1 528 ? 7.073 10.670 -9.443 1.00 92.69 528 ASP A N 1
ATOM 3954 C CA . ASP A 1 528 ? 7.209 9.236 -9.166 1.00 92.69 528 ASP A CA 1
ATOM 3955 C C . ASP A 1 528 ? 7.462 8.404 -10.438 1.00 92.69 528 ASP A C 1
ATOM 3957 O O . ASP A 1 528 ? 8.026 7.312 -10.387 1.00 92.69 528 ASP A O 1
ATOM 3961 N N . GLY A 1 529 ? 7.119 8.954 -11.608 1.00 94.38 529 GLY A N 1
ATOM 3962 C CA . GLY A 1 529 ? 7.359 8.333 -12.907 1.00 94.38 529 GLY A CA 1
ATOM 3963 C C . GLY A 1 529 ? 8.832 8.090 -13.224 1.00 94.38 529 GLY A C 1
ATOM 3964 O O . GLY A 1 529 ? 9.118 7.175 -13.991 1.00 94.38 529 GLY A O 1
ATOM 3965 N N . ARG A 1 530 ? 9.768 8.853 -12.636 1.00 93.81 530 ARG A N 1
ATOM 3966 C CA . ARG A 1 530 ? 11.215 8.642 -12.826 1.00 93.81 530 ARG A CA 1
ATOM 3967 C C . ARG A 1 530 ? 11.636 7.273 -12.291 1.00 93.81 530 ARG A C 1
ATOM 3969 O O . ARG A 1 530 ? 12.220 6.474 -13.024 1.00 93.81 530 ARG A O 1
ATOM 3976 N N . ASP A 1 531 ? 11.290 7.006 -11.038 1.00 93.12 531 ASP A N 1
ATOM 3977 C CA . ASP A 1 531 ? 11.751 5.829 -10.305 1.00 93.12 531 ASP A CA 1
ATOM 3978 C C . ASP A 1 531 ? 10.951 4.582 -10.705 1.00 93.12 531 ASP A C 1
ATOM 3980 O O . ASP A 1 531 ? 11.542 3.524 -10.930 1.00 93.12 531 ASP A O 1
ATOM 3984 N N . ASN A 1 532 ? 9.638 4.727 -10.932 1.00 96.38 532 ASN A N 1
ATOM 3985 C CA . ASN A 1 532 ? 8.785 3.691 -11.527 1.00 96.38 532 ASN A CA 1
ATOM 3986 C C . ASN A 1 532 ? 9.335 3.204 -12.887 1.00 96.38 532 ASN A C 1
ATOM 3988 O O . ASN A 1 532 ? 9.492 2.000 -13.105 1.00 96.38 532 ASN A O 1
ATOM 3992 N N . LEU A 1 533 ? 9.672 4.128 -13.799 1.00 96.50 533 LEU A N 1
ATOM 3993 C CA . LEU A 1 533 ? 10.187 3.821 -15.142 1.00 96.50 533 LEU A CA 1
ATOM 3994 C C . LEU A 1 533 ? 11.560 3.138 -15.103 1.00 96.50 533 LEU A C 1
ATOM 3996 O O . LEU A 1 533 ? 11.759 2.109 -15.754 1.00 96.50 533 LEU A O 1
ATOM 4000 N N . ILE A 1 534 ? 12.504 3.697 -14.340 1.00 95.50 534 ILE A N 1
ATOM 4001 C CA . ILE A 1 534 ? 13.860 3.148 -14.198 1.00 95.50 534 ILE A CA 1
ATOM 4002 C C . ILE A 1 534 ? 13.797 1.740 -13.593 1.00 95.50 534 ILE A C 1
ATOM 4004 O O . ILE A 1 534 ? 14.409 0.810 -14.125 1.00 95.50 534 ILE A O 1
ATOM 4008 N N . THR A 1 535 ? 13.004 1.558 -12.535 1.00 95.44 535 THR A N 1
ATOM 4009 C CA . THR A 1 535 ? 12.844 0.262 -11.866 1.00 95.44 535 THR A CA 1
ATOM 4010 C C . THR A 1 535 ? 12.175 -0.758 -12.786 1.00 95.44 535 THR A C 1
ATOM 4012 O O . THR A 1 535 ? 12.652 -1.887 -12.873 1.00 95.44 535 THR A O 1
ATOM 4015 N N . ALA A 1 536 ? 11.151 -0.379 -13.557 1.00 97.19 536 ALA A N 1
ATOM 4016 C CA . ALA A 1 536 ? 10.510 -1.283 -14.512 1.00 97.19 536 ALA A CA 1
ATOM 4017 C C . ALA A 1 536 ? 11.448 -1.754 -15.633 1.00 97.19 536 ALA A C 1
ATOM 4019 O O . ALA A 1 536 ? 11.467 -2.947 -15.941 1.00 97.19 536 ALA A O 1
ATOM 4020 N N . LEU A 1 537 ? 12.276 -0.869 -16.200 1.00 96.44 537 LEU A N 1
ATOM 4021 C CA . LEU A 1 537 ? 13.288 -1.266 -17.186 1.00 96.44 537 LEU A CA 1
ATOM 4022 C C . LEU A 1 537 ? 14.314 -2.241 -16.577 1.00 96.44 537 LEU A C 1
ATOM 4024 O O . LEU A 1 537 ? 14.616 -3.275 -17.174 1.00 96.44 537 LEU A O 1
ATOM 4028 N N . ILE A 1 538 ? 14.808 -1.961 -15.366 1.00 94.56 538 ILE A N 1
ATOM 4029 C CA . ILE A 1 538 ? 15.758 -2.835 -14.659 1.00 94.56 538 ILE A CA 1
ATOM 4030 C C . ILE A 1 538 ? 15.131 -4.203 -14.342 1.00 94.56 538 ILE A C 1
ATOM 4032 O O . ILE A 1 538 ? 15.761 -5.236 -14.584 1.00 94.56 538 ILE A O 1
ATOM 4036 N N . VAL A 1 539 ? 13.895 -4.235 -13.833 1.00 94.81 539 VAL A N 1
ATOM 4037 C CA . VAL A 1 539 ? 13.205 -5.479 -13.460 1.00 94.81 539 VAL A CA 1
ATOM 4038 C C . VAL A 1 539 ? 12.905 -6.334 -14.695 1.00 94.81 539 VAL A C 1
ATOM 4040 O O . VAL A 1 539 ? 13.193 -7.532 -14.678 1.00 94.81 539 VAL A O 1
ATOM 4043 N N . ALA A 1 540 ? 12.414 -5.728 -15.784 1.00 95.50 540 ALA A N 1
ATOM 4044 C CA . ALA A 1 540 ? 12.101 -6.432 -17.031 1.00 95.50 540 ALA A CA 1
ATOM 4045 C C . ALA A 1 540 ? 13.337 -7.046 -17.717 1.00 95.50 540 ALA A C 1
ATOM 4047 O O . ALA A 1 540 ? 13.207 -8.035 -18.435 1.00 95.50 540 ALA A O 1
ATOM 4048 N N . ALA A 1 541 ? 14.532 -6.493 -17.492 1.00 92.50 541 ALA A N 1
ATOM 4049 C CA . ALA A 1 541 ? 15.775 -7.026 -18.045 1.00 92.50 541 ALA A CA 1
ATOM 4050 C C . ALA A 1 541 ? 16.467 -8.070 -17.154 1.00 92.50 541 ALA A C 1
ATOM 4052 O O . ALA A 1 541 ? 17.168 -8.939 -17.672 1.00 92.50 541 ALA A O 1
ATOM 4053 N N . ARG A 1 542 ? 16.317 -7.988 -15.824 1.00 89.00 542 ARG A N 1
ATOM 4054 C CA . ARG A 1 542 ? 17.082 -8.827 -14.880 1.00 89.00 542 ARG A CA 1
ATOM 4055 C C . ARG A 1 542 ? 16.335 -10.052 -14.359 1.00 89.00 542 ARG A C 1
ATOM 4057 O O . ARG A 1 542 ? 16.990 -11.042 -14.042 1.00 89.00 542 ARG A O 1
ATOM 4064 N N . TYR A 1 543 ? 15.003 -10.022 -14.275 1.00 89.06 543 TYR A N 1
ATOM 4065 C CA . TYR A 1 543 ? 14.230 -11.082 -13.616 1.00 89.06 543 TYR A CA 1
ATOM 4066 C C . TYR A 1 543 ? 13.319 -11.834 -14.592 1.00 89.06 543 TYR A C 1
ATOM 4068 O O . TYR A 1 543 ? 12.594 -11.252 -15.397 1.00 89.06 543 TYR A O 1
ATOM 4076 N N . ARG A 1 544 ? 13.327 -13.168 -14.494 1.00 88.69 544 ARG A N 1
ATOM 4077 C CA . ARG A 1 544 ? 12.509 -14.060 -15.330 1.00 88.69 544 ARG A CA 1
ATOM 4078 C C . ARG A 1 544 ? 11.099 -14.191 -14.760 1.00 88.69 544 ARG A C 1
ATOM 4080 O O . ARG A 1 544 ? 10.785 -15.182 -14.110 1.00 88.69 544 ARG A O 1
ATOM 4087 N N . LEU A 1 545 ? 10.259 -13.192 -15.013 1.00 93.44 545 LEU A N 1
ATOM 4088 C CA . LEU A 1 545 ? 8.858 -13.174 -14.586 1.00 93.44 545 LEU A CA 1
ATOM 4089 C C . LEU A 1 545 ? 7.968 -13.720 -15.727 1.00 93.44 545 LEU A C 1
ATOM 4091 O O . LEU A 1 545 ? 7.822 -13.039 -16.741 1.00 93.44 545 LEU A O 1
ATOM 4095 N N . PRO A 1 546 ? 7.365 -14.921 -15.619 1.00 95.56 546 PRO A N 1
ATOM 4096 C CA . PRO A 1 546 ? 6.458 -15.475 -16.635 1.00 95.56 546 PRO A CA 1
ATOM 4097 C C . PRO A 1 546 ? 5.032 -14.901 -16.507 1.00 95.56 546 PRO A C 1
ATOM 4099 O O . PRO A 1 546 ? 4.038 -15.619 -16.609 1.00 95.56 546 PRO A O 1
ATOM 4102 N N . GLU A 1 547 ? 4.921 -13.607 -16.201 1.00 97.50 547 GLU A N 1
ATOM 4103 C CA . GLU A 1 547 ? 3.705 -12.993 -15.669 1.00 97.50 547 GLU A CA 1
ATOM 4104 C C . GLU A 1 547 ? 3.453 -11.582 -16.195 1.00 97.50 547 GLU A C 1
ATOM 4106 O O . GLU A 1 547 ? 4.370 -10.857 -16.592 1.00 97.50 547 GLU A O 1
ATOM 4111 N N . VAL A 1 548 ? 2.178 -11.192 -16.123 1.00 98.81 548 VAL A N 1
ATOM 4112 C CA . VAL A 1 548 ? 1.761 -9.793 -16.169 1.00 98.81 548 VAL A CA 1
ATOM 4113 C C . VAL A 1 548 ? 1.751 -9.260 -14.740 1.00 98.81 548 VAL A C 1
ATOM 4115 O O . VAL A 1 548 ? 0.961 -9.712 -13.907 1.00 98.81 548 VAL A O 1
ATOM 4118 N N . CYS A 1 549 ? 2.615 -8.290 -14.463 1.00 98.75 549 CYS A N 1
ATOM 4119 C CA . CYS A 1 549 ? 2.754 -7.657 -13.156 1.00 98.75 549 CYS A CA 1
ATOM 4120 C C . CYS A 1 549 ? 2.389 -6.171 -13.231 1.00 98.75 549 CYS A C 1
ATOM 4122 O O . CYS A 1 549 ? 2.476 -5.553 -14.292 1.00 98.75 549 CYS A O 1
ATOM 4124 N N . LEU A 1 550 ? 2.019 -5.591 -12.093 1.00 98.75 550 LEU A N 1
ATOM 4125 C CA . LEU A 1 550 ? 1.905 -4.146 -11.911 1.00 98.75 550 LEU A CA 1
ATOM 4126 C C . LEU A 1 550 ? 3.054 -3.696 -11.003 1.00 98.75 550 LEU A C 1
ATOM 4128 O O . LEU A 1 550 ? 3.281 -4.297 -9.955 1.00 98.75 550 LEU A O 1
ATOM 4132 N N . LEU A 1 551 ? 3.799 -2.681 -11.427 1.00 98.12 551 LEU A N 1
ATOM 4133 C CA . LEU A 1 551 ? 4.964 -2.145 -10.728 1.00 98.12 551 LEU A CA 1
ATOM 4134 C C . LEU A 1 551 ? 4.690 -0.683 -10.391 1.00 98.12 551 LEU A C 1
ATOM 4136 O O . LEU A 1 551 ? 4.484 0.124 -11.300 1.00 98.12 551 LEU A O 1
ATOM 4140 N N . PHE A 1 552 ? 4.656 -0.343 -9.103 1.00 96.94 552 PHE A N 1
ATOM 4141 C CA . PHE A 1 552 ? 4.374 1.023 -8.667 1.00 96.94 552 PHE A CA 1
ATOM 4142 C C . PHE A 1 552 ? 4.937 1.293 -7.270 1.00 96.94 552 PHE A C 1
ATOM 4144 O O . PHE A 1 552 ? 4.770 0.467 -6.372 1.00 96.94 552 PHE A O 1
ATOM 4151 N N . GLY A 1 553 ? 5.573 2.450 -7.085 1.00 92.94 553 GLY A N 1
ATOM 4152 C CA . GLY A 1 553 ? 6.199 2.812 -5.816 1.00 92.94 553 GLY A CA 1
ATOM 4153 C C . GLY A 1 553 ? 7.323 1.840 -5.460 1.00 92.94 553 GLY A C 1
ATOM 4154 O O . GLY A 1 553 ? 8.211 1.584 -6.270 1.00 92.94 553 GLY A O 1
ATOM 4155 N N . ASP A 1 554 ? 7.267 1.276 -4.257 1.00 89.19 554 ASP A N 1
ATOM 4156 C CA . ASP A 1 554 ? 8.241 0.322 -3.720 1.00 89.19 554 ASP A CA 1
ATOM 4157 C C . ASP A 1 554 ? 7.873 -1.157 -3.966 1.00 89.19 554 ASP A C 1
ATOM 4159 O O . ASP A 1 554 ? 8.577 -2.039 -3.475 1.00 89.19 554 ASP A O 1
ATOM 4163 N N . CYS A 1 555 ? 6.805 -1.459 -4.721 1.00 95.12 555 CYS A N 1
ATOM 4164 C CA . CYS A 1 555 ? 6.231 -2.808 -4.812 1.00 95.12 555 CYS A CA 1
ATOM 4165 C C . CYS A 1 555 ? 6.072 -3.366 -6.242 1.00 95.12 555 CYS A C 1
ATOM 4167 O O . CYS A 1 555 ? 5.609 -2.691 -7.168 1.00 95.12 555 CYS A O 1
ATOM 4169 N N . LEU A 1 556 ? 6.342 -4.672 -6.391 1.00 98.00 556 LEU A N 1
ATOM 4170 C CA . LEU A 1 556 ? 5.915 -5.493 -7.530 1.00 98.00 556 LEU A CA 1
ATOM 4171 C C . LEU A 1 556 ? 4.680 -6.321 -7.149 1.00 98.00 556 LEU A C 1
ATOM 4173 O O . LEU A 1 556 ? 4.724 -7.131 -6.223 1.00 98.00 556 LEU A O 1
ATOM 4177 N N . LEU A 1 557 ? 3.590 -6.181 -7.898 1.00 98.50 557 LEU A N 1
ATOM 4178 C CA . LEU A 1 557 ? 2.314 -6.862 -7.667 1.00 98.50 557 LEU A CA 1
ATOM 4179 C C . LEU A 1 557 ? 1.985 -7.821 -8.820 1.00 98.50 557 LEU A C 1
ATOM 4181 O O . LEU A 1 557 ? 2.259 -7.522 -9.983 1.00 98.50 557 LEU A O 1
ATOM 4185 N N . ARG A 1 558 ? 1.314 -8.944 -8.533 1.00 98.62 558 ARG A N 1
ATOM 4186 C CA . ARG A 1 558 ? 0.679 -9.771 -9.577 1.00 98.62 558 ARG A CA 1
ATOM 4187 C C . ARG A 1 558 ? -0.454 -8.969 -10.225 1.00 98.62 558 ARG A C 1
ATOM 4189 O O . ARG A 1 558 ? -1.323 -8.461 -9.519 1.00 98.62 558 ARG A O 1
ATOM 4196 N N . GLY A 1 559 ? -0.482 -8.876 -11.556 1.00 98.38 559 GLY A N 1
ATOM 4197 C CA . GLY A 1 559 ? -1.390 -7.976 -12.279 1.00 98.38 559 GLY A CA 1
ATOM 4198 C C . GLY A 1 559 ? -2.874 -8.221 -11.985 1.00 98.38 559 GLY A C 1
ATOM 4199 O O . GLY A 1 559 ? -3.607 -7.283 -11.693 1.00 98.38 559 GLY A O 1
ATOM 4200 N N . CYS A 1 560 ? -3.294 -9.488 -11.949 1.00 98.50 560 CYS A N 1
ATOM 4201 C CA . CYS A 1 560 ? -4.651 -9.919 -11.582 1.00 98.50 560 CYS A CA 1
ATOM 4202 C C . CYS A 1 560 ? -4.920 -9.988 -10.059 1.00 98.50 560 CYS A C 1
ATOM 4204 O O . CYS A 1 560 ? -5.878 -10.628 -9.626 1.00 98.50 560 CYS A O 1
ATOM 4206 N N . ARG A 1 561 ? -4.075 -9.356 -9.236 1.00 98.50 561 ARG A N 1
ATOM 4207 C CA . ARG A 1 561 ? -4.274 -9.168 -7.785 1.00 98.50 561 ARG A CA 1
ATOM 4208 C C . ARG A 1 561 ? -4.218 -7.707 -7.347 1.00 98.50 561 ARG A C 1
ATOM 4210 O O . ARG A 1 561 ? -4.628 -7.409 -6.227 1.00 98.50 561 ARG A O 1
ATOM 4217 N N . ALA A 1 562 ? -3.718 -6.822 -8.206 1.00 98.12 562 ALA A N 1
ATOM 4218 C CA . ALA A 1 562 ? -3.619 -5.402 -7.925 1.00 98.12 562 ALA A CA 1
ATOM 4219 C C . ALA A 1 562 ? -4.995 -4.711 -7.942 1.00 98.12 562 ALA A C 1
ATOM 4221 O O . ALA A 1 562 ? -5.904 -5.117 -8.668 1.00 98.12 562 ALA A O 1
ATOM 4222 N N . THR A 1 563 ? -5.116 -3.634 -7.169 1.00 97.50 563 THR A N 1
ATOM 4223 C CA . THR A 1 563 ? -6.234 -2.679 -7.201 1.00 97.50 563 THR A CA 1
ATOM 4224 C C . THR A 1 563 ? -5.727 -1.285 -6.815 1.00 97.50 563 THR A C 1
ATOM 4226 O O . THR A 1 563 ? -4.766 -1.180 -6.046 1.00 97.50 563 THR A O 1
ATOM 4229 N N . LYS A 1 564 ? -6.319 -0.210 -7.358 1.00 97.00 564 LYS A N 1
ATOM 4230 C CA . LYS A 1 564 ? -5.937 1.177 -7.025 1.00 97.00 564 LYS A CA 1
ATOM 4231 C C . LYS A 1 564 ? -6.688 1.619 -5.766 1.00 97.00 564 LYS A C 1
ATOM 4233 O O . LYS A 1 564 ? -7.898 1.830 -5.818 1.00 97.00 564 LYS A O 1
ATOM 4238 N N . LEU A 1 565 ? -5.982 1.763 -4.643 1.00 90.75 565 LEU A N 1
ATOM 4239 C CA . LEU A 1 565 ? -6.574 2.174 -3.361 1.00 90.75 565 LEU A CA 1
ATOM 4240 C C . LEU A 1 565 ? -6.402 3.665 -3.062 1.00 90.75 565 LEU A C 1
ATOM 4242 O O . LEU A 1 565 ? -7.269 4.254 -2.417 1.00 90.75 565 LEU A O 1
ATOM 4246 N N . SER A 1 566 ? -5.316 4.282 -3.537 1.00 87.62 566 SER A N 1
ATOM 4247 C CA . SER A 1 566 ? -5.037 5.702 -3.312 1.00 87.62 566 SER A CA 1
ATOM 4248 C C . SER A 1 566 ? -5.171 6.486 -4.617 1.00 87.62 566 SER A C 1
ATOM 4250 O O . SER A 1 566 ? -4.541 6.178 -5.629 1.00 87.62 566 SER A O 1
ATOM 4252 N N . ALA A 1 567 ? -6.020 7.516 -4.608 1.00 79.75 567 ALA A N 1
ATOM 4253 C CA . ALA A 1 567 ? -6.205 8.401 -5.758 1.00 79.75 567 ALA A CA 1
ATOM 4254 C C . ALA A 1 567 ? -5.041 9.393 -5.919 1.00 79.75 567 ALA A C 1
ATOM 4256 O O . ALA A 1 567 ? -4.734 9.786 -7.041 1.00 79.75 567 ALA A O 1
ATOM 4257 N N . THR A 1 568 ? -4.383 9.769 -4.816 1.00 71.81 568 THR A N 1
ATOM 4258 C CA . THR A 1 568 ? -3.414 10.881 -4.749 1.00 71.81 568 THR A CA 1
ATOM 4259 C C . THR A 1 568 ? -2.063 10.519 -4.136 1.00 71.81 568 THR A C 1
ATOM 4261 O O . THR A 1 568 ? -1.113 11.277 -4.304 1.00 71.81 568 THR A O 1
ATOM 4264 N N . GLY A 1 569 ? -1.961 9.411 -3.399 1.00 74.19 569 GLY A N 1
ATOM 4265 C CA . GLY A 1 569 ? -0.689 8.932 -2.858 1.00 74.19 569 GLY A CA 1
ATOM 4266 C C . GLY A 1 569 ? 0.173 8.247 -3.922 1.00 74.19 569 GLY A C 1
ATOM 4267 O O . GLY A 1 569 ? -0.322 7.899 -4.998 1.00 74.19 569 GLY A O 1
ATOM 4268 N N . PHE A 1 570 ? 1.463 8.071 -3.624 1.00 80.50 570 PHE A N 1
ATOM 4269 C CA . PHE A 1 570 ? 2.387 7.283 -4.453 1.00 80.50 570 PHE A CA 1
ATOM 4270 C C . PHE A 1 570 ? 2.268 5.775 -4.169 1.00 80.50 570 PHE A C 1
ATOM 4272 O O . PHE A 1 570 ? 2.539 4.957 -5.041 1.00 80.50 570 PHE A O 1
ATOM 4279 N N . ASP A 1 571 ? 1.737 5.418 -3.000 1.00 80.81 571 ASP A N 1
ATOM 4280 C CA . ASP A 1 571 ? 1.175 4.119 -2.615 1.00 80.81 571 ASP A CA 1
ATOM 4281 C C . ASP A 1 571 ? -0.166 3.839 -3.336 1.00 80.81 571 ASP A C 1
ATOM 4283 O O . ASP A 1 571 ? -1.166 3.436 -2.743 1.00 80.81 571 ASP A O 1
ATOM 4287 N N . ALA A 1 572 ? -0.218 4.106 -4.646 1.00 87.00 572 ALA A N 1
ATOM 4288 C CA . ALA A 1 572 ? -1.453 4.102 -5.428 1.00 87.00 572 ALA A CA 1
ATOM 4289 C C . ALA A 1 572 ? -2.131 2.720 -5.489 1.00 87.00 572 ALA A C 1
ATOM 4291 O O . ALA A 1 572 ? -3.364 2.646 -5.518 1.00 87.00 572 ALA A O 1
ATOM 4292 N N . PHE A 1 573 ? -1.347 1.636 -5.485 1.00 96.81 573 PHE A N 1
ATOM 4293 C CA . PHE A 1 573 ? -1.819 0.265 -5.689 1.00 96.81 573 PHE A CA 1
ATOM 4294 C C . PHE A 1 573 ? -1.410 -0.677 -4.555 1.00 96.81 573 PHE A C 1
ATOM 4296 O O . PHE A 1 573 ? -0.259 -0.693 -4.133 1.00 96.81 573 PHE A O 1
ATOM 4303 N N . GLU A 1 574 ? -2.333 -1.548 -4.148 1.00 93.75 574 GLU A N 1
ATOM 4304 C CA . GLU A 1 574 ? -2.060 -2.691 -3.267 1.00 93.75 574 GLU A CA 1
ATOM 4305 C C . GLU A 1 574 ? -2.387 -4.016 -3.972 1.00 93.75 574 GLU A C 1
ATOM 4307 O O . GLU A 1 574 ? -3.159 -4.055 -4.930 1.00 93.75 574 GLU A O 1
ATOM 4312 N N . SER A 1 575 ? -1.860 -5.119 -3.429 1.00 95.56 575 SER A N 1
ATOM 4313 C CA . SER A 1 575 ? -2.342 -6.488 -3.660 1.00 95.56 575 SER A CA 1
ATOM 4314 C C . SER A 1 575 ? -2.975 -7.009 -2.357 1.00 95.56 575 SER A C 1
ATOM 4316 O O . SER A 1 575 ? -2.281 -7.595 -1.526 1.00 95.56 575 SER A O 1
ATOM 4318 N N . PRO A 1 576 ? -4.276 -6.774 -2.101 1.00 89.75 576 PRO A N 1
ATOM 4319 C CA . PRO A 1 576 ? -4.816 -6.886 -0.740 1.00 89.75 576 PRO A CA 1
ATOM 4320 C C . PRO A 1 576 ? -4.971 -8.327 -0.225 1.00 89.75 576 PRO A C 1
ATOM 4322 O O . PRO A 1 576 ? -4.973 -8.563 0.985 1.00 89.75 576 PRO A O 1
ATOM 4325 N N . ASN A 1 577 ? -5.119 -9.285 -1.147 1.00 92.56 577 ASN A N 1
ATOM 4326 C CA . ASN A 1 577 ? -5.421 -10.696 -0.878 1.00 92.56 577 ASN A CA 1
ATOM 4327 C C . ASN A 1 577 ? -4.287 -11.663 -1.280 1.00 92.56 577 ASN A C 1
ATOM 4329 O O . ASN A 1 577 ? -4.436 -12.876 -1.150 1.00 92.56 577 ASN A O 1
ATOM 4333 N N . PHE A 1 578 ? -3.155 -11.152 -1.769 1.00 95.94 578 PHE A N 1
ATOM 4334 C CA . PHE A 1 578 ? -1.991 -11.955 -2.151 1.00 95.94 578 PHE A CA 1
ATOM 4335 C C . PHE A 1 578 ? -0.703 -11.172 -1.844 1.00 95.94 578 PHE A C 1
ATOM 4337 O O . PHE A 1 578 ? -0.699 -9.965 -2.078 1.00 95.94 578 PHE A O 1
ATOM 4344 N N . PRO A 1 579 ? 0.382 -11.785 -1.333 1.00 92.94 579 PRO A N 1
ATOM 4345 C CA . PRO A 1 579 ? 1.599 -11.040 -1.005 1.00 92.94 579 PRO A CA 1
ATOM 4346 C C . PRO A 1 579 ? 2.220 -10.356 -2.231 1.00 92.94 579 PRO A C 1
ATOM 4348 O O . PRO A 1 579 ? 2.036 -10.809 -3.363 1.00 92.94 579 PRO A O 1
ATOM 4351 N N . VAL A 1 580 ? 2.996 -9.293 -2.006 1.00 94.19 580 VAL A N 1
ATOM 4352 C CA . VAL A 1 580 ? 3.784 -8.660 -3.075 1.00 94.19 580 VAL A CA 1
ATOM 4353 C C . VAL A 1 580 ? 4.767 -9.673 -3.678 1.00 94.19 580 VAL A C 1
ATOM 4355 O O . VAL A 1 580 ? 5.336 -10.504 -2.967 1.00 94.19 580 VAL A O 1
ATOM 4358 N N . LEU A 1 581 ? 4.956 -9.620 -4.997 1.00 95.81 581 LEU A N 1
ATOM 4359 C CA . LEU A 1 581 ? 5.922 -10.460 -5.714 1.00 95.81 581 LEU A CA 1
ATOM 4360 C C . LEU A 1 581 ? 7.364 -9.983 -5.507 1.00 95.81 581 LEU A C 1
ATOM 4362 O O . LEU A 1 581 ? 8.298 -10.739 -5.765 1.00 95.81 581 LEU A O 1
ATOM 4366 N N . GLY A 1 582 ? 7.548 -8.748 -5.049 1.00 92.94 582 GLY A N 1
ATOM 4367 C CA . GLY A 1 582 ? 8.846 -8.177 -4.734 1.00 92.94 582 GLY A CA 1
ATOM 4368 C C . GLY A 1 582 ? 8.753 -6.747 -4.217 1.00 92.94 582 GLY A C 1
ATOM 4369 O O . GLY A 1 582 ? 7.684 -6.135 -4.274 1.00 92.94 582 GLY A O 1
ATOM 4370 N N . SER A 1 583 ? 9.879 -6.239 -3.728 1.00 88.88 583 SER A N 1
ATOM 4371 C CA . SER A 1 583 ? 10.021 -4.913 -3.122 1.00 88.88 583 SER A CA 1
ATOM 4372 C C . SER A 1 583 ? 11.296 -4.203 -3.584 1.00 88.88 583 SER A C 1
ATOM 4374 O O . SER A 1 583 ? 12.301 -4.849 -3.897 1.00 88.88 583 SER A O 1
ATOM 4376 N N . PHE A 1 584 ? 11.254 -2.871 -3.621 1.00 86.69 584 PHE A N 1
ATOM 4377 C CA . PHE A 1 584 ? 12.312 -2.003 -4.139 1.00 86.69 584 PHE A CA 1
ATOM 4378 C C . PHE A 1 584 ? 12.818 -1.061 -3.040 1.00 86.69 584 PHE A C 1
ATOM 4380 O O . PHE A 1 584 ? 12.311 0.041 -2.850 1.00 86.69 584 PHE A O 1
ATOM 4387 N N . GLY A 1 585 ? 13.824 -1.518 -2.296 1.00 75.00 585 GLY A N 1
ATOM 4388 C CA . GLY A 1 585 ? 14.570 -0.686 -1.352 1.00 75.00 585 GLY A CA 1
ATOM 4389 C C . GLY A 1 585 ? 15.938 -0.308 -1.920 1.00 75.00 585 GLY A C 1
ATOM 4390 O O . GLY A 1 585 ? 16.105 -0.090 -3.118 1.00 75.00 585 GLY A O 1
ATOM 4391 N N . ILE A 1 586 ? 16.963 -0.338 -1.062 1.00 73.31 586 ILE A N 1
ATOM 4392 C CA . ILE A 1 586 ? 18.381 -0.299 -1.480 1.00 73.31 586 ILE A CA 1
ATOM 4393 C C . ILE A 1 586 ? 18.707 -1.478 -2.427 1.00 73.31 586 ILE A C 1
ATOM 4395 O O . ILE A 1 586 ? 19.621 -1.405 -3.252 1.00 73.31 586 ILE A O 1
ATOM 4399 N N . HIS A 1 587 ? 17.941 -2.567 -2.326 1.00 80.69 587 HIS A N 1
ATOM 4400 C CA . HIS A 1 587 ? 18.006 -3.739 -3.192 1.00 80.69 587 HIS A CA 1
ATOM 4401 C C . HIS A 1 587 ? 16.628 -4.040 -3.799 1.00 80.69 587 HIS A C 1
ATOM 4403 O O . HIS A 1 587 ? 15.593 -3.724 -3.211 1.00 80.69 587 HIS A O 1
ATOM 4409 N N . ILE A 1 588 ? 16.634 -4.659 -4.983 1.00 86.50 588 ILE A N 1
ATOM 4410 C CA . ILE A 1 588 ? 15.439 -5.197 -5.641 1.00 86.50 588 ILE A CA 1
ATOM 4411 C C . ILE A 1 588 ? 15.319 -6.666 -5.234 1.00 86.50 588 ILE A C 1
ATOM 4413 O O . ILE A 1 588 ? 16.125 -7.502 -5.654 1.00 86.50 588 ILE A O 1
ATOM 4417 N N . GLU A 1 589 ? 14.312 -6.977 -4.427 1.00 88.50 589 GLU A N 1
ATOM 4418 C CA . GLU A 1 589 ? 14.067 -8.321 -3.907 1.00 88.50 589 GLU A CA 1
ATOM 4419 C C . GLU A 1 589 ? 12.825 -8.913 -4.569 1.00 88.50 589 GLU A C 1
ATOM 4421 O O . GLU A 1 589 ? 11.738 -8.355 -4.452 1.00 88.50 589 GLU A O 1
ATOM 4426 N N . ILE A 1 590 ? 12.969 -10.045 -5.266 1.00 90.88 590 ILE A N 1
ATOM 4427 C CA . ILE A 1 590 ? 11.860 -10.754 -5.920 1.00 90.88 590 ILE A CA 1
ATOM 4428 C C . ILE A 1 590 ? 11.625 -12.089 -5.210 1.00 90.88 590 ILE A C 1
ATOM 4430 O O . ILE A 1 590 ? 12.522 -12.922 -5.089 1.00 90.88 590 ILE A O 1
ATOM 4434 N N . ALA A 1 591 ? 10.396 -12.321 -4.760 1.00 91.12 591 ALA A N 1
ATOM 4435 C CA . ALA A 1 591 ? 9.994 -13.533 -4.064 1.00 91.12 591 ALA A CA 1
ATOM 4436 C C . ALA A 1 591 ? 9.673 -14.661 -5.062 1.00 91.12 591 ALA A C 1
ATOM 4438 O O . ALA A 1 591 ? 8.510 -15.013 -5.247 1.00 91.12 591 ALA A O 1
ATOM 4439 N N . GLU A 1 592 ? 10.704 -15.259 -5.674 1.00 89.00 592 GLU A N 1
ATOM 4440 C CA . GLU A 1 592 ? 10.593 -16.297 -6.725 1.00 89.00 592 GLU A CA 1
ATOM 4441 C C . GLU A 1 592 ? 9.545 -17.388 -6.425 1.00 89.00 592 GLU A C 1
ATOM 4443 O O . GLU A 1 592 ? 8.767 -17.766 -7.297 1.00 89.00 592 GLU A O 1
ATOM 4448 N N . ARG A 1 593 ? 9.451 -17.827 -5.161 1.00 92.38 593 ARG A N 1
ATOM 4449 C CA . ARG A 1 593 ? 8.471 -18.815 -4.657 1.00 92.38 593 ARG A CA 1
ATOM 4450 C C . ARG A 1 593 ? 6.987 -18.446 -4.842 1.00 92.38 593 ARG A C 1
ATOM 4452 O O . ARG A 1 593 ? 6.131 -19.291 -4.596 1.00 92.38 593 ARG A O 1
ATOM 4459 N N . LEU A 1 594 ? 6.674 -17.188 -5.158 1.00 93.56 594 LEU A N 1
ATOM 4460 C CA . LEU A 1 594 ? 5.313 -16.686 -5.383 1.00 93.56 594 LEU A CA 1
ATOM 4461 C C . LEU A 1 594 ? 4.955 -16.580 -6.870 1.00 93.56 594 LEU A C 1
ATOM 4463 O O . LEU A 1 594 ? 3.775 -16.402 -7.186 1.00 93.56 594 LEU A O 1
ATOM 4467 N N . LEU A 1 595 ? 5.947 -16.668 -7.763 1.00 95.06 595 LEU A N 1
ATOM 4468 C CA . LEU A 1 595 ? 5.763 -16.530 -9.205 1.00 95.06 595 LEU A CA 1
ATOM 4469 C C . LEU A 1 595 ? 5.011 -17.732 -9.796 1.00 95.06 595 LEU A C 1
ATOM 4471 O O . LEU A 1 595 ? 5.077 -18.849 -9.277 1.00 95.06 595 LEU A O 1
ATOM 4475 N N . LEU A 1 596 ? 4.307 -17.513 -10.906 1.00 95.44 596 LEU A N 1
ATOM 4476 C CA . LEU A 1 596 ? 3.720 -18.598 -11.692 1.00 95.44 596 LEU A CA 1
ATOM 4477 C C . LEU A 1 596 ? 4.815 -19.516 -12.272 1.00 95.44 596 LEU A C 1
ATOM 4479 O O . LEU A 1 596 ? 5.918 -19.057 -12.581 1.00 95.44 596 LEU A O 1
ATOM 4483 N N . PRO A 1 597 ? 4.527 -20.816 -12.471 1.00 93.94 597 PRO A N 1
ATOM 4484 C CA . PRO A 1 597 ? 5.470 -21.730 -13.102 1.00 93.94 597 PRO A CA 1
ATOM 4485 C C . PRO A 1 597 ? 5.752 -21.310 -14.550 1.00 93.94 597 PRO A C 1
ATOM 4487 O O . PRO A 1 597 ? 4.832 -21.097 -15.338 1.00 93.94 597 PRO A O 1
ATOM 4490 N N . MET A 1 598 ? 7.037 -21.243 -14.907 1.00 94.75 598 MET A N 1
ATOM 4491 C CA . MET A 1 598 ? 7.507 -20.939 -16.261 1.00 94.75 598 MET A CA 1
ATOM 4492 C C . MET A 1 598 ? 6.906 -21.922 -17.290 1.00 94.75 598 MET A C 1
ATOM 4494 O O . MET A 1 598 ? 7.143 -23.128 -17.169 1.00 94.75 598 MET A O 1
ATOM 4498 N N . PRO A 1 599 ? 6.171 -21.448 -18.317 1.00 93.56 599 PRO A N 1
ATOM 4499 C CA . PRO A 1 599 ? 5.635 -22.311 -19.368 1.00 93.56 599 PRO A CA 1
ATOM 4500 C C . PRO A 1 599 ? 6.702 -23.095 -20.142 1.00 93.56 599 PRO A C 1
ATOM 4502 O O . PRO A 1 599 ? 7.869 -22.695 -20.223 1.00 93.56 599 PRO A O 1
ATOM 4505 N N . ALA A 1 600 ? 6.264 -24.205 -20.746 1.00 91.12 600 ALA A N 1
ATOM 4506 C CA . ALA A 1 600 ? 7.103 -25.118 -21.519 1.00 91.12 600 ALA A CA 1
ATOM 4507 C C . ALA A 1 600 ? 7.901 -24.394 -22.620 1.00 91.12 600 ALA A C 1
ATOM 4509 O O . ALA A 1 600 ? 7.450 -23.406 -23.203 1.00 91.12 600 ALA A O 1
ATOM 4510 N N . ALA A 1 601 ? 9.119 -24.874 -22.884 1.00 87.00 601 ALA A N 1
ATOM 4511 C CA . ALA A 1 601 ? 10.104 -24.141 -23.680 1.00 87.00 601 ALA A CA 1
ATOM 4512 C C . ALA A 1 601 ? 9.717 -23.965 -25.161 1.00 87.00 601 ALA A C 1
ATOM 4514 O O . ALA A 1 601 ? 10.175 -23.021 -25.805 1.00 87.00 601 ALA A O 1
ATOM 4515 N N . ASP A 1 602 ? 8.877 -24.867 -25.655 1.00 89.00 602 ASP A N 1
ATOM 4516 C CA . ASP A 1 602 ? 8.324 -24.989 -27.001 1.00 89.00 602 ASP A CA 1
ATOM 4517 C C . ASP A 1 602 ? 6.925 -24.362 -27.154 1.00 89.00 602 ASP A C 1
ATOM 4519 O O . ASP A 1 602 ? 6.450 -24.204 -28.277 1.00 89.00 602 ASP A O 1
ATOM 4523 N N . ALA A 1 603 ? 6.266 -23.976 -26.055 1.00 90.94 603 ALA A N 1
ATOM 4524 C CA . ALA A 1 603 ? 4.935 -23.381 -26.091 1.00 90.94 603 ALA A CA 1
ATOM 4525 C C . ALA A 1 603 ? 5.000 -21.907 -26.557 1.00 90.94 603 ALA A C 1
ATOM 4527 O O . ALA A 1 603 ? 5.545 -21.066 -25.834 1.00 90.94 603 ALA A O 1
ATOM 4528 N N . PRO A 1 604 ? 4.437 -21.549 -27.731 1.00 93.19 604 PRO A N 1
ATOM 4529 C CA . PRO A 1 604 ? 4.429 -20.168 -28.206 1.00 93.19 604 PRO A CA 1
ATOM 4530 C C . PRO A 1 604 ? 3.423 -19.322 -27.417 1.00 93.19 604 PRO A C 1
ATOM 4532 O O . PRO A 1 604 ? 2.403 -19.843 -26.953 1.00 93.19 604 PRO A O 1
ATOM 4535 N N . LEU A 1 605 ? 3.668 -18.008 -27.324 1.00 97.31 605 LEU A N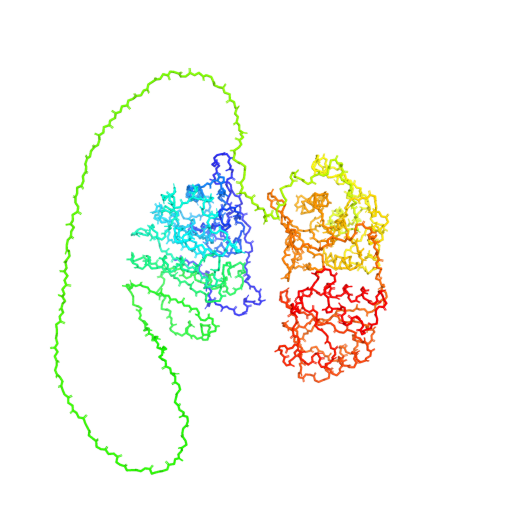 1
ATOM 4536 C CA . LEU A 1 605 ? 2.677 -17.053 -26.818 1.00 97.31 605 LEU A CA 1
ATOM 4537 C C . LEU A 1 605 ? 1.382 -17.181 -27.636 1.00 97.31 605 LEU A C 1
ATOM 4539 O O . LEU A 1 605 ? 1.411 -17.127 -28.864 1.00 97.31 605 LEU A O 1
ATOM 4543 N N . ALA A 1 606 ? 0.246 -17.322 -26.956 1.00 96.88 606 ALA A N 1
ATOM 4544 C CA . ALA A 1 606 ? -1.054 -17.494 -27.595 1.00 96.88 606 ALA A CA 1
ATOM 4545 C C . ALA A 1 606 ? -2.077 -16.499 -27.036 1.00 96.88 606 ALA A C 1
ATOM 4547 O O . ALA A 1 606 ? -2.748 -16.776 -26.038 1.00 96.88 606 ALA A O 1
ATOM 4548 N N . VAL A 1 607 ? -2.225 -15.351 -27.702 1.00 98.12 607 VAL A N 1
ATOM 4549 C CA . VAL A 1 607 ? -3.184 -14.314 -27.299 1.00 98.12 607 VAL A CA 1
ATOM 4550 C C . VAL A 1 607 ? -4.626 -14.776 -27.510 1.00 98.12 607 VAL A C 1
ATOM 4552 O O . VAL A 1 607 ? -4.978 -15.312 -28.558 1.00 98.12 607 VAL A O 1
ATOM 4555 N N . GLN A 1 608 ? -5.463 -14.548 -26.502 1.00 98.12 608 GLN A N 1
ATOM 4556 C CA . GLN A 1 608 ? -6.920 -14.553 -26.609 1.00 98.12 608 GLN A CA 1
ATOM 4557 C C . GLN A 1 608 ? -7.399 -13.101 -26.553 1.00 98.12 608 GLN A C 1
ATOM 4559 O O . GLN A 1 608 ? -7.158 -12.428 -25.555 1.00 98.12 608 GLN A O 1
ATOM 4564 N N . THR A 1 609 ? -8.076 -12.619 -27.593 1.00 97.94 609 THR A N 1
ATOM 4565 C CA . THR A 1 609 ? -8.719 -11.297 -27.577 1.00 97.94 609 THR A CA 1
ATOM 4566 C C . THR A 1 609 ? -9.987 -11.306 -26.721 1.00 97.94 609 THR A C 1
ATOM 4568 O O . THR A 1 609 ? -10.600 -12.356 -26.499 1.00 97.94 609 THR A O 1
ATOM 4571 N N . ILE A 1 610 ? -10.379 -10.129 -26.236 1.00 97.75 610 ILE A N 1
ATOM 4572 C CA . ILE A 1 610 ? -11.651 -9.893 -25.551 1.00 97.75 610 ILE A CA 1
ATOM 4573 C C . ILE A 1 610 ? -12.624 -9.229 -26.527 1.00 97.75 610 ILE A C 1
ATOM 4575 O O . ILE A 1 610 ? -12.264 -8.273 -27.206 1.00 97.75 610 ILE A O 1
ATOM 4579 N N . ASP A 1 611 ? -13.857 -9.719 -26.588 1.00 97.12 611 ASP A N 1
ATOM 4580 C CA . ASP A 1 611 ? -14.941 -9.097 -27.347 1.00 97.12 611 ASP A CA 1
ATOM 4581 C C . ASP A 1 611 ? -15.354 -7.761 -26.678 1.00 97.12 611 ASP A C 1
ATOM 4583 O O . ASP A 1 611 ? -15.739 -7.766 -25.498 1.00 97.12 611 ASP A O 1
ATOM 4587 N N . PRO A 1 612 ? -15.252 -6.606 -27.373 1.00 94.19 612 PRO A N 1
ATOM 4588 C CA . PRO A 1 612 ? -15.664 -5.314 -26.826 1.00 94.19 612 PRO A CA 1
ATOM 4589 C C . PRO A 1 612 ? -17.170 -5.236 -26.556 1.00 94.19 612 PRO A C 1
ATOM 4591 O O . PRO A 1 612 ? -17.570 -4.755 -25.492 1.00 94.19 612 PRO A O 1
ATOM 4594 N N . GLU A 1 613 ? -17.988 -5.779 -27.464 1.00 93.31 613 GLU A N 1
ATOM 4595 C CA . GLU A 1 613 ? -19.458 -5.710 -27.434 1.00 93.31 613 GLU A CA 1
ATOM 4596 C C . GLU A 1 613 ? -20.070 -6.628 -26.366 1.00 93.31 613 GLU A C 1
ATOM 4598 O O . GLU A 1 613 ? -21.250 -6.523 -26.020 1.00 93.31 613 GLU A O 1
ATOM 4603 N N . LEU A 1 614 ? -19.265 -7.530 -25.800 1.00 94.25 614 LEU A N 1
ATOM 4604 C CA . LEU A 1 614 ? -19.697 -8.467 -24.778 1.00 94.25 614 LEU A CA 1
ATOM 4605 C C . LEU A 1 614 ? -20.218 -7.735 -23.529 1.00 94.25 614 LEU A C 1
ATOM 4607 O O . LEU A 1 614 ? -19.471 -7.126 -22.756 1.00 94.25 614 LEU A O 1
ATOM 4611 N N . ALA A 1 615 ? -21.514 -7.889 -23.273 1.00 94.12 615 ALA A N 1
ATOM 4612 C CA . ALA A 1 615 ? -22.198 -7.333 -22.115 1.00 94.12 615 ALA A CA 1
ATOM 4613 C C . ALA A 1 615 ? -21.838 -8.081 -20.809 1.00 94.12 615 ALA A C 1
ATOM 4615 O O . ALA A 1 615 ? -22.580 -8.942 -20.329 1.00 94.12 615 ALA A O 1
ATOM 4616 N N . VAL A 1 616 ? -20.694 -7.734 -20.210 1.00 96.19 616 VAL A N 1
ATOM 4617 C CA . VAL A 1 616 ? -20.349 -8.046 -18.810 1.00 96.19 616 VAL A CA 1
ATOM 4618 C C . VAL A 1 616 ? -20.165 -6.743 -18.038 1.00 96.19 616 VAL A C 1
ATOM 4620 O O . VAL A 1 616 ? -19.426 -5.861 -18.485 1.00 96.19 616 VAL A O 1
ATOM 4623 N N . GLY A 1 617 ? -20.817 -6.647 -16.878 1.00 94.62 617 GLY A N 1
ATOM 4624 C CA . GLY A 1 617 ? -20.755 -5.491 -15.983 1.00 94.62 617 GLY A CA 1
ATOM 4625 C C . GLY A 1 617 ? -20.415 -5.862 -14.539 1.00 94.62 617 GLY A C 1
ATOM 4626 O O . GLY A 1 617 ? -20.299 -7.039 -14.189 1.00 94.62 617 GLY A O 1
ATOM 4627 N N . ALA A 1 618 ? -20.300 -4.837 -13.697 1.00 95.69 618 ALA A N 1
ATOM 4628 C CA . ALA A 1 618 ? -20.180 -4.953 -12.247 1.00 95.69 618 ALA A CA 1
ATOM 4629 C C . ALA A 1 618 ? -21.324 -4.189 -11.557 1.00 95.69 618 ALA A C 1
ATOM 4631 O O . ALA A 1 618 ? -21.851 -3.221 -12.110 1.00 95.69 618 ALA A O 1
ATOM 4632 N N . LEU A 1 619 ? -21.724 -4.624 -10.361 1.00 96.12 619 LEU A N 1
ATOM 4633 C CA . LEU A 1 619 ? -22.720 -3.941 -9.538 1.00 96.12 619 LEU A CA 1
ATOM 4634 C C . LEU A 1 619 ? -22.391 -4.067 -8.050 1.00 96.12 619 LEU A C 1
ATOM 4636 O O . LEU A 1 619 ? -22.337 -5.171 -7.501 1.00 96.12 619 LEU A O 1
ATOM 4640 N N . ARG A 1 620 ? -22.305 -2.919 -7.378 1.00 96.31 620 ARG A N 1
ATOM 4641 C CA . ARG A 1 620 ? -22.148 -2.825 -5.929 1.00 96.31 620 ARG A CA 1
ATOM 4642 C C . ARG A 1 620 ? -23.499 -2.807 -5.215 1.00 96.31 620 ARG A C 1
ATOM 4644 O O . ARG A 1 620 ? -24.334 -1.942 -5.475 1.00 96.31 620 ARG A O 1
ATOM 4651 N N . LEU A 1 621 ? -23.721 -3.748 -4.294 1.00 94.19 621 LEU A N 1
ATOM 4652 C CA . LEU A 1 621 ? -24.900 -3.729 -3.421 1.00 94.19 621 LEU A CA 1
ATOM 4653 C C . LEU A 1 621 ? -24.835 -2.555 -2.428 1.00 94.19 621 LEU A C 1
ATOM 4655 O O . LEU A 1 621 ? -23.783 -2.263 -1.868 1.00 94.19 621 LEU A O 1
ATOM 4659 N N . PHE A 1 622 ? -25.972 -1.925 -2.142 1.00 94.62 622 PHE A N 1
ATOM 4660 C CA . PHE A 1 622 ? -26.098 -0.940 -1.063 1.00 94.62 622 PHE A CA 1
ATOM 4661 C C . PHE A 1 622 ? -27.443 -1.101 -0.330 1.00 94.62 622 PHE A C 1
ATOM 4663 O O . PHE A 1 622 ? -28.391 -1.648 -0.907 1.00 94.62 622 PHE A O 1
ATOM 4670 N N . PRO A 1 623 ? -27.565 -0.684 0.947 1.00 92.94 623 PRO A N 1
ATOM 4671 C CA . PRO A 1 623 ? -28.815 -0.819 1.693 1.00 92.94 623 PRO A CA 1
ATOM 4672 C C . PRO A 1 623 ? -29.977 -0.111 0.982 1.00 92.94 623 PRO A C 1
ATOM 4674 O O . PRO A 1 623 ? -29.905 1.082 0.704 1.00 92.94 623 PRO A O 1
ATOM 4677 N N . GLY A 1 624 ? -31.045 -0.853 0.676 1.00 90.31 624 GLY A N 1
ATOM 4678 C CA . GLY A 1 624 ? -32.198 -0.341 -0.075 1.00 90.31 624 GLY A CA 1
ATOM 4679 C C . GLY A 1 624 ? -32.087 -0.422 -1.606 1.00 90.31 624 GLY A C 1
ATOM 4680 O O . GLY A 1 624 ? -32.981 0.075 -2.290 1.00 90.31 624 GLY A O 1
ATOM 4681 N N . ILE A 1 625 ? -31.046 -1.055 -2.167 1.00 91.81 625 ILE A N 1
ATOM 4682 C CA . ILE A 1 625 ? -30.983 -1.342 -3.609 1.00 91.81 625 ILE A CA 1
ATOM 4683 C C . ILE A 1 625 ? -32.189 -2.194 -4.046 1.00 91.81 625 ILE A C 1
ATOM 4685 O O . ILE A 1 625 ? -32.472 -3.236 -3.461 1.00 91.81 625 ILE A O 1
ATOM 4689 N N . SER A 1 626 ? -32.932 -1.738 -5.059 1.00 92.00 626 SER A N 1
ATOM 4690 C CA . SER A 1 626 ? -34.204 -2.375 -5.432 1.00 92.00 626 SER A CA 1
ATOM 4691 C C . SER A 1 626 ? -34.034 -3.530 -6.424 1.00 92.00 626 SER A C 1
ATOM 4693 O O . SER A 1 626 ? -33.328 -3.405 -7.429 1.00 92.00 626 SER A O 1
ATOM 4695 N N . ALA A 1 627 ? -34.786 -4.615 -6.216 1.00 93.19 627 ALA A N 1
ATOM 4696 C CA . ALA A 1 627 ? -34.882 -5.729 -7.163 1.00 93.19 627 ALA A CA 1
ATOM 4697 C C . ALA A 1 627 ? -35.263 -5.272 -8.590 1.00 93.19 627 ALA A C 1
ATOM 4699 O O . ALA A 1 627 ? -34.750 -5.803 -9.572 1.00 93.19 627 ALA A O 1
ATOM 4700 N N . ARG A 1 628 ? -36.099 -4.228 -8.722 1.00 93.00 628 ARG A N 1
ATOM 4701 C CA . ARG A 1 628 ? -36.488 -3.633 -10.016 1.00 93.00 628 ARG A CA 1
ATOM 4702 C C . ARG A 1 628 ? -35.314 -2.986 -10.760 1.00 93.00 628 ARG A C 1
ATOM 4704 O O . ARG A 1 628 ? -35.265 -3.083 -11.984 1.00 93.00 628 ARG A O 1
ATOM 4711 N N . LEU A 1 629 ? -34.392 -2.326 -10.055 1.00 91.44 629 LEU A N 1
ATOM 4712 C CA . LEU A 1 629 ? -33.173 -1.779 -10.662 1.00 91.44 629 LEU A CA 1
ATOM 4713 C C . LEU A 1 629 ? -32.266 -2.919 -11.139 1.00 91.44 629 LEU A C 1
ATOM 4715 O O . LEU A 1 629 ? -31.816 -2.921 -12.281 1.00 91.44 629 LEU A O 1
ATOM 4719 N N . ILE A 1 630 ? -32.067 -3.920 -10.281 1.00 93.38 630 ILE A N 1
ATOM 4720 C CA . ILE A 1 630 ? -31.205 -5.076 -10.550 1.00 93.38 630 ILE A CA 1
ATOM 4721 C C . ILE A 1 630 ? -31.735 -5.902 -11.732 1.00 93.38 630 ILE A C 1
ATOM 4723 O O . ILE A 1 630 ? -30.949 -6.326 -12.575 1.00 93.38 630 ILE A O 1
ATOM 4727 N N . ALA A 1 631 ? -33.056 -6.044 -11.870 1.00 93.88 631 ALA A N 1
ATOM 4728 C CA . ALA A 1 631 ? -33.679 -6.687 -13.026 1.00 93.88 631 ALA A CA 1
ATOM 4729 C C . ALA A 1 631 ? -33.309 -5.999 -14.351 1.00 93.88 631 ALA A C 1
ATOM 4731 O O . ALA A 1 631 ? -32.950 -6.688 -15.301 1.00 93.88 631 ALA A O 1
ATOM 4732 N N . ARG A 1 632 ? -33.316 -4.656 -14.398 1.00 92.94 632 ARG A N 1
ATOM 4733 C CA . ARG A 1 632 ? -32.910 -3.888 -15.590 1.00 92.94 632 ARG A CA 1
ATOM 4734 C C . ARG A 1 632 ? -31.417 -3.997 -15.886 1.00 92.94 632 ARG A C 1
ATOM 4736 O O . ARG A 1 632 ? -31.047 -4.130 -17.046 1.00 92.94 632 ARG A O 1
ATOM 4743 N N . VAL A 1 633 ? -30.566 -4.005 -14.858 1.00 92.69 633 VAL A N 1
ATOM 4744 C CA . VAL A 1 633 ? -29.121 -4.250 -15.028 1.00 92.69 633 VAL A CA 1
ATOM 4745 C C . VAL A 1 633 ? -28.861 -5.662 -15.577 1.00 92.69 633 VAL A C 1
ATOM 4747 O O . VAL A 1 633 ? -27.959 -5.843 -16.383 1.00 92.69 633 VAL A O 1
ATOM 4750 N N . LEU A 1 634 ? -29.675 -6.656 -15.208 1.00 93.62 634 LEU A N 1
ATOM 4751 C CA . LEU A 1 634 ? -29.557 -8.056 -15.648 1.00 93.62 634 LEU A CA 1
ATOM 4752 C C . LEU A 1 634 ? -30.287 -8.390 -16.965 1.00 93.62 634 LEU A C 1
ATOM 4754 O O . LEU A 1 634 ? -30.305 -9.557 -17.364 1.00 93.62 634 LEU A O 1
ATOM 4758 N N . GLU A 1 635 ? -30.922 -7.426 -17.633 1.00 89.81 635 GLU A N 1
ATOM 4759 C CA . GLU A 1 635 ? -31.592 -7.652 -18.924 1.00 89.81 635 GLU A CA 1
ATOM 4760 C C . GLU A 1 635 ? -30.607 -7.845 -20.099 1.00 89.81 635 GLU A C 1
ATOM 4762 O O . GLU A 1 635 ? -30.776 -8.835 -20.811 1.00 89.81 635 GLU A O 1
ATOM 4767 N N . PRO A 1 636 ? -29.568 -7.002 -20.297 1.00 92.31 636 PRO A N 1
ATOM 4768 C CA . PRO A 1 636 ? -28.615 -7.165 -21.404 1.00 92.31 636 PRO A CA 1
ATOM 4769 C C . PRO A 1 636 ? -27.395 -8.050 -21.086 1.00 92.31 636 PRO A C 1
ATOM 4771 O O . PRO A 1 636 ? -26.675 -8.440 -22.001 1.00 92.31 636 PRO A O 1
ATOM 4774 N N . LEU A 1 637 ? -27.103 -8.330 -19.810 1.00 95.69 637 LEU A N 1
ATOM 4775 C CA . LEU A 1 637 ? -25.823 -8.923 -19.401 1.00 95.69 637 LEU A CA 1
ATOM 4776 C C . LEU A 1 637 ? -25.734 -10.438 -19.638 1.00 95.69 637 LEU A C 1
ATOM 4778 O O . LEU A 1 637 ? -26.602 -11.193 -19.212 1.00 95.69 637 LEU A O 1
ATOM 4782 N N . SER A 1 638 ? -24.603 -10.892 -20.184 1.00 95.38 638 SER A N 1
ATOM 4783 C CA . SER A 1 638 ? -24.171 -12.302 -20.157 1.00 95.38 638 SER A CA 1
ATOM 4784 C C . SER A 1 638 ? -23.493 -12.678 -18.831 1.00 95.38 638 SER A C 1
ATOM 4786 O O . SER A 1 638 ? -23.543 -13.833 -18.396 1.00 95.38 638 SER A O 1
ATOM 4788 N N . GLY A 1 639 ? -22.895 -11.701 -18.142 1.00 97.19 639 GLY A N 1
ATOM 4789 C CA . GLY A 1 639 ? -22.252 -11.894 -16.844 1.00 97.19 639 GLY A CA 1
ATOM 4790 C C . GLY A 1 639 ? -22.295 -10.653 -15.954 1.00 97.19 639 GLY A C 1
ATOM 4791 O O . GLY A 1 639 ? -22.335 -9.525 -16.446 1.00 97.19 639 GLY A O 1
ATOM 4792 N N . LEU A 1 640 ? -22.272 -10.871 -14.640 1.00 98.12 640 LEU A N 1
ATOM 4793 C CA . LEU A 1 640 ? -22.269 -9.819 -13.626 1.00 98.12 640 LEU A CA 1
ATOM 4794 C C . LEU A 1 640 ? -21.273 -10.147 -12.510 1.00 98.12 640 LEU A C 1
ATOM 4796 O O . LEU A 1 640 ? -21.389 -11.194 -11.872 1.00 98.12 640 LEU A O 1
ATOM 4800 N N . VAL A 1 641 ? -20.362 -9.220 -12.216 1.00 98.31 641 VAL A N 1
ATOM 4801 C CA . VAL A 1 641 ? -19.637 -9.188 -10.937 1.00 98.31 641 VAL A CA 1
ATOM 4802 C C . VAL A 1 641 ? -20.511 -8.460 -9.915 1.00 98.31 641 VAL A C 1
ATOM 4804 O O . VAL A 1 641 ? -20.810 -7.281 -10.073 1.00 98.31 641 VAL A O 1
ATOM 4807 N N . LEU A 1 642 ? -20.964 -9.163 -8.882 1.00 97.38 642 LEU A N 1
ATOM 4808 C CA . LEU A 1 642 ? -21.801 -8.624 -7.815 1.00 97.38 642 LEU A CA 1
ATOM 4809 C C . LEU A 1 642 ? -20.940 -8.399 -6.568 1.00 97.38 642 LEU A C 1
ATOM 4811 O O . LEU A 1 642 ? -20.577 -9.359 -5.888 1.00 97.38 642 LEU A O 1
ATOM 4815 N N . GLU A 1 643 ? -20.620 -7.147 -6.247 1.00 97.44 643 GLU A N 1
ATOM 4816 C CA . GLU A 1 643 ? -19.891 -6.828 -5.017 1.00 97.44 643 GLU A CA 1
ATOM 4817 C C . GLU A 1 643 ? -20.864 -6.849 -3.827 1.00 97.44 643 GLU A C 1
ATOM 4819 O O . GLU A 1 643 ? -21.761 -6.005 -3.701 1.00 97.44 643 GLU A O 1
ATOM 4824 N N . ALA A 1 644 ? -20.674 -7.808 -2.925 1.00 94.88 644 ALA A N 1
ATOM 4825 C CA . ALA A 1 644 ? -21.529 -8.070 -1.772 1.00 94.88 644 ALA A CA 1
ATOM 4826 C C . ALA A 1 644 ? -20.829 -7.770 -0.430 1.00 94.88 644 ALA A C 1
ATOM 4828 O O . ALA A 1 644 ? -19.619 -7.545 -0.367 1.00 94.88 644 ALA A O 1
ATOM 4829 N N . TYR A 1 645 ? -21.584 -7.741 0.674 1.00 93.00 645 TYR A N 1
ATOM 4830 C CA . TYR A 1 645 ? -21.062 -7.289 1.970 1.00 93.00 645 TYR A CA 1
ATOM 4831 C C . TYR A 1 645 ? -20.238 -8.370 2.688 1.00 93.00 645 TYR A C 1
ATOM 4833 O O . TYR A 1 645 ? -20.718 -9.494 2.887 1.00 93.00 645 TYR A O 1
ATOM 4841 N N . GLY A 1 646 ? -19.039 -8.024 3.168 1.00 89.62 646 GLY A N 1
ATOM 4842 C CA . GLY A 1 646 ? -18.193 -8.930 3.955 1.00 89.62 646 GLY A CA 1
ATOM 4843 C C . GLY A 1 646 ? -17.889 -10.224 3.197 1.00 89.62 646 GLY A C 1
ATOM 4844 O O . GLY A 1 646 ? -17.492 -10.178 2.038 1.00 89.62 646 GLY A O 1
ATOM 4845 N N . ALA A 1 647 ? -18.152 -11.382 3.805 1.00 88.31 647 ALA A N 1
ATOM 4846 C CA . ALA A 1 647 ? -17.949 -12.705 3.195 1.00 88.31 647 ALA A CA 1
ATOM 4847 C C . ALA A 1 647 ? -18.935 -13.071 2.050 1.00 88.31 647 ALA A C 1
ATOM 4849 O O . ALA A 1 647 ? -19.136 -14.250 1.769 1.00 88.31 647 ALA A O 1
ATOM 4850 N N . GLY A 1 648 ? -19.563 -12.088 1.391 1.00 89.94 648 GLY A N 1
ATOM 4851 C CA . GLY A 1 648 ? -20.497 -12.292 0.274 1.00 89.94 648 GLY A CA 1
ATOM 4852 C C . GLY A 1 648 ? -21.975 -12.322 0.669 1.00 89.94 648 GLY A C 1
ATOM 4853 O O . GLY A 1 648 ? -22.720 -13.197 0.236 1.00 89.94 648 GLY A O 1
ATOM 4854 N N . ASN A 1 649 ? -22.412 -11.386 1.512 1.00 89.56 649 ASN A N 1
ATOM 4855 C CA . ASN A 1 649 ? -23.796 -11.296 1.979 1.00 89.56 649 ASN A CA 1
ATOM 4856 C C . ASN A 1 649 ? -24.634 -10.308 1.153 1.00 89.56 649 ASN A C 1
ATOM 4858 O O . ASN A 1 649 ? -24.182 -9.208 0.841 1.00 89.56 649 ASN A O 1
ATOM 4862 N N . ALA A 1 650 ? -25.892 -10.670 0.898 1.00 89.38 650 ALA A N 1
ATOM 4863 C CA . ALA A 1 650 ? -26.921 -9.811 0.308 1.00 89.38 650 ALA A CA 1
ATOM 4864 C C . ALA A 1 650 ? -28.193 -9.782 1.191 1.00 89.38 650 ALA A C 1
ATOM 4866 O O . ALA A 1 650 ? -28.300 -10.603 2.110 1.00 89.38 650 ALA A O 1
ATOM 4867 N N . PRO A 1 651 ? -29.161 -8.874 0.933 1.00 86.00 651 PRO A N 1
ATOM 4868 C CA . PRO A 1 651 ? -30.455 -8.812 1.629 1.00 86.00 651 PRO A CA 1
ATOM 4869 C C . PRO A 1 651 ? -31.337 -10.064 1.427 1.00 86.00 651 PRO A C 1
ATOM 4871 O O . PRO A 1 651 ? -32.309 -10.052 0.683 1.00 86.00 651 PRO A O 1
ATOM 4874 N N . ALA A 1 652 ? -31.016 -11.172 2.098 1.00 76.25 652 ALA A N 1
ATOM 4875 C CA . ALA A 1 652 ? -31.688 -12.465 1.906 1.00 76.25 652 ALA A CA 1
ATOM 4876 C C . ALA A 1 652 ? -33.139 -12.535 2.434 1.00 76.25 652 ALA A C 1
ATOM 4878 O O . ALA A 1 652 ? -33.787 -13.572 2.308 1.00 76.25 652 ALA A O 1
ATOM 4879 N N . ASN A 1 653 ? -33.639 -11.455 3.039 1.00 78.75 653 ASN A N 1
ATOM 4880 C CA . ASN A 1 653 ? -35.046 -11.255 3.382 1.00 78.75 653 ASN A CA 1
ATOM 4881 C C . ASN A 1 653 ? -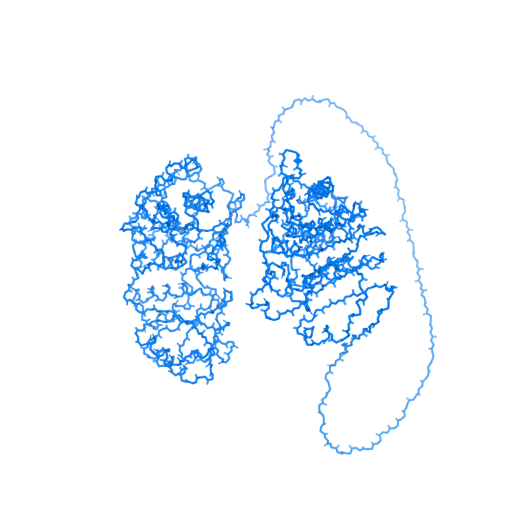35.851 -10.562 2.262 1.00 78.75 653 ASN A C 1
ATOM 4883 O O . ASN A 1 653 ? -37.076 -10.522 2.349 1.00 78.75 653 ASN A O 1
ATOM 4887 N N . ASP A 1 654 ? -35.194 -10.033 1.224 1.00 81.56 654 ASP A N 1
ATOM 4888 C CA . ASP A 1 654 ? -35.846 -9.579 -0.006 1.00 81.56 654 ASP A CA 1
ATOM 4889 C C . ASP A 1 654 ? -35.970 -10.766 -0.976 1.00 81.56 654 ASP A C 1
ATOM 4891 O O . ASP A 1 654 ? -35.031 -11.127 -1.689 1.00 81.56 654 ASP A O 1
ATOM 4895 N N . GLY A 1 655 ? -37.146 -11.400 -0.976 1.00 86.44 655 GLY A N 1
ATOM 4896 C CA . GLY A 1 655 ? -37.453 -12.493 -1.899 1.00 86.44 655 GLY A CA 1
ATOM 4897 C C . GLY A 1 655 ? -37.405 -12.052 -3.363 1.00 86.44 655 GLY A C 1
ATOM 4898 O O . GLY A 1 655 ? -36.829 -12.755 -4.184 1.00 86.44 655 GLY A O 1
ATOM 4899 N N . ALA A 1 656 ? -37.895 -10.848 -3.680 1.00 92.00 656 ALA A N 1
ATOM 4900 C CA . ALA A 1 656 ? -37.930 -10.345 -5.052 1.00 92.00 656 ALA A CA 1
ATOM 4901 C C . ALA A 1 656 ? -36.519 -10.105 -5.616 1.00 92.00 656 ALA A C 1
ATOM 4903 O O . ALA A 1 656 ? -36.287 -10.315 -6.806 1.00 92.00 656 ALA A O 1
ATOM 4904 N N . LEU A 1 657 ? -35.559 -9.711 -4.773 1.00 92.00 657 LEU A N 1
ATOM 4905 C CA . LEU A 1 657 ? -34.143 -9.655 -5.143 1.00 92.00 657 LEU A CA 1
ATOM 4906 C C . LEU A 1 657 ? -33.601 -11.044 -5.507 1.00 92.00 657 LEU A C 1
ATOM 4908 O O . LEU A 1 657 ? -32.966 -11.204 -6.552 1.00 92.00 657 LEU A O 1
ATOM 4912 N N . LEU A 1 658 ? -33.850 -12.049 -4.665 1.00 93.25 658 LEU A N 1
ATOM 4913 C CA . LEU A 1 658 ? -33.389 -13.418 -4.906 1.00 93.25 658 LEU A CA 1
ATOM 4914 C C . LEU A 1 658 ? -34.046 -14.030 -6.152 1.00 93.25 658 LEU A C 1
ATOM 4916 O O . LEU A 1 658 ? -33.348 -14.657 -6.948 1.00 93.25 658 LEU A O 1
ATOM 4920 N N . ASP A 1 659 ? -35.339 -13.781 -6.369 1.00 94.81 659 ASP A N 1
ATOM 4921 C CA . ASP A 1 659 ? -36.087 -14.223 -7.550 1.00 94.81 659 ASP A CA 1
ATOM 4922 C C . ASP A 1 659 ? -35.545 -13.586 -8.840 1.00 94.81 659 ASP A C 1
ATOM 4924 O O . ASP A 1 659 ? -35.385 -14.269 -9.851 1.00 94.81 659 ASP A O 1
ATOM 4928 N N . VAL A 1 660 ? -35.194 -12.294 -8.816 1.00 96.19 660 VAL A N 1
ATOM 4929 C CA . VAL A 1 660 ? -34.569 -11.596 -9.955 1.00 96.19 660 VAL A CA 1
ATOM 4930 C C . VAL A 1 660 ? -33.191 -12.178 -10.290 1.00 96.19 660 VAL A C 1
ATOM 4932 O O . VAL A 1 660 ? -32.883 -12.387 -11.467 1.00 96.19 660 VAL A O 1
ATOM 4935 N N . LEU A 1 661 ? -32.376 -12.479 -9.274 1.00 95.88 661 LEU A N 1
ATOM 4936 C CA . LEU A 1 661 ? -31.068 -13.118 -9.452 1.00 95.88 661 LEU A CA 1
ATOM 4937 C C . LEU A 1 661 ? -31.219 -14.548 -9.999 1.00 95.88 661 LEU A C 1
ATOM 4939 O O . LEU A 1 661 ? -30.552 -14.897 -10.973 1.00 95.88 661 LEU A O 1
ATOM 4943 N N . ALA A 1 662 ? -32.142 -15.341 -9.446 1.00 96.38 662 ALA A N 1
ATOM 4944 C CA . ALA A 1 662 ? -32.443 -16.700 -9.899 1.00 96.38 662 ALA A CA 1
ATOM 4945 C C . ALA A 1 662 ? -32.995 -16.730 -11.336 1.00 96.38 662 ALA A C 1
ATOM 4947 O O . ALA A 1 662 ? -32.585 -17.554 -12.153 1.00 96.38 662 ALA A O 1
ATOM 4948 N N . ALA A 1 663 ? -33.874 -15.789 -11.689 1.00 96.62 663 ALA A N 1
ATOM 4949 C CA . ALA A 1 663 ? -34.384 -15.646 -13.048 1.00 96.62 663 ALA A CA 1
ATOM 4950 C C . ALA A 1 663 ? -33.274 -15.274 -14.045 1.00 96.62 663 ALA A C 1
ATOM 4952 O O . ALA A 1 663 ? -33.317 -15.707 -15.196 1.00 96.62 663 ALA A O 1
ATOM 4953 N N . ALA A 1 664 ? -32.275 -14.485 -13.638 1.00 97.12 664 ALA A N 1
ATOM 4954 C CA . ALA A 1 664 ? -31.124 -14.171 -14.482 1.00 97.12 664 ALA A CA 1
ATOM 4955 C C . ALA A 1 664 ? -30.175 -15.369 -14.637 1.00 97.12 664 ALA A C 1
ATOM 4957 O O . ALA A 1 664 ? -29.783 -15.699 -15.757 1.00 97.12 664 ALA A O 1
ATOM 4958 N N . THR A 1 665 ? -29.853 -16.083 -13.558 1.00 97.19 665 THR A N 1
ATOM 4959 C CA . THR A 1 665 ? -28.975 -17.261 -13.641 1.00 97.19 665 THR A CA 1
ATOM 4960 C C . THR A 1 665 ? -29.612 -18.402 -14.437 1.00 97.19 665 THR A C 1
ATOM 4962 O O . THR A 1 665 ? -28.896 -19.068 -15.190 1.00 97.19 665 THR A O 1
ATOM 4965 N N . ALA A 1 666 ? -30.943 -18.547 -14.379 1.00 96.12 666 ALA A N 1
ATOM 4966 C CA . ALA A 1 666 ? -31.733 -19.447 -15.222 1.00 96.12 666 ALA A CA 1
ATOM 4967 C C . ALA A 1 666 ? -31.764 -19.045 -16.712 1.00 96.12 666 ALA A C 1
ATOM 4969 O O . ALA A 1 666 ? -31.757 -19.926 -17.568 1.00 96.12 666 ALA A O 1
ATOM 4970 N N . ARG A 1 667 ? -31.712 -17.742 -17.047 1.00 95.69 667 ARG A N 1
ATOM 4971 C CA . ARG A 1 667 ? -31.467 -17.265 -18.430 1.00 95.69 667 ARG A CA 1
ATOM 4972 C C . ARG A 1 667 ? -30.034 -17.523 -18.921 1.00 95.69 667 ARG A C 1
ATOM 4974 O O . ARG A 1 667 ? -29.740 -17.271 -20.083 1.00 95.69 667 ARG A O 1
ATOM 4981 N N . GLY A 1 668 ? -29.142 -18.007 -18.055 1.00 95.69 668 GLY A N 1
ATOM 4982 C CA . GLY A 1 668 ? -27.738 -18.273 -18.370 1.00 95.69 668 GLY A CA 1
ATOM 4983 C C . GLY A 1 668 ? -26.759 -17.193 -17.905 1.00 95.69 668 GLY A C 1
ATOM 4984 O O . GLY A 1 668 ? -25.557 -17.383 -18.091 1.00 95.69 668 GLY A O 1
ATOM 4985 N N . VAL A 1 669 ? -27.219 -16.113 -17.259 1.00 98.06 669 VAL A N 1
ATOM 4986 C CA . VAL A 1 669 ? -26.346 -15.023 -16.788 1.00 98.06 669 VAL A CA 1
ATOM 4987 C C . VAL A 1 669 ? -25.422 -15.523 -15.677 1.00 98.06 669 VAL A C 1
ATOM 4989 O O . VAL A 1 669 ? -25.876 -16.050 -14.655 1.00 98.06 669 VAL A O 1
ATOM 4992 N N . VAL A 1 670 ? -24.110 -15.376 -15.858 1.00 98.44 670 VAL A N 1
ATOM 4993 C CA . VAL A 1 670 ? -23.112 -15.826 -14.876 1.00 98.44 670 VAL A CA 1
ATOM 4994 C C . VAL A 1 670 ? -22.885 -14.729 -13.839 1.00 98.44 670 VAL A C 1
ATOM 4996 O O . VAL A 1 670 ? -22.222 -13.734 -14.115 1.00 98.44 670 VAL A O 1
ATOM 4999 N N . ILE A 1 671 ? -23.454 -14.915 -12.646 1.00 98.31 671 ILE A N 1
ATOM 5000 C CA . ILE A 1 671 ? -23.315 -13.985 -11.519 1.00 98.31 671 ILE A CA 1
ATOM 5001 C C . ILE A 1 671 ? -22.199 -14.480 -10.594 1.00 98.31 671 ILE A C 1
ATOM 5003 O O . ILE A 1 671 ? -22.311 -15.559 -10.005 1.00 98.31 671 ILE A O 1
ATOM 5007 N N . VAL A 1 672 ? -21.135 -13.687 -10.478 1.00 98.12 672 VAL A N 1
ATOM 5008 C CA . VAL A 1 672 ? -19.951 -13.940 -9.647 1.00 98.12 672 VAL A CA 1
ATOM 5009 C C . VAL A 1 672 ? -19.981 -12.987 -8.462 1.00 98.12 672 VAL A C 1
ATOM 5011 O O . VAL A 1 672 ? -20.041 -11.778 -8.650 1.00 98.12 672 VAL A O 1
ATOM 5014 N N . VAL A 1 673 ? -19.957 -13.514 -7.242 1.00 97.56 673 VAL A N 1
ATOM 5015 C CA . VAL A 1 673 ? -20.016 -12.715 -6.016 1.00 97.56 673 VAL A CA 1
ATOM 5016 C C . VAL A 1 673 ? -18.598 -12.415 -5.537 1.00 97.56 673 VAL A C 1
ATOM 5018 O O . VAL A 1 673 ? -17.893 -13.324 -5.099 1.00 97.56 673 VAL A O 1
ATOM 5021 N N . CYS A 1 674 ? -18.208 -11.144 -5.596 1.00 96.81 674 CYS A N 1
ATOM 5022 C CA . CYS A 1 674 ? -16.992 -10.606 -4.978 1.00 96.81 674 CYS A CA 1
ATOM 5023 C C . CYS A 1 674 ? -17.351 -9.864 -3.682 1.00 96.81 674 CYS A C 1
ATOM 5025 O O . CYS A 1 674 ? -18.527 -9.630 -3.389 1.00 96.81 674 CYS A O 1
ATOM 5027 N N . THR A 1 675 ? -16.353 -9.496 -2.880 1.00 94.94 675 THR A N 1
ATOM 5028 C CA . THR A 1 675 ? -16.570 -8.677 -1.680 1.00 94.94 675 THR A CA 1
ATOM 5029 C C . THR A 1 675 ? -16.370 -7.190 -1.970 1.00 94.94 675 THR A C 1
ATOM 5031 O O . THR A 1 675 ? -15.567 -6.811 -2.814 1.00 94.94 675 THR A O 1
ATOM 5034 N N . GLN A 1 676 ? -17.107 -6.341 -1.254 1.00 95.31 676 GLN A N 1
ATOM 5035 C CA . GLN A 1 676 ? -16.886 -4.891 -1.190 1.00 95.31 676 GLN A CA 1
ATOM 5036 C C . GLN A 1 676 ? -15.747 -4.481 -0.249 1.00 95.31 676 GLN A C 1
ATOM 5038 O O . GLN A 1 676 ? -15.372 -3.305 -0.213 1.00 95.31 676 GLN A O 1
ATOM 5043 N N . CYS A 1 677 ? -15.271 -5.412 0.579 1.00 91.06 677 CYS A N 1
ATOM 5044 C CA . CYS A 1 677 ? -14.173 -5.191 1.506 1.00 91.06 677 CYS A CA 1
ATOM 5045 C C . CYS A 1 677 ? -12.843 -5.303 0.757 1.00 91.06 677 CYS A C 1
ATOM 5047 O O . CYS A 1 677 ? -12.640 -6.256 0.017 1.00 91.06 677 CYS A O 1
ATOM 5049 N N . VAL A 1 678 ? -11.921 -4.367 0.997 1.00 85.25 678 VAL A N 1
ATOM 5050 C CA . VAL A 1 678 ? -10.601 -4.352 0.338 1.00 85.25 678 VAL A CA 1
ATOM 5051 C C . VAL A 1 678 ? -9.825 -5.653 0.574 1.00 85.25 678 VAL A C 1
ATOM 5053 O O . VAL A 1 678 ? -9.145 -6.119 -0.328 1.00 85.25 678 VAL A O 1
ATOM 5056 N N . ARG A 1 679 ? -9.948 -6.260 1.764 1.00 88.50 679 ARG A N 1
ATOM 5057 C CA . ARG A 1 679 ? -9.305 -7.533 2.128 1.00 88.50 679 ARG A CA 1
ATOM 5058 C C . ARG A 1 679 ? -10.335 -8.584 2.541 1.00 88.50 679 ARG A C 1
ATOM 5060 O O . ARG A 1 679 ? -11.354 -8.258 3.154 1.00 88.50 679 ARG A O 1
ATOM 5067 N N . GLY A 1 680 ? -10.018 -9.846 2.264 1.00 86.56 680 GLY A N 1
ATOM 5068 C CA . GLY A 1 680 ? -10.868 -11.012 2.500 1.00 86.56 680 GLY A CA 1
ATOM 5069 C C . GLY A 1 680 ? -11.501 -11.561 1.218 1.00 86.56 680 GLY A C 1
ATOM 5070 O O . GLY A 1 680 ? -11.302 -11.035 0.125 1.00 86.56 680 GLY A O 1
ATOM 5071 N N . GLY A 1 681 ? -12.276 -12.638 1.360 1.00 88.12 681 GLY A N 1
ATOM 5072 C CA . GLY A 1 681 ? -12.922 -13.324 0.242 1.00 88.12 681 GLY A CA 1
ATOM 5073 C C . GLY A 1 681 ? -14.337 -13.805 0.559 1.00 88.12 681 GLY A C 1
ATOM 5074 O O . GLY A 1 681 ? -14.792 -13.781 1.705 1.00 88.12 681 GLY A O 1
ATOM 5075 N N . VAL A 1 682 ? -15.042 -14.233 -0.484 1.00 90.38 682 VAL A N 1
ATOM 5076 C CA . VAL A 1 682 ? -16.442 -14.656 -0.439 1.00 90.38 682 VAL A CA 1
ATOM 5077 C C . VAL A 1 682 ? -16.584 -16.146 -0.135 1.00 90.38 682 VAL A C 1
ATOM 5079 O O . VAL A 1 682 ? -16.038 -17.007 -0.830 1.00 90.38 682 VAL A O 1
ATOM 5082 N N . ASP A 1 683 ? -17.411 -16.457 0.861 1.00 87.38 683 ASP A N 1
ATOM 5083 C CA . ASP A 1 683 ? -17.784 -17.818 1.235 1.00 87.38 683 ASP A CA 1
ATOM 5084 C C . ASP A 1 683 ? -19.308 -17.936 1.376 1.00 87.38 683 ASP A C 1
ATOM 5086 O O . ASP A 1 683 ? -19.899 -17.713 2.436 1.00 87.38 683 ASP A O 1
ATOM 5090 N N . LEU A 1 684 ? -19.947 -18.342 0.276 1.00 85.38 684 LEU A N 1
ATOM 5091 C CA . LEU A 1 684 ? -21.395 -18.544 0.201 1.00 85.38 684 LEU A CA 1
ATOM 5092 C C . LEU A 1 684 ? -21.889 -19.775 0.992 1.00 85.38 684 LEU A C 1
ATOM 5094 O O . LEU A 1 684 ? -23.095 -20.007 1.038 1.00 85.38 684 LEU A O 1
ATOM 5098 N N . SER A 1 685 ? -20.998 -20.563 1.611 1.00 75.75 685 SER A N 1
ATOM 5099 C CA . SER A 1 685 ? -21.368 -21.718 2.444 1.00 75.75 685 SER A CA 1
ATOM 5100 C C . SER A 1 685 ? -21.516 -21.373 3.932 1.00 75.75 685 SER A C 1
ATOM 5102 O O . SER A 1 685 ? -22.336 -21.980 4.617 1.00 75.75 685 SER A O 1
ATOM 5104 N N . THR A 1 686 ? -20.771 -20.379 4.430 1.00 61.34 686 THR A N 1
ATOM 5105 C CA . THR A 1 686 ? -20.625 -20.127 5.877 1.00 61.34 686 THR A CA 1
ATOM 5106 C C . THR A 1 686 ? -21.817 -19.387 6.514 1.00 61.34 686 THR A C 1
ATOM 5108 O O . THR A 1 686 ? -22.071 -19.554 7.706 1.00 61.34 686 THR A O 1
ATOM 5111 N N . TYR A 1 687 ? -22.603 -18.618 5.748 1.00 60.78 687 TYR A N 1
ATOM 5112 C CA . TYR A 1 687 ? -23.759 -17.867 6.270 1.00 60.78 687 TYR A CA 1
ATOM 5113 C C . TYR A 1 687 ? -25.045 -18.126 5.476 1.00 60.78 687 TYR A C 1
ATOM 5115 O O . TYR A 1 687 ? -25.029 -18.184 4.248 1.00 60.78 687 TYR A O 1
ATOM 5123 N N . ALA A 1 688 ? -26.193 -18.194 6.164 1.00 59.53 688 ALA A N 1
ATOM 5124 C CA . ALA A 1 688 ? -27.507 -18.448 5.551 1.00 59.53 688 ALA A CA 1
ATOM 5125 C C . ALA A 1 688 ? -27.913 -17.414 4.473 1.00 59.53 688 ALA A C 1
ATOM 5127 O O . ALA A 1 688 ? -28.653 -17.741 3.539 1.00 59.53 688 ALA A O 1
ATOM 5128 N N . THR A 1 689 ? -27.392 -16.191 4.602 1.00 60.16 689 THR A N 1
ATOM 5129 C CA . THR A 1 689 ? -27.459 -15.063 3.661 1.00 60.16 689 THR A CA 1
ATOM 5130 C C . THR A 1 689 ? -26.625 -15.293 2.399 1.00 60.16 689 THR A C 1
ATOM 5132 O O . THR A 1 689 ? -27.148 -15.141 1.298 1.00 60.16 689 THR A O 1
ATOM 5135 N N . GLY A 1 690 ? -25.364 -15.722 2.525 1.00 63.91 690 GLY A N 1
ATOM 5136 C CA . GLY A 1 690 ? -24.533 -16.127 1.380 1.00 63.91 690 GLY A CA 1
ATOM 5137 C C . GLY A 1 690 ? -25.113 -17.354 0.665 1.00 63.91 690 GLY A C 1
ATOM 5138 O O . GLY A 1 690 ? -25.226 -17.383 -0.561 1.00 63.91 690 GLY A O 1
ATOM 5139 N N . ALA A 1 691 ? -25.636 -18.310 1.435 1.00 76.94 691 ALA A N 1
ATOM 5140 C CA . ALA A 1 691 ? -26.322 -19.482 0.905 1.00 76.94 691 ALA A CA 1
ATOM 5141 C C . ALA A 1 691 ? -27.608 -19.130 0.126 1.00 76.94 691 ALA A C 1
ATOM 5143 O O . ALA A 1 691 ? -28.067 -19.934 -0.683 1.00 76.94 691 ALA A O 1
ATOM 5144 N N . ALA A 1 692 ? -28.197 -17.943 0.328 1.00 85.19 692 ALA A N 1
ATOM 5145 C CA . ALA A 1 692 ? -29.317 -17.467 -0.484 1.00 85.19 692 ALA A CA 1
ATOM 5146 C C . ALA A 1 692 ? -28.876 -17.066 -1.902 1.00 85.19 692 ALA A C 1
ATOM 5148 O O . ALA A 1 692 ? -29.544 -17.441 -2.863 1.00 85.19 692 ALA A O 1
ATOM 5149 N N . LEU A 1 693 ? -27.721 -16.405 -2.046 1.00 91.44 693 LEU A N 1
ATOM 5150 C CA . LEU A 1 693 ? -27.118 -16.121 -3.356 1.00 91.44 693 LEU A CA 1
ATOM 5151 C C . LEU A 1 693 ? -26.730 -17.415 -4.087 1.00 91.44 693 LEU A C 1
ATOM 5153 O O . LEU A 1 693 ? -26.997 -17.545 -5.280 1.00 91.44 693 LEU A O 1
ATOM 5157 N N . ALA A 1 694 ? -26.182 -18.400 -3.367 1.00 91.50 694 ALA A N 1
ATOM 5158 C CA . ALA A 1 694 ? -25.889 -19.719 -3.934 1.00 91.50 694 ALA A CA 1
ATOM 5159 C C . ALA A 1 694 ? -27.161 -20.451 -4.409 1.00 91.50 694 ALA A C 1
ATOM 5161 O O . ALA A 1 694 ? -27.172 -21.015 -5.502 1.00 91.50 694 ALA A O 1
ATOM 5162 N N . ARG A 1 695 ? -28.265 -20.394 -3.642 1.00 90.50 695 ARG A N 1
ATOM 5163 C CA . ARG A 1 695 ? -29.579 -20.920 -4.076 1.00 90.50 695 ARG A CA 1
ATOM 5164 C C . ARG A 1 695 ? -30.144 -20.180 -5.293 1.00 90.50 695 ARG A C 1
ATOM 5166 O O . ARG A 1 695 ? -30.773 -20.815 -6.130 1.00 90.50 695 ARG A O 1
ATOM 5173 N N . ALA A 1 696 ? -29.871 -18.882 -5.429 1.00 92.75 696 ALA A N 1
ATOM 5174 C CA . ALA A 1 696 ? -30.179 -18.095 -6.626 1.00 92.75 696 ALA A CA 1
ATOM 5175 C C . ALA A 1 696 ? -29.197 -18.337 -7.799 1.00 92.75 696 ALA A C 1
ATOM 5177 O O . ALA A 1 696 ? -29.244 -17.628 -8.804 1.00 92.75 696 ALA A O 1
ATOM 5178 N N . GLY A 1 697 ? -28.299 -19.326 -7.702 1.00 93.69 697 GLY A N 1
ATOM 5179 C CA . GLY A 1 697 ? -27.388 -19.723 -8.777 1.00 93.69 697 GLY A CA 1
ATOM 5180 C C . GLY A 1 697 ? -26.187 -18.795 -8.989 1.00 93.69 697 GLY A C 1
ATOM 5181 O O . GLY A 1 697 ? -25.549 -18.868 -10.043 1.00 93.69 697 GLY A O 1
ATOM 5182 N N . ALA A 1 698 ? -25.876 -17.911 -8.038 1.00 96.12 698 ALA A N 1
ATOM 5183 C CA . ALA A 1 698 ? -24.633 -17.143 -8.048 1.00 96.12 698 ALA A CA 1
ATOM 5184 C C . ALA A 1 698 ? -23.465 -17.985 -7.498 1.00 96.12 698 ALA A C 1
ATOM 5186 O O . ALA A 1 698 ? -23.660 -18.874 -6.668 1.00 96.12 698 ALA A O 1
ATOM 5187 N N . ILE A 1 699 ? -22.246 -17.708 -7.962 1.00 96.25 699 ILE A N 1
ATOM 5188 C CA . ILE A 1 699 ? -21.021 -18.422 -7.566 1.00 96.25 699 ILE A CA 1
ATOM 5189 C C . ILE A 1 699 ? -20.064 -17.505 -6.803 1.00 96.25 699 ILE A C 1
ATOM 5191 O O . ILE A 1 699 ? -20.094 -16.292 -6.987 1.00 96.25 699 ILE A O 1
ATOM 5195 N N . SER A 1 700 ? -19.202 -18.069 -5.953 1.00 95.69 700 SER A N 1
ATOM 5196 C CA . SER A 1 700 ? -18.171 -17.282 -5.263 1.00 95.69 700 SER A CA 1
ATOM 5197 C C . SER A 1 700 ? -17.040 -16.898 -6.222 1.00 95.69 700 SER A C 1
ATOM 5199 O O . SER A 1 700 ? -16.540 -17.755 -6.950 1.00 95.69 700 SER A O 1
ATOM 5201 N N . GLY A 1 701 ? -16.614 -15.634 -6.178 1.00 95.75 701 GLY A N 1
ATOM 5202 C CA . GLY A 1 701 ? -15.351 -15.159 -6.749 1.00 95.75 701 GLY A CA 1
ATOM 5203 C C . GLY A 1 701 ? -14.141 -15.339 -5.819 1.00 95.75 701 GLY A C 1
ATOM 5204 O O . GLY A 1 701 ? -13.061 -14.850 -6.130 1.00 95.75 701 GLY A O 1
ATOM 5205 N N . PHE A 1 702 ? -14.318 -16.014 -4.678 1.00 95.25 702 PHE A N 1
ATOM 5206 C CA . PHE A 1 702 ? -13.336 -16.137 -3.600 1.00 95.25 702 PHE A CA 1
ATOM 5207 C C . PHE A 1 702 ? -12.760 -14.764 -3.213 1.00 95.25 702 PHE A C 1
ATOM 5209 O O . PHE A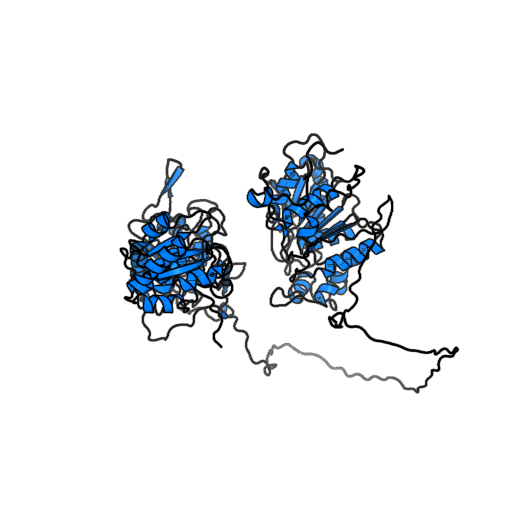 1 702 ? -13.510 -13.881 -2.804 1.00 95.25 702 PHE A O 1
ATOM 5216 N N . ASP A 1 703 ? -11.450 -14.597 -3.313 1.00 95.69 703 ASP A N 1
ATOM 5217 C CA . ASP A 1 703 ? -10.645 -13.432 -2.952 1.00 95.69 703 ASP A CA 1
ATOM 5218 C C . ASP A 1 703 ? -10.108 -12.671 -4.187 1.00 95.69 703 ASP A C 1
ATOM 5220 O O . ASP A 1 703 ? -9.168 -11.880 -4.059 1.00 95.69 703 ASP A O 1
ATOM 5224 N N . MET A 1 704 ? -10.700 -12.886 -5.374 1.00 97.81 704 MET A N 1
ATOM 5225 C CA . MET A 1 704 ? -10.445 -12.057 -6.563 1.00 97.81 704 MET A CA 1
ATOM 5226 C C . MET A 1 704 ? -10.845 -10.599 -6.316 1.00 97.81 704 MET A C 1
ATOM 5228 O O . MET A 1 704 ? -11.904 -10.324 -5.741 1.00 97.81 704 MET A O 1
ATOM 5232 N N . THR A 1 705 ? -10.050 -9.670 -6.852 1.00 98.06 705 THR A N 1
ATOM 5233 C CA . THR A 1 705 ? -10.458 -8.267 -7.009 1.00 98.06 705 THR A CA 1
ATOM 5234 C C . THR A 1 705 ? -11.617 -8.155 -8.013 1.00 98.06 705 THR A C 1
ATOM 5236 O O . THR A 1 705 ? -11.863 -9.073 -8.807 1.00 98.06 705 THR A O 1
ATOM 5239 N N . ALA A 1 706 ? -12.364 -7.048 -7.987 1.00 97.38 706 ALA A N 1
ATOM 5240 C CA . ALA A 1 706 ? -13.479 -6.848 -8.918 1.00 97.38 706 ALA A CA 1
ATOM 5241 C C . ALA A 1 706 ? -12.971 -6.714 -10.366 1.00 97.38 706 ALA A C 1
ATOM 5243 O O . ALA A 1 706 ? -13.583 -7.239 -11.297 1.00 97.38 706 ALA A O 1
ATOM 5244 N N . GLU A 1 707 ? -11.805 -6.089 -10.525 1.00 98.31 707 GLU A N 1
ATOM 5245 C CA . GLU A 1 707 ? -11.023 -5.949 -11.750 1.00 98.31 707 GLU A CA 1
ATOM 5246 C C . GLU A 1 707 ? -10.674 -7.319 -12.344 1.00 98.31 707 GLU A C 1
ATOM 5248 O O . GLU A 1 707 ? -10.984 -7.594 -13.507 1.00 98.31 707 GLU A O 1
ATOM 5253 N N . ALA A 1 708 ? -10.110 -8.215 -11.525 1.00 98.56 708 ALA A N 1
ATOM 5254 C CA . ALA A 1 708 ? -9.759 -9.570 -11.932 1.00 98.56 708 ALA A CA 1
ATOM 5255 C C . ALA A 1 708 ? -10.996 -10.398 -12.294 1.00 98.56 708 ALA A C 1
ATOM 5257 O O . ALA A 1 708 ? -11.009 -11.059 -13.334 1.00 98.56 708 ALA A O 1
ATOM 5258 N N . ALA A 1 709 ? -12.064 -10.325 -11.494 1.00 98.44 709 ALA A N 1
ATOM 5259 C CA . ALA A 1 709 ? -13.306 -11.040 -11.772 1.00 98.44 709 ALA A CA 1
ATOM 5260 C C . ALA A 1 709 ? -13.982 -10.562 -13.073 1.00 98.44 709 ALA A C 1
ATOM 5262 O O . ALA A 1 709 ? -14.458 -11.390 -13.854 1.00 98.44 709 ALA A O 1
ATOM 5263 N N . LEU A 1 710 ? -13.985 -9.250 -13.338 1.00 98.19 710 LEU A N 1
ATOM 5264 C CA . LEU A 1 710 ? -14.545 -8.652 -14.553 1.00 98.19 710 LEU A CA 1
ATOM 5265 C C . LEU A 1 710 ? -13.730 -9.041 -15.795 1.00 98.19 710 LEU A C 1
ATOM 5267 O O . LEU A 1 710 ? -14.298 -9.495 -16.792 1.00 98.19 710 LEU A O 1
ATOM 5271 N N . ALA A 1 711 ? -12.403 -8.914 -15.715 1.00 98.44 711 ALA A N 1
ATOM 5272 C CA . ALA A 1 711 ? -11.474 -9.294 -16.774 1.00 98.44 711 ALA A CA 1
ATOM 5273 C C . ALA A 1 711 ? -11.571 -10.790 -17.116 1.00 98.44 711 ALA A C 1
ATOM 5275 O O . ALA A 1 711 ? -11.725 -11.153 -18.284 1.00 98.44 711 ALA A O 1
ATOM 5276 N N . LYS A 1 712 ? -11.560 -11.661 -16.098 1.00 98.69 712 LYS A N 1
ATOM 5277 C CA . LYS A 1 712 ? -11.679 -13.117 -16.247 1.00 98.69 712 LYS A CA 1
ATOM 5278 C C . LYS A 1 712 ? -13.007 -13.514 -16.886 1.00 98.69 712 LYS A C 1
ATOM 5280 O O . LYS A 1 712 ? -13.024 -14.330 -17.806 1.00 98.69 712 LYS A O 1
ATOM 5285 N N . LEU A 1 713 ? -14.117 -12.914 -16.449 1.00 98.06 713 LEU A N 1
ATOM 5286 C CA . LEU A 1 713 ? -15.446 -13.219 -16.978 1.00 98.06 713 LEU A CA 1
ATOM 5287 C C . LEU A 1 713 ? -15.598 -12.764 -18.440 1.00 98.06 713 LEU A C 1
ATOM 5289 O O . LEU A 1 713 ? -16.156 -13.507 -19.249 1.00 98.06 713 LEU A O 1
ATOM 5293 N N . ARG A 1 714 ? -15.027 -11.606 -18.809 1.00 98.25 714 ARG A N 1
ATOM 5294 C CA . ARG A 1 714 ? -14.925 -11.164 -20.211 1.00 98.25 714 ARG A CA 1
ATOM 5295 C C . ARG A 1 714 ? -14.064 -12.105 -21.058 1.00 98.25 714 ARG A C 1
ATOM 5297 O O . ARG A 1 714 ? -14.518 -12.546 -22.114 1.00 98.25 714 ARG A O 1
ATOM 5304 N N . TYR A 1 715 ? -12.869 -12.465 -20.588 1.00 98.56 715 TYR A N 1
ATOM 5305 C CA . TYR A 1 715 ? -11.975 -13.425 -21.251 1.00 98.56 715 TYR A CA 1
ATOM 5306 C C . TYR A 1 715 ? -12.661 -14.776 -21.507 1.00 98.56 715 TYR A C 1
ATOM 5308 O O . TYR A 1 715 ? -12.572 -15.304 -22.613 1.00 98.56 715 TYR A O 1
ATOM 5316 N N . LEU A 1 716 ? -13.390 -15.323 -20.526 1.00 98.50 716 LEU A N 1
ATOM 5317 C CA . LEU A 1 716 ? -14.019 -16.641 -20.656 1.00 98.50 716 LEU A CA 1
ATOM 5318 C C . LEU A 1 716 ? -15.104 -16.679 -21.742 1.00 98.50 716 LEU A C 1
ATOM 5320 O O . LEU A 1 716 ? -15.104 -17.590 -22.568 1.00 98.50 716 LEU A O 1
ATOM 5324 N N . PHE A 1 717 ? -16.002 -15.695 -21.786 1.00 98.19 717 PHE A N 1
ATOM 5325 C CA . PHE A 1 717 ? -17.004 -15.643 -22.853 1.00 98.19 717 PHE A CA 1
ATOM 5326 C C . PHE A 1 717 ? -16.378 -15.335 -24.223 1.00 98.19 717 PHE A C 1
ATOM 5328 O O . PHE A 1 717 ? -16.767 -15.949 -25.212 1.00 98.19 717 PHE A O 1
ATOM 5335 N N . SER A 1 718 ? -15.355 -14.474 -24.278 1.00 98.19 718 SER A N 1
ATOM 5336 C CA . SER A 1 718 ? -14.625 -14.160 -25.523 1.00 98.19 718 SER A CA 1
ATOM 5337 C C . SER A 1 718 ? -13.852 -15.364 -26.082 1.00 98.19 718 SER A C 1
ATOM 5339 O O . SER A 1 718 ? -13.684 -15.496 -27.291 1.00 98.19 718 SER A O 1
ATOM 5341 N N . ALA A 1 719 ? -13.430 -16.286 -25.211 1.00 97.56 719 ALA A N 1
ATOM 5342 C CA . ALA A 1 719 ? -12.858 -17.585 -25.569 1.00 97.56 719 ALA A CA 1
ATOM 5343 C C . ALA A 1 719 ? -13.916 -18.651 -25.941 1.00 97.56 719 ALA A C 1
ATOM 5345 O O . ALA A 1 719 ? -13.580 -19.825 -26.104 1.00 97.56 719 ALA A O 1
ATOM 5346 N N . GLY A 1 720 ? -15.198 -18.278 -26.049 1.00 97.12 720 GLY A N 1
ATOM 5347 C CA . GLY A 1 720 ? -16.288 -19.165 -26.462 1.00 97.12 720 GLY A CA 1
ATOM 5348 C C . GLY A 1 720 ? -16.779 -20.148 -25.392 1.00 97.12 720 GLY A C 1
ATOM 5349 O O . GLY A 1 720 ? -17.508 -21.087 -25.721 1.00 97.12 720 GLY A O 1
ATOM 5350 N N . TYR A 1 721 ? -16.413 -19.978 -24.115 1.00 98.12 721 TYR A N 1
ATOM 5351 C CA . TYR A 1 721 ? -16.920 -20.849 -23.052 1.00 98.12 721 TYR A CA 1
ATOM 5352 C C . TYR A 1 721 ? -18.403 -20.573 -22.766 1.00 98.12 721 TYR A C 1
ATOM 5354 O O . TYR A 1 721 ? -18.793 -19.456 -22.432 1.00 98.12 721 TYR A O 1
ATOM 5362 N N . SER A 1 722 ? -19.231 -21.621 -22.809 1.00 97.81 722 SER A N 1
ATOM 5363 C CA . SER A 1 722 ? -20.636 -21.542 -22.385 1.00 97.81 722 SER A CA 1
ATOM 5364 C C . SER A 1 722 ? -20.761 -21.119 -20.918 1.00 97.81 722 SER A C 1
ATOM 5366 O O . SER A 1 722 ? -19.878 -21.410 -20.109 1.00 97.81 722 SER A O 1
ATOM 5368 N N . SER A 1 723 ? -21.900 -20.543 -20.517 1.00 97.56 723 SER A N 1
ATOM 5369 C CA . SER A 1 723 ? -22.157 -20.144 -19.122 1.00 97.56 723 SER A CA 1
ATOM 5370 C C . SER A 1 723 ? -21.898 -21.258 -18.097 1.00 97.56 723 SER A C 1
ATOM 5372 O O . SER A 1 723 ? -21.467 -20.986 -16.979 1.00 97.56 723 SER A O 1
ATOM 5374 N N . ALA A 1 724 ? -22.111 -22.527 -18.463 1.00 96.50 724 ALA A N 1
ATOM 5375 C CA . ALA A 1 724 ? -21.830 -23.672 -17.595 1.00 96.50 724 ALA A CA 1
ATOM 5376 C C . ALA A 1 724 ? -20.323 -23.963 -17.438 1.00 96.50 724 ALA A C 1
ATOM 5378 O O . ALA A 1 724 ? -19.897 -24.404 -16.370 1.00 96.50 724 ALA A O 1
ATOM 5379 N N . GLN A 1 725 ? -19.513 -23.722 -18.475 1.00 98.12 725 GLN A N 1
ATOM 5380 C CA . GLN A 1 725 ? -18.047 -23.780 -18.401 1.00 98.12 725 GLN A CA 1
ATOM 5381 C C . GLN A 1 725 ? -17.493 -22.549 -17.678 1.00 98.12 725 GLN A C 1
ATOM 5383 O O . GLN A 1 725 ? -16.697 -22.707 -16.756 1.00 98.12 725 GLN A O 1
ATOM 5388 N N . ALA A 1 726 ? -17.969 -21.350 -18.029 1.00 98.06 726 ALA A N 1
ATOM 5389 C CA . ALA A 1 726 ? -17.563 -20.093 -17.411 1.00 98.06 726 ALA A CA 1
ATOM 5390 C C . ALA A 1 726 ? -17.796 -20.105 -15.891 1.00 98.06 726 ALA A C 1
ATOM 5392 O O . ALA A 1 726 ? -16.889 -19.756 -15.143 1.00 98.06 726 ALA A O 1
ATOM 5393 N N . ARG A 1 727 ? -18.943 -20.617 -15.409 1.00 97.25 727 ARG A N 1
ATOM 5394 C CA . ARG A 1 727 ? -19.189 -20.803 -13.964 1.00 97.25 727 ARG A CA 1
ATOM 5395 C C . ARG A 1 727 ? -18.103 -21.630 -13.268 1.00 97.25 727 ARG A C 1
ATOM 5397 O O . ARG A 1 727 ? -17.669 -21.254 -12.188 1.00 97.25 727 ARG A O 1
ATOM 5404 N N . ARG A 1 728 ? -17.649 -22.734 -13.874 1.00 96.69 728 ARG A N 1
ATOM 5405 C CA . ARG A 1 728 ? -16.588 -23.578 -13.291 1.00 96.69 728 ARG A CA 1
ATOM 5406 C C . ARG A 1 728 ? -15.228 -22.886 -13.344 1.00 96.69 728 ARG A C 1
ATOM 5408 O O . ARG A 1 728 ? -14.530 -22.851 -12.340 1.00 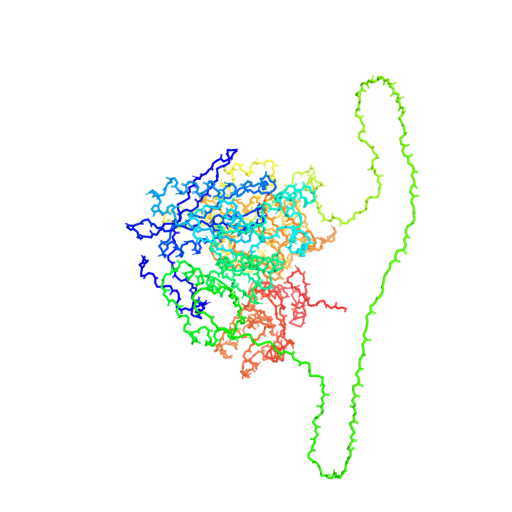96.69 728 ARG A O 1
ATOM 5415 N N . LEU A 1 729 ? -14.885 -22.302 -14.491 1.00 97.88 729 LEU A N 1
ATOM 5416 C CA . LEU A 1 729 ? -13.590 -21.657 -14.721 1.00 97.88 729 LEU A CA 1
ATOM 5417 C C . LEU A 1 729 ? -13.415 -20.371 -13.898 1.00 97.88 729 LEU A C 1
ATOM 5419 O O . LEU A 1 729 ? -12.307 -20.088 -13.459 1.00 97.88 729 LEU A O 1
ATOM 5423 N N . MET A 1 730 ? -14.489 -19.630 -13.596 1.00 97.69 730 MET A N 1
ATOM 5424 C CA . MET A 1 730 ? -14.438 -18.514 -12.638 1.00 97.69 730 MET A CA 1
ATOM 5425 C C . MET A 1 730 ? -13.983 -18.962 -11.240 1.00 97.69 730 MET A C 1
ATOM 5427 O O . MET A 1 730 ? -13.291 -18.199 -10.571 1.00 97.69 730 MET A O 1
ATOM 5431 N N . GLN A 1 731 ? -14.309 -20.193 -10.831 1.00 95.25 731 GLN A N 1
ATOM 5432 C CA . GLN A 1 731 ? -13.973 -20.764 -9.519 1.00 95.25 731 GLN A CA 1
ATOM 5433 C C . GLN A 1 731 ? -12.658 -21.569 -9.490 1.00 95.25 731 GLN A C 1
ATOM 5435 O O . GLN A 1 731 ? -12.324 -22.144 -8.457 1.00 95.25 731 GLN A O 1
ATOM 5440 N N . GLN A 1 732 ? -11.922 -21.633 -10.601 1.00 96.12 732 GLN A N 1
ATOM 5441 C CA . GLN A 1 732 ? -10.610 -22.281 -10.704 1.00 96.12 732 GLN A CA 1
ATOM 5442 C C . GLN A 1 732 ? -9.537 -21.216 -10.910 1.00 96.12 732 GLN A C 1
ATOM 5444 O O . GLN A 1 732 ? -9.766 -20.293 -11.686 1.00 96.12 732 GLN A O 1
ATOM 5449 N N . ASP A 1 733 ? -8.392 -21.332 -10.242 1.00 96.94 733 ASP A N 1
ATOM 5450 C CA . ASP A 1 733 ? -7.269 -20.417 -10.462 1.00 96.94 733 ASP A CA 1
ATOM 5451 C C . ASP A 1 733 ? -6.665 -20.630 -11.860 1.00 96.94 733 ASP A C 1
ATOM 5453 O O . ASP A 1 733 ? -6.403 -21.770 -12.254 1.00 96.94 733 ASP A O 1
ATOM 5457 N N . LEU A 1 734 ? -6.487 -19.550 -12.627 1.00 96.56 734 LEU A N 1
ATOM 5458 C CA . LEU A 1 734 ? -5.951 -19.600 -13.993 1.00 96.56 734 LEU A CA 1
ATOM 5459 C C . LEU A 1 734 ? -4.603 -18.877 -14.134 1.00 96.56 734 LEU A C 1
ATOM 5461 O O . LEU A 1 734 ? -3.831 -19.211 -15.038 1.00 96.56 734 LEU A O 1
ATOM 5465 N N . ARG A 1 735 ? -4.352 -17.854 -13.314 1.00 97.31 735 ARG A N 1
ATOM 5466 C CA . ARG A 1 735 ? -3.224 -16.906 -13.380 1.00 97.31 735 ARG A CA 1
ATOM 5467 C C . ARG A 1 735 ? -2.750 -16.461 -11.992 1.00 97.31 735 ARG A C 1
ATOM 5469 O O . ARG A 1 735 ? -2.073 -15.444 -11.881 1.00 97.31 735 ARG A O 1
ATOM 5476 N N . GLY A 1 736 ? -3.098 -17.183 -10.932 1.00 96.88 736 GLY A N 1
ATOM 5477 C CA . GLY A 1 736 ? -2.814 -16.777 -9.561 1.00 96.88 736 GLY A CA 1
ATOM 5478 C C . GLY A 1 736 ? -3.758 -15.690 -9.046 1.00 96.88 736 GLY A C 1
ATOM 5479 O O . GLY A 1 736 ? -3.405 -15.035 -8.064 1.00 96.88 736 GLY A O 1
ATOM 5480 N N . GLU A 1 737 ? -4.913 -15.459 -9.687 1.00 98.00 737 GLU A N 1
ATOM 5481 C CA . GLU A 1 737 ? -5.892 -14.419 -9.325 1.00 98.00 737 GLU A CA 1
ATOM 5482 C C . GLU A 1 737 ? -6.728 -14.751 -8.081 1.00 98.00 737 GLU A C 1
ATOM 5484 O O . GLU A 1 737 ? -7.330 -13.850 -7.497 1.00 98.00 737 GLU A O 1
ATOM 5489 N N . LEU A 1 738 ? -6.775 -16.025 -7.670 1.00 95.69 738 LEU A N 1
ATOM 5490 C CA . LEU A 1 738 ? -7.554 -16.469 -6.511 1.00 95.69 738 LEU A CA 1
ATOM 5491 C C . LEU A 1 738 ? -6.821 -17.499 -5.648 1.00 95.69 738 LEU A C 1
ATOM 5493 O O . LEU A 1 738 ? -6.071 -18.341 -6.132 1.00 95.69 738 LEU A O 1
ATOM 5497 N N . SER A 1 739 ? -7.068 -17.432 -4.345 1.00 88.50 739 SER A N 1
ATOM 5498 C CA . SER A 1 739 ? -6.600 -18.356 -3.315 1.00 88.50 739 SER A CA 1
ATOM 5499 C C . SER A 1 739 ? -7.772 -19.246 -2.907 1.00 88.50 739 SER A C 1
ATOM 5501 O O . SER A 1 739 ? -8.431 -19.034 -1.886 1.00 88.50 739 SER A O 1
ATOM 5503 N N . GLY A 1 740 ? -8.072 -20.257 -3.724 1.00 62.62 740 GLY A N 1
ATOM 5504 C CA . GLY A 1 740 ? -9.069 -21.257 -3.351 1.00 62.62 740 GLY A CA 1
ATOM 5505 C C . GLY A 1 740 ? -8.698 -21.939 -2.027 1.00 62.62 740 GLY A C 1
ATOM 5506 O O . GLY A 1 740 ? -7.515 -22.109 -1.713 1.00 62.62 740 GLY A O 1
ATOM 5507 N N . ARG A 1 741 ? -9.697 -22.401 -1.258 1.00 48.19 741 ARG A N 1
ATOM 5508 C CA . ARG A 1 741 ? -9.422 -23.437 -0.245 1.00 48.19 741 ARG A CA 1
ATOM 5509 C C . ARG A 1 741 ? -8.739 -24.593 -0.981 1.00 48.19 741 ARG A C 1
ATOM 5511 O O . ARG A 1 741 ? -9.282 -25.048 -1.989 1.00 48.19 741 ARG A O 1
ATOM 5518 N N . ARG A 1 742 ? -7.581 -25.060 -0.497 1.00 31.02 742 ARG A N 1
ATOM 5519 C CA . ARG A 1 742 ? -6.949 -26.271 -1.040 1.00 31.02 742 ARG A CA 1
ATOM 5520 C C . ARG A 1 742 ? -7.990 -27.391 -1.026 1.00 31.02 742 ARG A C 1
ATOM 5522 O O . ARG A 1 742 ? -8.586 -27.650 0.018 1.00 31.02 742 ARG A O 1
ATOM 5529 N N . GLN A 1 743 ? -8.223 -28.007 -2.180 1.00 26.19 743 GLN A N 1
ATOM 5530 C CA . GLN A 1 743 ? -8.790 -29.347 -2.203 1.00 26.19 743 GLN A CA 1
ATOM 5531 C C . GLN A 1 743 ? -7.650 -30.282 -1.796 1.00 26.19 743 GLN A C 1
ATOM 5533 O O . GLN A 1 743 ? -6.583 -30.238 -2.411 1.00 26.19 743 GLN A O 1
ATOM 5538 N N . GLU A 1 744 ? -7.861 -31.003 -0.697 1.00 24.06 744 GLU A N 1
ATOM 5539 C CA . GLU A 1 744 ? -7.009 -32.111 -0.247 1.00 24.06 744 GLU A CA 1
ATOM 5540 C C . GLU A 1 744 ? -7.235 -33.351 -1.128 1.00 24.06 744 GLU A C 1
ATOM 5542 O O . GLU A 1 744 ? -8.394 -33.549 -1.566 1.00 24.06 744 GLU A O 1
#

Secondary structure (DSSP, 8-state):
---S----SSS--TTHHHH------PPPEEEEEE-GGG--EEEEEE--SS-SSPEEEEEEE--STTTS--TTTTHHHHHHHHHTT-EEEEE--PPTTTS-TTHHHHHHHHHHHHHHHTHHHHTEEEEEEEEEEETHHHHHHHHHHHHH--TTEEEEEEES----HHHHHHS---TTT--HHHHHHHHHTS-HHHHHHHHHHH-GGGS--TTPPPEEEEEETT-SSS-THHHHHHHHHHHHTT--EEEEEETT--TTTTSSTTSHHHHHHHHHHHHH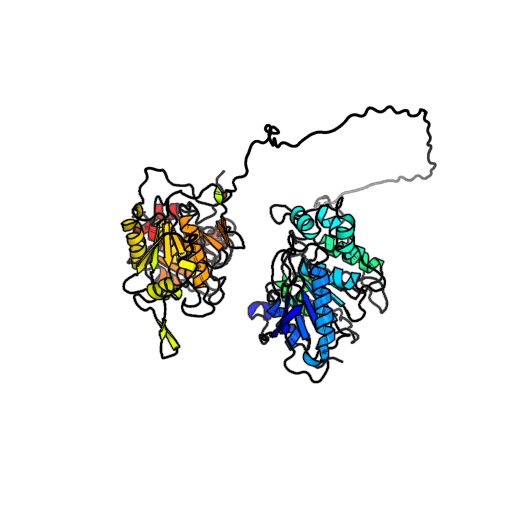HTTTS-----TTTTTTTTHHHH--EEE----SS---------------------------------------------------------------------------S---------GGGS--SS--EEEEEEEESGGGEEEPTTS-EEE-TTHHHHHHHH-SGGGSTTSPEEEEEEEEEEEPGGG--HHHHHHHHHHHHHTTTT-SEEEEE--GGGHHHHHHHHHHHEET--S-EEEE--SS-TTSTT-THHHHHHHHHHHHHH----SEEEEETTEEEEGGG-EE--SSSS--EE-TTS--SEEESSSEEE-GGGSPPPPPTT---EE-PPPSS--EEEEE--TT--HHHHHHHTSS-SEEEEEEBTTTB--TT-HHHHHHHHHHHHTT-EEEEEESSSS----TTTSTTHHHHHHTT-EE-TT--HHHHHHHHHHHHHTT--HHHHHHHHTS-SSS---PPPP-

Foldseek 3Di:
DADDPDFDPALDDPVLLVVPDDDDQFAWDKDFQDQPVNNTKIKTKGAAPDDPAAFFEEEEEEDDLLADDFLCLPSVVCRVVRPRGYIYIRIDFHGWLVDAPPRRLVSVVSVLVSCLVCSVVRSHDNLRYEYEYAACSLLSRLLSQLVVLRNSHQEYEHHLYQQQLLCCCVVPFDVVQPPSQVSNCRRQVHDCVVRVVSRCSSRSLNSDAPSRHEYEYEYECAARHRHCVSVVSSVVSCQVRVHHYKYKYFDHDYGPNCSRCSHSSNSNSSSVVCVVSVPDDPDPPPPDRCPPDPCVVGVIDIDDHDDDPDDDDDDDDDDDDDDDDDDDDDDDDDDDDDDDDDDDDDDDDDDDDDDDDDDDDDDDDDDDDDDDDDDDDDPDDPDDDDDDDDPFDPLVVFAPPDFFEEEEEQLAAQQQWDQDPVRDTDHDPCRNVVLCVPDPLCVDPLFGHYDYDYDVPRDDLVPDFLVSLVVVLVVCQVCVPVGQAYEYEHHQQCQLLSLLQCQLFWPLQFAEYEYEYWLHYNVDPPTQRVVQVRVRRNCRNRDGASARWYTFDFFIGGSQQKDQDDNRDSPRIDSAAADTQWTHDVDTGGPPVLGDDRGDPPDGTGGQGFDRPAAEEEDEDDPPDDLVVVLVSLPRHLEYEYAAEDQQFDPLVPPSNLVSLLVSVVVLYAYEYFHPDSHFFHDLPPDPRSVSSVVSVYYTLGGGDSSNLRSLLRRCVSVVHGSVRSRVVSQDDDRSRHDDDDDD